Protein AF-0000000082885897 (afdb_homodimer)

Radius of gyration: 24.29 Å; Cα contacts (8 Å, |Δi|>4): 735; chains: 2; bounding box: 47×72×47 Å

Secondary structure (DSSP, 8-state):
-PPP-EEEEEE-TTSSHHHHHHHHHHHHHHTT--EEEEESS-TT-TTTHHHHHHHHHH-SSTTTTHHHHHHHHHHHHHHHHHHHHHHHHTT-EEEEES-HHHHHHHHHHTT--HHHHHGGGTTSBPPSEEEEEE--HHHHHHS--TTSSGGG-HHHHHHHHHHHGGGTTSTTEEEEETTS-HHHHHHHHHHHHHHHHHHHTTSPP-B--GGGGT-/-PPP-EEEEEE-TTSSHHHHHHHHHHHHHHTT--EEEEESS-TT-TTTHHHHHHHHHH-SSTTTTHHHHHHHHHHHHHHHHHHHHHHHHTT-EEEEES-HHHHHHHHHHTT--HHHHHGGGTTSBPPSEEEEEE--HHHHHHS--TTSSGGG-HHHHHHHHHHHGGGTTSTTEEEEETTS-HHHHHHHHHHHHHHHHHHHTTSPP-B--GGGGT-

Organism: Panagrellus redivivus (NCBI:txid6233)

Structure (mmCIF, N/CA/C/O backbone):
data_AF-0000000082885897-model_v1
#
loop_
_entity.id
_entity.type
_entity.pdbx_description
1 polymer 'dTMP kinase'
#
loop_
_atom_site.group_PDB
_atom_site.id
_atom_site.type_symbol
_atom_site.label_atom_id
_atom_site.label_alt_id
_atom_site.label_comp_id
_atom_site.label_asym_id
_atom_site.label_entity_id
_atom_site.label_seq_id
_atom_site.pdbx_PDB_ins_code
_atom_site.Cartn_x
_atom_site.Cartn_y
_atom_site.Cartn_z
_atom_site.occupancy
_atom_site.B_iso_or_equiv
_atom_site.auth_seq_id
_atom_site.auth_comp_id
_atom_site.auth_asym_id
_atom_site.auth_atom_id
_atom_site.pdbx_PDB_model_num
ATOM 1 N N . MET A 1 1 ? -21.375 -27.062 -4.496 1 78.75 1 MET A N 1
ATOM 2 C CA . MET A 1 1 ? -20.391 -27.359 -5.527 1 78.75 1 MET A CA 1
ATOM 3 C C . MET A 1 1 ? -18.984 -27 -5.059 1 78.75 1 MET A C 1
ATOM 5 O O . MET A 1 1 ? -18.812 -26.047 -4.305 1 78.75 1 MET A O 1
ATOM 9 N N . PRO A 1 2 ? -18.016 -27.922 -5.348 1 92.5 2 PRO A N 1
ATOM 10 C CA . PRO A 1 2 ? -16.656 -27.594 -4.914 1 92.5 2 PRO A CA 1
ATOM 11 C C . PRO A 1 2 ? -16.156 -26.266 -5.48 1 92.5 2 PRO A C 1
ATOM 13 O O . PRO A 1 2 ? -16.516 -25.891 -6.602 1 92.5 2 PRO A O 1
ATOM 16 N N . ARG A 1 3 ? -15.469 -25.547 -4.645 1 97.12 3 ARG A N 1
ATOM 17 C CA . ARG A 1 3 ? -14.914 -24.297 -5.137 1 97.12 3 ARG A CA 1
ATOM 18 C C . ARG A 1 3 ? -13.695 -24.547 -6.023 1 97.12 3 ARG A C 1
ATOM 20 O O . ARG A 1 3 ? -13.195 -25.672 -6.09 1 97.12 3 ARG A O 1
ATOM 27 N N . GLY A 1 4 ? -13.234 -23.516 -6.824 1 98.62 4 GLY A N 1
ATOM 28 C CA . GLY A 1 4 ? -11.984 -23.578 -7.57 1 98.62 4 GLY A CA 1
ATOM 29 C C . GLY A 1 4 ? -10.758 -23.531 -6.68 1 98.62 4 GLY A C 1
ATOM 30 O O . GLY A 1 4 ? -10.859 -23.25 -5.48 1 98.62 4 GLY A O 1
ATOM 31 N N . VAL A 1 5 ? -9.672 -23.906 -7.258 1 98.81 5 VAL A N 1
ATOM 32 C CA . VAL A 1 5 ? -8.406 -23.953 -6.531 1 98.81 5 VAL A CA 1
ATOM 33 C C . VAL A 1 5 ? -7.469 -22.859 -7.055 1 98.81 5 VAL A C 1
ATOM 35 O O . VAL A 1 5 ? -7.387 -22.625 -8.266 1 98.81 5 VAL A O 1
ATOM 38 N N . PHE A 1 6 ? -6.82 -22.109 -6.129 1 98.88 6 PHE A N 1
ATOM 39 C CA . PHE A 1 6 ? -5.906 -21.016 -6.43 1 98.88 6 PHE A CA 1
ATOM 40 C C . PHE A 1 6 ? -4.465 -21.516 -6.477 1 98.88 6 PHE A C 1
ATOM 42 O O . PHE A 1 6 ? -3.857 -21.766 -5.434 1 98.88 6 PHE A O 1
ATOM 49 N N . ILE A 1 7 ? -3.91 -21.641 -7.656 1 98.94 7 ILE A N 1
ATOM 50 C CA . ILE A 1 7 ? -2.568 -22.156 -7.895 1 98.94 7 ILE A CA 1
ATOM 51 C C . ILE A 1 7 ? -1.647 -21.031 -8.336 1 98.94 7 ILE A C 1
ATOM 53 O O . ILE A 1 7 ? -1.859 -20.422 -9.383 1 98.94 7 ILE A O 1
ATOM 57 N N . VAL A 1 8 ? -0.631 -20.781 -7.555 1 98.88 8 VAL A N 1
ATOM 58 C CA . VAL A 1 8 ? 0.265 -19.656 -7.844 1 98.88 8 VAL A CA 1
ATOM 59 C C . VAL A 1 8 ? 1.627 -20.188 -8.281 1 98.88 8 VAL A C 1
ATOM 61 O O . VAL A 1 8 ? 2.17 -21.109 -7.668 1 98.88 8 VAL A O 1
ATOM 64 N N . PHE A 1 9 ? 2.098 -19.641 -9.383 1 98.75 9 PHE A N 1
ATOM 65 C CA . PHE A 1 9 ? 3.451 -19.922 -9.844 1 98.75 9 PHE A CA 1
ATOM 66 C C . PHE A 1 9 ? 4.41 -18.812 -9.438 1 98.75 9 PHE A C 1
ATOM 68 O O . PHE A 1 9 ? 4.133 -17.625 -9.656 1 98.75 9 PHE A O 1
ATOM 75 N N . GLU A 1 10 ? 5.457 -19.203 -8.773 1 98.31 10 GLU A N 1
ATOM 76 C CA . GLU A 1 10 ? 6.52 -18.266 -8.391 1 98.31 10 GLU A CA 1
ATOM 77 C C . GLU A 1 10 ? 7.871 -18.719 -8.93 1 98.31 10 GLU A C 1
ATOM 79 O O . GLU A 1 10 ? 8.07 -19.906 -9.188 1 98.31 10 GLU A O 1
ATOM 84 N N . GLY A 1 11 ? 8.711 -17.828 -9.023 1 94.69 11 GLY A N 1
ATOM 85 C CA . GLY A 1 11 ? 10.031 -18.062 -9.586 1 94.69 11 GLY A CA 1
ATOM 86 C C . GLY A 1 11 ? 10.633 -16.828 -10.219 1 94.69 11 GLY A C 1
ATOM 87 O O . GLY A 1 11 ? 9.953 -15.797 -10.359 1 94.69 11 GLY A O 1
ATOM 88 N N . LEU A 1 12 ? 11.82 -16.922 -10.633 1 90.94 12 LEU A N 1
ATOM 89 C CA . LEU A 1 12 ? 12.516 -15.781 -11.219 1 90.94 12 LEU A CA 1
ATOM 90 C C . LEU A 1 12 ? 12.164 -15.633 -12.695 1 90.94 12 LEU A C 1
ATOM 92 O O . LEU A 1 12 ? 11.438 -16.453 -13.258 1 90.94 12 LEU A O 1
ATOM 96 N N . ASP A 1 13 ? 12.578 -14.5 -13.234 1 85.06 13 ASP A N 1
ATOM 97 C CA . ASP A 1 13 ? 12.383 -14.281 -14.664 1 85.06 13 ASP A CA 1
ATOM 98 C C . ASP A 1 13 ? 13.078 -15.359 -15.484 1 85.06 13 ASP A C 1
ATOM 100 O O . ASP A 1 13 ? 14.18 -15.789 -15.148 1 85.06 13 ASP A O 1
ATOM 104 N N . ARG A 1 14 ? 12.398 -15.891 -16.5 1 83.44 14 ARG A N 1
ATOM 105 C CA . ARG A 1 14 ? 12.914 -16.875 -17.453 1 83.44 14 ARG A CA 1
ATOM 106 C C . ARG A 1 14 ? 13 -18.25 -16.797 1 83.44 14 ARG A C 1
ATOM 108 O O . ARG A 1 14 ? 13.789 -19.094 -17.234 1 83.44 14 ARG A O 1
ATOM 115 N N . SER A 1 15 ? 12.25 -18.422 -15.773 1 88.25 15 SER A N 1
ATOM 116 C CA . SER A 1 15 ? 12.227 -19.719 -15.117 1 88.25 15 SER A CA 1
ATOM 117 C C . SER A 1 15 ? 11.234 -20.672 -15.805 1 88.25 15 SER A C 1
ATOM 119 O O . SER A 1 15 ? 11.164 -21.844 -15.461 1 88.25 15 SER A O 1
ATOM 121 N N . GLY A 1 16 ? 10.453 -20.141 -16.719 1 89.94 16 GLY A N 1
ATOM 122 C CA . GLY A 1 16 ? 9.516 -20.969 -17.453 1 89.94 16 GLY A CA 1
ATOM 123 C C . GLY A 1 16 ? 8.094 -20.875 -16.938 1 89.94 16 GLY A C 1
ATOM 124 O O . GLY A 1 16 ? 7.188 -21.547 -17.453 1 89.94 16 GLY A O 1
ATOM 125 N N . LYS A 1 17 ? 7.809 -20.047 -15.922 1 93 17 LYS A N 1
ATOM 126 C CA . LYS A 1 17 ? 6.504 -19.906 -15.281 1 93 17 LYS A CA 1
ATOM 127 C C . LYS A 1 17 ? 5.426 -19.562 -16.312 1 93 17 LYS A C 1
ATOM 129 O O . LYS A 1 17 ? 4.363 -20.188 -16.328 1 93 17 LYS A O 1
ATOM 134 N N . THR A 1 18 ? 5.754 -18.516 -17.141 1 93.56 18 THR A N 1
ATOM 135 C CA . THR A 1 18 ? 4.754 -18.031 -18.078 1 93.56 18 THR A CA 1
ATOM 136 C C . THR A 1 18 ? 4.301 -19.141 -19.031 1 93.56 18 THR A C 1
ATOM 138 O O . THR A 1 18 ? 3.102 -19.344 -19.219 1 93.56 18 THR A O 1
ATOM 141 N N . THR A 1 19 ? 5.234 -19.906 -19.547 1 95.94 19 THR A N 1
ATOM 142 C CA . THR A 1 19 ? 4.922 -21.047 -20.422 1 95.94 19 THR A CA 1
ATOM 143 C C . THR A 1 19 ? 4.109 -22.078 -19.656 1 95.94 19 THR A C 1
ATOM 145 O O . THR A 1 19 ? 3.098 -22.578 -20.172 1 95.94 19 THR A O 1
ATOM 148 N N . GLN A 1 20 ? 4.523 -22.391 -18.484 1 98.25 20 GLN A N 1
ATOM 149 C CA . GLN A 1 20 ? 3.906 -23.469 -17.734 1 98.25 20 GLN A CA 1
ATOM 150 C C . GLN A 1 20 ? 2.52 -23.078 -17.234 1 98.25 20 GLN A C 1
ATOM 152 O O . GLN A 1 20 ? 1.625 -23.922 -17.141 1 98.25 20 GLN A O 1
ATOM 157 N N . THR A 1 21 ? 2.318 -21.797 -16.875 1 98.62 21 THR A N 1
ATOM 158 C CA . THR A 1 21 ? 0.992 -21.344 -16.469 1 98.62 21 THR A CA 1
ATOM 159 C C . THR A 1 21 ? 0.006 -21.438 -17.625 1 98.62 21 THR A C 1
ATOM 161 O O . THR A 1 21 ? -1.136 -21.875 -17.438 1 98.62 21 THR A O 1
ATOM 164 N N . GLU A 1 22 ? 0.413 -21.047 -18.781 1 98.56 22 GLU A N 1
ATOM 165 C CA . GLU A 1 22 ? -0.434 -21.141 -19.969 1 98.56 22 GLU A CA 1
ATOM 166 C C . GLU A 1 22 ? -0.759 -22.594 -20.297 1 98.56 22 GLU A C 1
ATOM 168 O O . GLU A 1 22 ? -1.917 -22.938 -20.547 1 98.56 22 GLU A O 1
ATOM 173 N N . LYS A 1 23 ? 0.239 -23.484 -20.266 1 98.75 23 LYS A N 1
ATOM 174 C CA . LYS A 1 23 ? 0.059 -24.906 -20.562 1 98.75 23 LYS A CA 1
ATOM 175 C C . LYS A 1 23 ? -0.893 -25.547 -19.562 1 98.75 23 LYS A C 1
ATOM 177 O O . LYS A 1 23 ? -1.763 -26.344 -19.953 1 98.75 23 LYS A O 1
ATOM 182 N N . LEU A 1 24 ? -0.697 -25.25 -18.297 1 98.88 24 LEU A N 1
ATOM 183 C CA . LEU A 1 24 ? -1.564 -25.844 -17.281 1 98.88 24 LEU A CA 1
ATOM 184 C C . LEU A 1 24 ? -3.008 -25.391 -17.469 1 98.88 24 LEU A C 1
ATOM 186 O O . LEU A 1 24 ? -3.936 -26.188 -17.375 1 98.88 24 LEU A O 1
ATOM 190 N N . THR A 1 25 ? -3.16 -24.047 -17.672 1 98.88 25 THR A N 1
ATOM 191 C CA . THR A 1 25 ? -4.496 -23.5 -17.891 1 98.88 25 THR A CA 1
ATOM 192 C C . THR A 1 25 ? -5.191 -24.188 -19.062 1 98.88 25 THR A C 1
ATOM 194 O O . THR A 1 25 ? -6.336 -24.625 -18.938 1 98.88 25 THR A O 1
ATOM 197 N N . ASP A 1 26 ? -4.516 -24.328 -20.141 1 98.81 26 ASP A N 1
ATOM 198 C CA . ASP A 1 26 ? -5.055 -25 -21.328 1 98.81 26 ASP A CA 1
ATOM 199 C C . ASP A 1 26 ? -5.406 -26.453 -21.031 1 98.81 26 ASP A C 1
ATOM 201 O O . ASP A 1 26 ? -6.473 -26.922 -21.406 1 98.81 26 ASP A O 1
ATOM 205 N N . TYR A 1 27 ? -4.562 -27.141 -20.391 1 98.81 27 TYR A N 1
ATOM 206 C CA . TYR A 1 27 ? -4.762 -28.547 -20.062 1 98.81 27 TYR A CA 1
ATOM 207 C C . TYR A 1 27 ? -5.996 -28.734 -19.188 1 98.81 27 TYR A C 1
ATOM 209 O O . TYR A 1 27 ? -6.871 -29.547 -19.516 1 98.81 27 TYR A O 1
ATOM 217 N N . LEU A 1 28 ? -6.051 -28 -18.109 1 98.81 28 LEU A N 1
ATOM 218 C CA . LEU A 1 28 ? -7.168 -28.141 -17.188 1 98.81 28 LEU A CA 1
ATOM 219 C C . LEU A 1 28 ? -8.492 -27.875 -17.891 1 98.81 28 LEU A C 1
ATOM 221 O O . LEU A 1 28 ? -9.469 -28.594 -17.688 1 98.81 28 LEU A O 1
ATOM 225 N N . ASN A 1 29 ? -8.484 -26.828 -18.734 1 98.81 29 ASN A N 1
ATOM 226 C CA . ASN A 1 29 ? -9.695 -26.547 -19.5 1 98.81 29 ASN A CA 1
ATOM 227 C C . ASN A 1 29 ? -10.031 -27.688 -20.453 1 98.81 29 ASN A C 1
ATOM 229 O O . ASN A 1 29 ? -11.203 -28.016 -20.656 1 98.81 29 ASN A O 1
ATOM 233 N N . SER A 1 30 ? -9.055 -28.375 -21.016 1 98.62 30 SER A N 1
ATOM 234 C CA . SER A 1 30 ? -9.25 -29.438 -21.984 1 98.62 30 SER A CA 1
ATOM 235 C C . SER A 1 30 ? -9.883 -30.672 -21.328 1 98.62 30 SER A C 1
ATOM 237 O O . SER A 1 30 ? -10.547 -31.469 -22 1 98.62 30 SER A O 1
ATOM 239 N N . ILE A 1 31 ? -9.719 -30.812 -20.047 1 97.75 31 ILE A N 1
ATOM 240 C CA . ILE A 1 31 ? -10.258 -31.984 -19.375 1 97.75 31 ILE A CA 1
ATOM 241 C C . ILE A 1 31 ? -11.508 -31.594 -18.578 1 97.75 31 ILE A C 1
ATOM 243 O O . ILE A 1 31 ? -11.914 -32.312 -17.656 1 97.75 31 ILE A O 1
ATOM 247 N N . GLY A 1 32 ? -11.992 -30.328 -18.797 1 97.5 32 GLY A N 1
ATOM 248 C CA . GLY A 1 32 ? -13.289 -29.922 -18.281 1 97.5 32 GLY A CA 1
ATOM 249 C C . GLY A 1 32 ? -13.203 -29.25 -16.922 1 97.5 32 GLY A C 1
ATOM 250 O O . GLY A 1 32 ? -14.227 -29.062 -16.25 1 97.5 32 GLY A O 1
ATOM 251 N N . LYS A 1 33 ? -11.992 -28.922 -16.5 1 98 33 LYS A N 1
ATOM 252 C CA . LYS A 1 33 ? -11.812 -28.156 -15.266 1 98 33 LYS A CA 1
ATOM 253 C C . LYS A 1 33 ? -11.625 -26.672 -15.562 1 98 33 LYS A C 1
ATOM 255 O O . LYS A 1 33 ? -10.508 -26.219 -15.836 1 98 33 LYS A O 1
ATOM 260 N N . LYS A 1 34 ? -12.734 -25.953 -15.508 1 98.44 34 LYS A N 1
ATOM 261 C CA . LYS A 1 34 ? -12.711 -24.547 -15.875 1 98.44 34 LYS A CA 1
ATOM 262 C C . LYS A 1 34 ? -11.594 -23.812 -15.141 1 98.44 34 LYS A C 1
ATOM 264 O O . LYS A 1 34 ? -11.492 -23.891 -13.914 1 98.44 34 LYS A O 1
ATOM 269 N N . THR A 1 35 ? -10.734 -23.141 -15.906 1 98.88 35 THR A N 1
ATOM 270 C CA . THR A 1 35 ? -9.539 -22.516 -15.352 1 98.88 35 THR A CA 1
ATOM 271 C C . THR A 1 35 ? -9.25 -21.188 -16.062 1 98.88 35 THR A C 1
ATOM 273 O O . THR A 1 35 ? -9.359 -21.109 -17.297 1 98.88 35 THR A O 1
ATOM 276 N N . ILE A 1 36 ? -8.914 -20.141 -15.289 1 98.88 36 ILE A N 1
ATOM 277 C CA . ILE A 1 36 ? -8.469 -18.891 -15.875 1 98.88 36 ILE A CA 1
ATOM 278 C C . ILE A 1 36 ? -7.031 -18.594 -15.445 1 98.88 36 ILE A C 1
ATOM 280 O O . ILE A 1 36 ? -6.566 -19.109 -14.422 1 98.88 36 ILE A O 1
ATOM 284 N N . LEU A 1 37 ? -6.375 -17.797 -16.266 1 98.81 37 LEU A N 1
ATOM 285 C CA . LEU A 1 37 ? -5.012 -17.359 -16 1 98.81 37 LEU A CA 1
ATOM 286 C C . LEU A 1 37 ? -4.996 -15.914 -15.516 1 98.81 37 LEU A C 1
ATOM 288 O O . LEU A 1 37 ? -5.637 -15.047 -16.109 1 98.81 37 LEU A O 1
ATOM 292 N N . GLN A 1 38 ? -4.355 -15.672 -14.391 1 98.81 38 GLN A N 1
ATOM 293 C CA . GLN A 1 38 ? -4.145 -14.336 -13.852 1 98.81 38 GLN A CA 1
ATOM 294 C C . GLN A 1 38 ? -2.654 -14.023 -13.727 1 98.81 38 GLN A C 1
ATOM 296 O O . GLN A 1 38 ? -1.896 -14.812 -13.156 1 98.81 38 GLN A O 1
ATOM 301 N N . ARG A 1 39 ? -2.254 -12.906 -14.289 1 98 39 ARG A N 1
ATOM 302 C CA . ARG A 1 39 ? -0.867 -12.477 -14.164 1 98 39 ARG A CA 1
ATOM 303 C C . ARG A 1 39 ? -0.746 -11.305 -13.188 1 98 39 ARG A C 1
ATOM 305 O O . ARG A 1 39 ? -1.606 -10.422 -13.164 1 98 39 ARG A O 1
ATOM 312 N N . PHE A 1 40 ? 0.336 -11.352 -12.406 1 98.44 40 PHE A N 1
ATOM 313 C CA . PHE A 1 40 ? 0.654 -10.219 -11.547 1 98.44 40 PHE A CA 1
ATOM 314 C C . PHE A 1 40 ? 2.045 -9.68 -11.852 1 98.44 40 PHE A C 1
ATOM 316 O O . PHE A 1 40 ? 2.996 -10.445 -12.008 1 98.44 40 PHE A O 1
ATOM 323 N N . PRO A 1 41 ? 2.281 -8.422 -11.859 1 97.94 41 PRO A N 1
ATOM 324 C CA . PRO A 1 41 ? 1.173 -7.469 -11.883 1 97.94 41 PRO A CA 1
ATOM 325 C C . PRO A 1 41 ? 0.339 -7.562 -13.156 1 97.94 41 PRO A C 1
ATOM 327 O O . PRO A 1 41 ? 0.845 -7.984 -14.203 1 97.94 41 PRO A O 1
ATOM 330 N N . ASP A 1 42 ? -0.912 -7.336 -13.016 1 98.56 42 ASP A N 1
ATOM 331 C CA . ASP A 1 42 ? -1.755 -7.172 -14.195 1 98.56 42 ASP A CA 1
ATOM 332 C C . ASP A 1 42 ? -1.643 -5.754 -14.758 1 98.56 42 ASP A C 1
ATOM 334 O O . ASP A 1 42 ? -2.23 -4.816 -14.211 1 98.56 42 ASP A O 1
ATOM 338 N N . ARG A 1 43 ? -0.948 -5.594 -15.781 1 97.06 43 ARG A N 1
ATOM 339 C CA . ARG A 1 43 ? -0.645 -4.293 -16.375 1 97.06 43 ARG A CA 1
ATOM 340 C C . ARG A 1 43 ? -1.871 -3.703 -17.062 1 97.06 43 ARG A C 1
ATOM 342 O O . ARG A 1 43 ? -1.896 -2.514 -17.375 1 97.06 43 ARG A O 1
ATOM 349 N N . ALA A 1 44 ? -2.855 -4.52 -17.281 1 97.44 44 ALA A N 1
ATOM 350 C CA . ALA A 1 44 ? -4.082 -4.055 -17.906 1 97.44 44 ALA A CA 1
ATOM 351 C C . ALA A 1 44 ? -5.113 -3.625 -16.875 1 97.44 44 ALA A C 1
ATOM 353 O O . ALA A 1 44 ? -6.152 -3.055 -17.219 1 97.44 44 ALA A O 1
ATOM 354 N N . GLU A 1 45 ? -4.934 -3.998 -15.594 1 98 45 GLU A N 1
ATOM 355 C CA . GLU A 1 45 ? -5.805 -3.488 -14.539 1 98 45 GLU A CA 1
ATOM 356 C C . GLU A 1 45 ? -5.914 -1.967 -14.602 1 98 45 GLU A C 1
ATOM 358 O O . GLU A 1 45 ? -4.898 -1.27 -14.68 1 98 45 GLU A O 1
ATOM 363 N N . PRO A 1 46 ? -7.074 -1.412 -14.57 1 96.88 46 PRO A N 1
ATOM 364 C CA . PRO A 1 46 ? -7.27 -0.026 -15 1 96.88 46 PRO A CA 1
ATOM 365 C C . PRO A 1 46 ? -6.734 0.987 -13.992 1 96.88 46 PRO A C 1
ATOM 367 O O . PRO A 1 46 ? -6.391 2.113 -14.359 1 96.88 46 PRO A O 1
ATOM 370 N N . VAL A 1 47 ? -6.641 0.671 -12.805 1 97.62 47 VAL A N 1
ATOM 371 C CA . VAL A 1 47 ? -6.359 1.665 -11.781 1 97.62 47 VAL A CA 1
ATOM 372 C C . VAL A 1 47 ? -4.852 1.793 -11.586 1 97.62 47 VAL A C 1
ATOM 374 O O . VAL A 1 47 ? -4.309 2.9 -11.602 1 97.62 47 VAL A O 1
ATOM 377 N N . THR A 1 48 ? -4.16 0.667 -11.414 1 98.44 48 THR A N 1
ATOM 378 C CA . THR A 1 48 ? -2.734 0.676 -11.094 1 98.44 48 THR A CA 1
ATOM 379 C C . THR A 1 48 ? -1.909 0.225 -12.297 1 98.44 48 THR A C 1
ATOM 381 O O . THR A 1 48 ? -0.724 0.548 -12.398 1 98.44 48 THR A O 1
ATOM 384 N N . GLY A 1 49 ? -2.502 -0.543 -13.203 1 98.12 49 GLY A N 1
ATOM 385 C CA . GLY A 1 49 ? -1.821 -1.216 -14.297 1 98.12 49 GLY A CA 1
ATOM 386 C C . GLY A 1 49 ? -0.959 -0.283 -15.125 1 98.12 49 GLY A C 1
ATOM 387 O O . GLY A 1 49 ? 0.229 -0.542 -15.328 1 98.12 49 GLY A O 1
ATOM 388 N N . PRO A 1 50 ? -1.517 0.826 -15.562 1 96.88 50 PRO A N 1
ATOM 389 C CA . PRO A 1 50 ? -0.75 1.737 -16.406 1 96.88 50 PRO A CA 1
ATOM 390 C C . PRO A 1 50 ? 0.494 2.287 -15.719 1 96.88 50 PRO A C 1
ATOM 392 O O . PRO A 1 50 ? 1.57 2.336 -16.312 1 96.88 50 PRO A O 1
ATOM 395 N N . ALA A 1 51 ? 0.391 2.689 -14.484 1 96.75 51 ALA A N 1
ATOM 396 C CA . ALA A 1 51 ? 1.527 3.221 -13.734 1 96.75 51 ALA A CA 1
ATOM 397 C C . ALA A 1 51 ? 2.594 2.15 -13.523 1 96.75 51 ALA A C 1
ATOM 399 O O . ALA A 1 51 ? 3.789 2.422 -13.648 1 96.75 51 ALA A O 1
ATOM 400 N N . ILE A 1 52 ? 2.164 0.938 -13.188 1 97.38 52 ILE A N 1
ATOM 401 C CA . ILE A 1 52 ? 3.088 -0.173 -12.984 1 97.38 52 ILE A CA 1
ATOM 402 C C . ILE A 1 52 ? 3.811 -0.488 -14.289 1 97.38 52 ILE A C 1
ATOM 404 O O . ILE A 1 52 ? 5.031 -0.674 -14.305 1 97.38 52 ILE A O 1
ATOM 408 N N . ASN A 1 53 ? 3.021 -0.482 -15.359 1 96.75 53 ASN A N 1
ATOM 409 C CA . ASN A 1 53 ? 3.617 -0.735 -16.672 1 96.75 53 ASN A CA 1
ATOM 410 C C . ASN A 1 53 ? 4.676 0.307 -17.016 1 96.75 53 ASN A C 1
ATOM 412 O O . ASN A 1 53 ? 5.777 -0.039 -17.453 1 96.75 53 ASN A O 1
ATOM 416 N N . ASN A 1 54 ? 4.332 1.544 -16.844 1 95.88 54 ASN A N 1
ATOM 417 C CA . ASN A 1 54 ? 5.27 2.627 -17.109 1 95.88 54 ASN A CA 1
ATOM 418 C C . ASN A 1 54 ? 6.543 2.482 -16.266 1 95.88 54 ASN A C 1
ATOM 420 O O . ASN A 1 54 ? 7.648 2.656 -16.781 1 95.88 54 ASN A O 1
ATOM 424 N N . TYR A 1 55 ? 6.418 2.15 -15.023 1 95.19 55 TYR A N 1
ATOM 425 C CA . TYR A 1 55 ? 7.551 1.958 -14.133 1 95.19 55 TYR A CA 1
ATOM 426 C C . TYR A 1 55 ? 8.445 0.828 -14.625 1 95.19 55 TYR A C 1
ATOM 428 O O . TYR A 1 55 ? 9.664 0.992 -14.719 1 95.19 55 TYR A O 1
ATOM 436 N N . LEU A 1 56 ? 7.859 -0.288 -14.93 1 93.19 56 LEU A N 1
ATOM 437 C CA . LEU A 1 56 ? 8.617 -1.469 -15.328 1 93.19 56 LEU A CA 1
ATOM 438 C C . LEU A 1 56 ? 9.375 -1.216 -16.625 1 93.19 56 LEU A C 1
ATOM 440 O O . LEU A 1 56 ? 10.484 -1.729 -16.812 1 93.19 56 LEU A O 1
ATOM 444 N N . LEU A 1 57 ? 8.867 -0.341 -17.469 1 92.56 57 LEU A N 1
ATOM 445 C CA . LEU A 1 57 ? 9.469 -0.094 -18.766 1 92.56 57 LEU A CA 1
ATOM 446 C C . LEU A 1 57 ? 10.508 1.016 -18.688 1 92.56 57 LEU A C 1
ATOM 448 O O . LEU A 1 57 ? 11.484 1.015 -19.453 1 92.56 57 LEU A O 1
ATOM 452 N N . ASN A 1 58 ? 10.336 1.972 -17.625 1 91.94 58 ASN A N 1
ATOM 453 C CA . ASN A 1 58 ? 11.078 3.217 -17.781 1 91.94 58 ASN A CA 1
ATOM 454 C C . ASN A 1 58 ? 11.875 3.547 -16.516 1 91.94 58 ASN A C 1
ATOM 456 O O . ASN A 1 58 ? 12.664 4.5 -16.516 1 91.94 58 ASN A O 1
ATOM 460 N N . ALA A 1 59 ? 11.68 2.762 -15.484 1 91.25 59 ALA A N 1
ATOM 461 C CA . ALA A 1 59 ? 12.414 3.082 -14.266 1 91.25 59 ALA A CA 1
ATOM 462 C C . ALA A 1 59 ? 13.906 3.207 -14.531 1 91.25 59 ALA A C 1
ATOM 464 O O . ALA A 1 59 ? 14.469 2.438 -15.32 1 91.25 59 ALA A O 1
ATOM 465 N N . LYS A 1 60 ? 14.602 4.184 -13.781 1 90.44 60 LYS A N 1
ATOM 466 C CA . LYS A 1 60 ? 16.016 4.484 -14.023 1 90.44 60 LYS A CA 1
ATOM 467 C C . LYS A 1 60 ? 16.922 3.678 -13.094 1 90.44 60 LYS A C 1
ATOM 469 O O . LYS A 1 60 ? 18.109 3.504 -13.375 1 90.44 60 LYS A O 1
ATOM 474 N N . SER A 1 61 ? 16.344 3.273 -12.016 1 91.38 61 SER A N 1
ATOM 475 C CA . SER A 1 61 ? 17.094 2.486 -11.047 1 91.38 61 SER A CA 1
ATOM 476 C C . SER A 1 61 ? 16.203 1.476 -10.336 1 91.38 61 SER A C 1
ATOM 478 O O . SER A 1 61 ? 14.977 1.62 -10.328 1 91.38 61 SER A O 1
ATOM 480 N N . ILE A 1 62 ? 16.734 0.488 -9.68 1 88.38 62 ILE A N 1
ATOM 481 C CA . ILE A 1 62 ? 16.047 -0.595 -8.992 1 88.38 62 ILE A CA 1
ATOM 482 C C . ILE A 1 62 ? 15.289 -0.038 -7.789 1 88.38 62 ILE A C 1
ATOM 484 O O . ILE A 1 62 ? 14.203 -0.509 -7.461 1 88.38 62 ILE A O 1
ATOM 488 N N . GLY A 1 63 ? 15.852 0.972 -7.172 1 91.25 63 GLY A N 1
ATOM 489 C CA . GLY A 1 63 ? 15.281 1.488 -5.941 1 91.25 63 GLY A CA 1
ATOM 490 C C . GLY A 1 63 ? 14.422 2.725 -6.152 1 91.25 63 GLY A C 1
ATOM 491 O O . GLY A 1 63 ? 14.008 3.367 -5.188 1 91.25 63 GLY A O 1
ATOM 492 N N . GLU A 1 64 ? 14.117 3.053 -7.402 1 93.06 64 GLU A N 1
ATOM 493 C CA . GLU A 1 64 ? 13.336 4.25 -7.684 1 93.06 64 GLU A CA 1
ATOM 494 C C . GLU A 1 64 ? 11.938 4.148 -7.066 1 93.06 64 GLU A C 1
ATOM 496 O O . GLU A 1 64 ? 11.172 3.24 -7.395 1 93.06 64 GLU A O 1
ATOM 501 N N . GLN A 1 65 ? 11.625 5.047 -6.172 1 95.62 65 GLN A N 1
ATOM 502 C CA . GLN A 1 65 ? 10.305 5.152 -5.547 1 95.62 65 GLN A CA 1
ATOM 503 C C . GLN A 1 65 ? 9.852 3.803 -5 1 95.62 65 GLN A C 1
ATOM 505 O O . GLN A 1 65 ? 8.672 3.443 -5.125 1 95.62 65 GLN A O 1
ATOM 510 N N . LYS A 1 66 ? 10.758 3.078 -4.375 1 97.56 66 LYS A N 1
ATOM 511 C CA . LYS A 1 66 ? 10.562 1.666 -4.055 1 97.56 66 LYS A CA 1
ATOM 512 C C . LYS A 1 66 ? 9.375 1.473 -3.123 1 97.56 66 LYS A C 1
ATOM 514 O O . LYS A 1 66 ? 8.578 0.545 -3.303 1 97.56 66 LYS A O 1
ATOM 519 N N . GLU A 1 67 ? 9.172 2.387 -2.125 1 98.56 67 GLU A N 1
ATOM 520 C CA . GLU A 1 67 ? 8.047 2.191 -1.213 1 98.56 67 GLU A CA 1
ATOM 521 C C . GLU A 1 67 ? 6.719 2.438 -1.916 1 98.56 67 GLU A C 1
ATOM 523 O O . GLU A 1 67 ? 5.797 1.628 -1.812 1 98.56 67 GLU A O 1
ATOM 528 N N . GLY A 1 68 ? 6.621 3.586 -2.648 1 98.62 68 GLY A N 1
ATOM 529 C CA . GLY A 1 68 ? 5.406 3.891 -3.387 1 98.62 68 GLY A CA 1
ATOM 530 C C . GLY A 1 68 ? 5.047 2.83 -4.41 1 98.62 68 GLY A C 1
ATOM 531 O O . GLY A 1 68 ? 3.891 2.42 -4.508 1 98.62 68 GLY A O 1
ATOM 532 N N . MET A 1 69 ? 6.051 2.381 -5.145 1 98.25 69 MET A N 1
ATOM 533 C CA . MET A 1 69 ? 5.816 1.366 -6.168 1 98.25 69 MET A CA 1
ATOM 534 C C . MET A 1 69 ? 5.398 0.041 -5.535 1 98.25 69 MET A C 1
ATOM 536 O O . MET A 1 69 ? 4.531 -0.656 -6.059 1 98.25 69 MET A O 1
ATOM 540 N N . HIS A 1 70 ? 6.023 -0.339 -4.383 1 98.75 70 HIS A N 1
ATOM 541 C CA . HIS A 1 70 ? 5.594 -1.546 -3.686 1 98.75 70 HIS A CA 1
ATOM 542 C C . HIS A 1 70 ? 4.102 -1.5 -3.375 1 98.75 70 HIS A C 1
ATOM 544 O O . HIS A 1 70 ? 3.387 -2.48 -3.596 1 98.75 70 HIS A O 1
ATOM 550 N N . LEU A 1 71 ? 3.678 -0.367 -2.891 1 98.88 71 LEU A N 1
ATOM 551 C CA . LEU A 1 71 ? 2.275 -0.22 -2.514 1 98.88 71 LEU A CA 1
ATOM 552 C C . LEU A 1 71 ? 1.373 -0.288 -3.74 1 98.88 71 LEU A C 1
ATOM 554 O O . LEU A 1 71 ? 0.257 -0.806 -3.668 1 98.88 71 LEU A O 1
ATOM 558 N N . LEU A 1 72 ? 1.825 0.215 -4.891 1 98.69 72 LEU A N 1
ATOM 559 C CA . LEU A 1 72 ? 1.059 0.096 -6.129 1 98.69 72 LEU A CA 1
ATOM 560 C C . LEU A 1 72 ? 0.923 -1.365 -6.543 1 98.69 72 LEU A C 1
ATOM 562 O O . LEU A 1 72 ? -0.156 -1.801 -6.953 1 98.69 72 LEU A O 1
ATOM 566 N N . PHE A 1 73 ? 2.025 -2.123 -6.449 1 98.75 73 PHE A N 1
ATOM 567 C CA . PHE A 1 73 ? 1.98 -3.539 -6.793 1 98.75 73 PHE A CA 1
ATOM 568 C C . PHE A 1 73 ? 1.009 -4.289 -5.887 1 98.75 73 PHE A C 1
ATOM 570 O O . PHE A 1 73 ? 0.238 -5.129 -6.355 1 98.75 73 PHE A O 1
ATOM 577 N N . ALA A 1 74 ? 1.056 -3.992 -4.598 1 98.88 74 ALA A N 1
ATOM 578 C CA . ALA A 1 74 ? 0.129 -4.621 -3.66 1 98.88 74 ALA A CA 1
ATOM 579 C C . ALA A 1 74 ? -1.312 -4.227 -3.967 1 98.88 74 ALA A C 1
ATOM 581 O O . ALA A 1 74 ? -2.211 -5.074 -3.951 1 98.88 74 ALA A O 1
ATOM 582 N N . ALA A 1 75 ? -1.514 -2.926 -4.254 1 98.88 75 ALA A N 1
ATOM 583 C CA . ALA A 1 75 ? -2.854 -2.465 -4.613 1 98.88 75 ALA A CA 1
ATOM 584 C C . ALA A 1 75 ? -3.371 -3.199 -5.848 1 98.88 75 ALA A C 1
ATOM 586 O O . ALA A 1 75 ? -4.559 -3.521 -5.934 1 98.88 75 ALA A O 1
ATOM 587 N N . ASN A 1 76 ? -2.52 -3.424 -6.801 1 98.88 76 ASN A N 1
ATOM 588 C CA . ASN A 1 76 ? -2.871 -4.18 -8 1 98.88 76 ASN A CA 1
ATOM 589 C C . ASN A 1 76 ? -3.48 -5.535 -7.648 1 98.88 76 ASN A C 1
ATOM 591 O O . ASN A 1 76 ? -4.496 -5.934 -8.227 1 98.88 76 ASN A O 1
ATOM 595 N N . ARG A 1 77 ? -2.867 -6.207 -6.699 1 98.88 77 ARG A N 1
ATOM 596 C CA . ARG A 1 77 ? -3.379 -7.5 -6.262 1 98.88 77 ARG A CA 1
ATOM 597 C C . ARG A 1 77 ? -4.719 -7.348 -5.547 1 98.88 77 ARG A C 1
ATOM 599 O O . ARG A 1 77 ? -5.625 -8.156 -5.742 1 98.88 77 ARG A O 1
ATOM 606 N N . TRP A 1 78 ? -4.879 -6.301 -4.797 1 98.88 78 TRP A N 1
ATOM 607 C CA . TRP A 1 78 ? -6.129 -6.074 -4.078 1 98.88 78 TRP A CA 1
ATOM 608 C C . TRP A 1 78 ? -7.262 -5.758 -5.047 1 98.88 78 TRP A C 1
ATOM 610 O O . TRP A 1 78 ? -8.398 -6.188 -4.844 1 98.88 78 TRP A O 1
ATOM 620 N N . PHE A 1 79 ? -6.977 -4.98 -6.098 1 98.69 79 PHE A N 1
ATOM 621 C CA . PHE A 1 79 ? -8.008 -4.598 -7.051 1 98.69 79 PHE A CA 1
ATOM 622 C C . PHE A 1 79 ? -8.492 -5.809 -7.84 1 98.69 79 PHE A C 1
ATOM 624 O O . PHE A 1 79 ? -9.586 -5.789 -8.406 1 98.69 79 PHE A O 1
ATOM 631 N N . LEU A 1 80 ? -7.723 -6.867 -7.836 1 98.69 80 LEU A N 1
ATOM 632 C CA . LEU A 1 80 ? -8.078 -8.062 -8.594 1 98.69 80 LEU A CA 1
ATOM 633 C C . LEU A 1 80 ? -8.633 -9.148 -7.672 1 98.69 80 LEU A C 1
ATOM 635 O O . LEU A 1 80 ? -9.141 -10.164 -8.141 1 98.69 80 LEU A O 1
ATOM 639 N N . ALA A 1 81 ? -8.594 -8.945 -6.367 1 98.5 81 ALA A N 1
ATOM 640 C CA . ALA A 1 81 ? -8.867 -9.969 -5.359 1 98.5 81 ALA A CA 1
ATOM 641 C C . ALA A 1 81 ? -10.32 -10.438 -5.434 1 98.5 81 ALA A C 1
ATOM 643 O O . ALA A 1 81 ? -10.594 -11.633 -5.367 1 98.5 81 ALA A O 1
ATOM 644 N N . GLU A 1 82 ? -11.234 -9.516 -5.59 1 97.75 82 GLU A N 1
ATOM 645 C CA . GLU A 1 82 ? -12.648 -9.875 -5.613 1 97.75 82 GLU A CA 1
ATOM 646 C C . GLU A 1 82 ? -12.977 -10.742 -6.82 1 97.75 82 GLU A C 1
ATOM 648 O O . GLU A 1 82 ? -13.773 -11.68 -6.719 1 97.75 82 GLU A O 1
ATOM 653 N N . GLY A 1 83 ? -12.406 -10.367 -7.977 1 98.19 83 GLY A N 1
ATOM 654 C CA . GLY A 1 83 ? -12.617 -11.172 -9.164 1 98.19 83 GLY A CA 1
ATOM 655 C C . GLY A 1 83 ? -12.102 -12.594 -9.023 1 98.19 83 GLY A C 1
ATOM 656 O O . GLY A 1 83 ? -12.766 -13.547 -9.438 1 98.19 83 GLY A O 1
ATOM 657 N N . ILE A 1 84 ? -10.961 -12.742 -8.414 1 98.75 84 ILE A N 1
ATOM 658 C CA . ILE A 1 84 ? -10.367 -14.062 -8.203 1 98.75 84 ILE A CA 1
ATOM 659 C C . ILE A 1 84 ? -11.242 -14.867 -7.246 1 98.75 84 ILE A C 1
ATOM 661 O O . ILE A 1 84 ? -11.547 -16.031 -7.504 1 98.75 84 ILE A O 1
ATOM 665 N N . GLU A 1 85 ? -11.625 -14.25 -6.176 1 98.5 85 GLU A N 1
ATOM 666 C CA . GLU A 1 85 ? -12.469 -14.922 -5.191 1 98.5 85 GLU A CA 1
ATOM 667 C C . GLU A 1 85 ? -13.789 -15.375 -5.805 1 98.5 85 GLU A C 1
ATOM 669 O O . GLU A 1 85 ? -14.266 -16.469 -5.527 1 98.5 85 GLU A O 1
ATOM 674 N N . ALA A 1 86 ? -14.414 -14.508 -6.594 1 98.5 86 ALA A N 1
ATOM 675 C CA . ALA A 1 86 ? -15.672 -14.844 -7.258 1 98.5 86 ALA A CA 1
ATOM 676 C C . ALA A 1 86 ? -15.492 -16.031 -8.195 1 98.5 86 ALA A C 1
ATOM 678 O O . ALA A 1 86 ? -16.359 -16.906 -8.258 1 98.5 86 ALA A O 1
ATOM 679 N N . ALA A 1 87 ? -14.398 -16.047 -8.938 1 98.69 87 ALA A N 1
ATOM 680 C CA . ALA A 1 87 ? -14.117 -17.156 -9.836 1 98.69 87 ALA A CA 1
ATOM 681 C C . ALA A 1 87 ? -13.977 -18.469 -9.055 1 98.69 87 ALA A C 1
ATOM 683 O O . ALA A 1 87 ? -14.586 -19.469 -9.414 1 98.69 87 ALA A O 1
ATOM 684 N N . LEU A 1 88 ? -13.227 -18.453 -7.965 1 98.69 88 LEU A N 1
ATOM 685 C CA . LEU A 1 88 ? -13.016 -19.641 -7.148 1 98.69 88 LEU A CA 1
ATOM 686 C C . LEU A 1 88 ? -14.328 -20.141 -6.559 1 98.69 88 LEU A C 1
ATOM 688 O O . LEU A 1 88 ? -14.602 -21.344 -6.57 1 98.69 88 LEU A O 1
ATOM 692 N N . ALA A 1 89 ? -15.117 -19.188 -6.109 1 97.69 89 ALA A N 1
ATOM 693 C CA . ALA A 1 89 ? -16.406 -19.531 -5.523 1 97.69 89 ALA A CA 1
ATOM 694 C C . ALA A 1 89 ? -17.328 -20.172 -6.555 1 97.69 89 ALA A C 1
ATOM 696 O O . ALA A 1 89 ? -18.141 -21.031 -6.219 1 97.69 89 ALA A O 1
ATOM 697 N N . ALA A 1 90 ? -17.156 -19.844 -7.793 1 97.88 90 ALA A N 1
ATOM 698 C CA . ALA A 1 90 ? -17.984 -20.359 -8.883 1 97.88 90 ALA A CA 1
ATOM 699 C C . ALA A 1 90 ? -17.438 -21.688 -9.391 1 97.88 90 ALA A C 1
ATOM 701 O O . ALA A 1 90 ? -17.969 -22.25 -10.359 1 97.88 90 ALA A O 1
ATOM 702 N N . GLY A 1 91 ? -16.359 -22.156 -8.781 1 98.06 91 GLY A N 1
ATOM 703 C CA . GLY A 1 91 ? -15.812 -23.453 -9.141 1 98.06 91 GLY A CA 1
ATOM 704 C C . GLY A 1 91 ? -14.734 -23.359 -10.211 1 98.06 91 GLY A C 1
ATOM 705 O O . GLY A 1 91 ? -14.289 -24.391 -10.727 1 98.06 91 GLY A O 1
ATOM 706 N N . THR A 1 92 ? -14.359 -22.125 -10.609 1 98.75 92 THR A N 1
ATOM 707 C CA . THR A 1 92 ? -13.32 -21.906 -11.602 1 98.75 92 THR A CA 1
ATOM 708 C C . THR A 1 92 ? -11.945 -21.859 -10.945 1 98.75 92 THR A C 1
ATOM 710 O O . THR A 1 92 ? -11.727 -21.094 -10 1 98.75 92 THR A O 1
ATOM 713 N N . ASN A 1 93 ? -10.977 -22.734 -11.398 1 98.88 93 ASN A N 1
ATOM 714 C CA . ASN A 1 93 ? -9.602 -22.641 -10.914 1 98.88 93 ASN A CA 1
ATOM 715 C C . ASN A 1 93 ? -8.914 -21.375 -11.406 1 98.88 93 ASN A C 1
ATOM 717 O O . ASN A 1 93 ? -9.227 -20.875 -12.492 1 98.88 93 ASN A O 1
ATOM 721 N N . VAL A 1 94 ? -8.047 -20.844 -10.594 1 98.94 94 VAL A N 1
ATOM 722 C CA . VAL A 1 94 ? -7.23 -19.688 -10.984 1 98.94 94 VAL A CA 1
ATOM 723 C C . VAL A 1 94 ? -5.75 -20.062 -10.93 1 98.94 94 VAL A C 1
ATOM 725 O O . VAL A 1 94 ? -5.25 -20.5 -9.891 1 98.94 94 VAL A O 1
ATOM 728 N N . VAL A 1 95 ? -5.094 -19.984 -12.047 1 98.94 95 VAL A N 1
ATOM 729 C CA . VAL A 1 95 ? -3.643 -20.094 -12.148 1 98.94 95 VAL A CA 1
ATOM 730 C C . VAL A 1 95 ? -3.014 -18.719 -12.234 1 98.94 95 VAL A C 1
ATOM 732 O O . VAL A 1 95 ? -3.338 -17.938 -13.133 1 98.94 95 VAL A O 1
ATOM 735 N N . ALA A 1 96 ? -2.156 -18.422 -11.312 1 98.88 96 ALA A N 1
ATOM 736 C CA . ALA A 1 96 ? -1.575 -17.078 -11.281 1 98.88 96 ALA A CA 1
ATOM 737 C C . ALA A 1 96 ? -0.08 -17.125 -11.578 1 98.88 96 ALA A C 1
ATOM 739 O O . ALA A 1 96 ? 0.649 -17.938 -11.023 1 98.88 96 ALA A O 1
ATOM 740 N N . ASP A 1 97 ? 0.333 -16.266 -12.477 1 98.44 97 ASP A N 1
ATOM 741 C CA . ASP A 1 97 ? 1.75 -16.016 -12.719 1 98.44 97 ASP A CA 1
ATOM 742 C C . ASP A 1 97 ? 2.275 -14.914 -11.797 1 98.44 97 ASP A C 1
ATOM 744 O O . ASP A 1 97 ? 2.104 -13.727 -12.078 1 98.44 97 ASP A O 1
ATOM 748 N N . ARG A 1 98 ? 2.98 -15.266 -10.805 1 98.31 98 ARG A N 1
ATOM 749 C CA . ARG A 1 98 ? 3.457 -14.445 -9.703 1 98.31 98 ARG A CA 1
ATOM 750 C C . ARG A 1 98 ? 2.301 -14.008 -8.805 1 98.31 98 ARG A C 1
ATOM 752 O O . ARG A 1 98 ? 1.134 -14.211 -9.148 1 98.31 98 ARG A O 1
ATOM 759 N N . TYR A 1 99 ? 2.65 -13.617 -7.594 1 98.69 99 TYR A N 1
ATOM 760 C CA . TYR A 1 99 ? 1.71 -13.141 -6.582 1 98.69 99 TYR A CA 1
ATOM 761 C C . TYR A 1 99 ? 2.439 -12.422 -5.453 1 98.69 99 TYR A C 1
ATOM 763 O O . TYR A 1 99 ? 3.383 -11.664 -5.691 1 98.69 99 TYR A O 1
ATOM 771 N N . SER A 1 100 ? 1.972 -12.531 -4.242 1 98.75 100 SER A N 1
ATOM 772 C CA . SER A 1 100 ? 2.445 -11.758 -3.1 1 98.75 100 SER A CA 1
ATOM 773 C C . SER A 1 100 ? 3.906 -12.062 -2.789 1 98.75 100 SER A C 1
ATOM 775 O O . SER A 1 100 ? 4.645 -11.195 -2.328 1 98.75 100 SER A O 1
ATOM 777 N N . PHE A 1 101 ? 4.348 -13.266 -3.064 1 98.75 101 PHE A N 1
ATOM 778 C CA . PHE A 1 101 ? 5.684 -13.703 -2.678 1 98.75 101 PHE A CA 1
ATOM 779 C C . PHE A 1 101 ? 6.746 -13.008 -3.516 1 98.75 101 PHE A C 1
ATOM 781 O O . PHE A 1 101 ? 7.773 -12.57 -2.986 1 98.75 101 PHE A O 1
ATOM 788 N N . SER A 1 102 ? 6.441 -12.914 -4.793 1 97.88 102 SER A N 1
ATOM 789 C CA . SER A 1 102 ? 7.27 -12.062 -5.641 1 97.88 102 SER A CA 1
ATOM 790 C C . SER A 1 102 ? 7.254 -10.617 -5.152 1 97.88 102 SER A C 1
ATOM 792 O O . SER A 1 102 ? 8.305 -9.992 -5.031 1 97.88 102 SER A O 1
ATOM 794 N N . GLY A 1 103 ? 6.086 -10.086 -4.852 1 97.94 103 GLY A N 1
ATOM 795 C CA . GLY A 1 103 ? 5.984 -8.719 -4.375 1 97.94 103 GLY A CA 1
ATOM 796 C C . GLY A 1 103 ? 6.867 -8.438 -3.172 1 97.94 103 GLY A C 1
ATOM 797 O O . GLY A 1 103 ? 7.672 -7.508 -3.188 1 97.94 103 GLY A O 1
ATOM 798 N N . VAL A 1 104 ? 6.75 -9.281 -2.166 1 98.62 104 VAL A N 1
ATOM 799 C CA . VAL A 1 104 ? 7.504 -9.133 -0.926 1 98.62 104 VAL A CA 1
ATOM 800 C C . VAL A 1 104 ? 8.992 -9.297 -1.205 1 98.62 104 VAL A C 1
ATOM 802 O O . VAL A 1 104 ? 9.805 -8.453 -0.801 1 98.62 104 VAL A O 1
ATOM 805 N N . SER A 1 105 ? 9.391 -10.273 -1.98 1 98.25 105 SER A N 1
ATOM 806 C CA . SER A 1 105 ? 10.789 -10.617 -2.195 1 98.25 105 SER A CA 1
ATOM 807 C C . SER A 1 105 ? 11.508 -9.539 -3.006 1 98.25 105 SER A C 1
ATOM 809 O O . SER A 1 105 ? 12.656 -9.203 -2.727 1 98.25 105 SER A O 1
ATOM 811 N N . TYR A 1 106 ? 10.82 -9.031 -4.02 1 97 106 TYR A N 1
ATOM 812 C CA . TYR A 1 106 ? 11.422 -7.965 -4.816 1 97 106 TYR A CA 1
ATOM 813 C C . TYR A 1 106 ? 11.664 -6.719 -3.969 1 97 106 TYR A C 1
ATOM 815 O O . TYR A 1 106 ? 12.727 -6.102 -4.051 1 97 106 TYR A O 1
ATOM 823 N N . SER A 1 107 ? 10.695 -6.375 -3.172 1 98.12 107 SER A N 1
ATOM 824 C CA . SER A 1 107 ? 10.82 -5.172 -2.357 1 98.12 107 SER A CA 1
ATOM 825 C C . SER A 1 107 ? 11.898 -5.344 -1.287 1 98.12 107 SER A C 1
ATOM 827 O O . SER A 1 107 ? 12.688 -4.434 -1.044 1 98.12 107 SER A O 1
ATOM 829 N N . LEU A 1 108 ? 11.938 -6.52 -0.669 1 98.25 108 LEU A N 1
ATOM 830 C CA . LEU A 1 108 ? 13.023 -6.812 0.266 1 98.25 108 LEU A CA 1
ATOM 831 C C . LEU A 1 108 ? 14.383 -6.625 -0.401 1 98.25 108 LEU A C 1
ATOM 833 O O . LEU A 1 108 ? 15.305 -6.086 0.207 1 98.25 108 LEU A O 1
ATOM 837 N N . SER A 1 109 ? 14.453 -7.051 -1.601 1 97.38 109 SER A N 1
ATOM 838 C CA . SER A 1 109 ? 15.711 -7.012 -2.344 1 97.38 109 SER A CA 1
ATOM 839 C C . SER A 1 109 ? 16.109 -5.578 -2.68 1 97.38 109 SER A C 1
ATOM 841 O O . SER A 1 109 ? 17.266 -5.316 -3.035 1 97.38 109 SER A O 1
ATOM 843 N N . LYS A 1 110 ? 15.172 -4.66 -2.576 1 96.69 110 LYS A N 1
ATOM 844 C CA . LYS A 1 110 ? 15.445 -3.24 -2.791 1 96.69 110 LYS A CA 1
ATOM 845 C C . LYS A 1 110 ? 15.742 -2.533 -1.473 1 96.69 110 LYS A C 1
ATOM 847 O O . LYS A 1 110 ? 15.906 -1.312 -1.441 1 96.69 110 LYS A O 1
ATOM 852 N N . GLY A 1 111 ? 15.664 -3.295 -0.376 1 96.62 111 GLY A N 1
ATOM 853 C CA . GLY A 1 111 ? 15.977 -2.713 0.919 1 96.62 111 GLY A CA 1
ATOM 854 C C . GLY A 1 111 ? 14.75 -2.303 1.703 1 96.62 111 GLY A C 1
ATOM 855 O O . GLY A 1 111 ? 14.859 -1.66 2.75 1 96.62 111 GLY A O 1
ATOM 856 N N . VAL A 1 112 ? 13.594 -2.627 1.201 1 97.69 112 VAL A N 1
ATOM 857 C CA . VAL A 1 112 ? 12.352 -2.375 1.919 1 97.69 112 VAL A CA 1
ATOM 858 C C . VAL A 1 112 ? 12.234 -3.334 3.102 1 97.69 112 VAL A C 1
ATOM 860 O O . VAL A 1 112 ? 12.438 -4.539 2.953 1 97.69 112 VAL A O 1
ATOM 863 N N . PRO A 1 113 ? 11.898 -2.846 4.297 1 97.81 113 PRO A N 1
ATOM 864 C CA . PRO A 1 113 ? 11.812 -3.723 5.469 1 97.81 113 PRO A CA 1
ATOM 865 C C . PRO A 1 113 ? 10.711 -4.773 5.336 1 97.81 113 PRO A C 1
ATOM 867 O O . PRO A 1 113 ? 9.672 -4.512 4.734 1 97.81 113 PRO A O 1
ATOM 870 N N . GLN A 1 114 ? 10.914 -5.898 5.949 1 98.25 114 GLN A N 1
ATOM 871 C CA . GLN A 1 114 ? 10.016 -7.047 5.902 1 98.25 114 GLN A CA 1
ATOM 872 C C . GLN A 1 114 ? 8.594 -6.652 6.301 1 98.25 114 GLN A C 1
ATOM 874 O O . GLN A 1 114 ? 7.633 -7.004 5.613 1 98.25 114 GLN A O 1
ATOM 879 N N . ALA A 1 115 ? 8.469 -5.898 7.332 1 98.06 115 ALA A N 1
ATOM 880 C CA . ALA A 1 115 ? 7.145 -5.516 7.824 1 98.06 115 ALA A CA 1
ATOM 881 C C . ALA A 1 115 ? 6.406 -4.656 6.801 1 98.06 115 ALA A C 1
ATOM 883 O O . ALA A 1 115 ? 5.219 -4.863 6.547 1 98.06 115 ALA A O 1
ATOM 884 N N . PHE A 1 116 ? 7.137 -3.75 6.234 1 98.5 116 PHE A N 1
ATOM 885 C CA . PHE A 1 116 ? 6.547 -2.881 5.223 1 98.5 116 PHE A CA 1
ATOM 886 C C . PHE A 1 116 ? 6.133 -3.682 3.996 1 98.5 116 PHE A C 1
ATOM 888 O O . PHE A 1 116 ? 5.047 -3.477 3.451 1 98.5 116 PHE A O 1
ATOM 895 N N . ALA A 1 117 ? 6.949 -4.613 3.576 1 98.56 117 ALA A N 1
ATOM 896 C CA . ALA A 1 117 ? 6.734 -5.371 2.348 1 98.56 117 ALA A CA 1
ATOM 897 C C . ALA A 1 117 ? 5.586 -6.363 2.51 1 98.56 117 ALA A C 1
ATOM 899 O O . ALA A 1 117 ? 4.812 -6.586 1.575 1 98.56 117 ALA A O 1
ATOM 900 N N . ALA A 1 118 ? 5.395 -6.918 3.68 1 98.75 118 ALA A N 1
ATOM 901 C CA . ALA A 1 118 ? 4.473 -8.031 3.871 1 98.75 118 ALA A CA 1
ATOM 902 C C . ALA A 1 118 ? 3.1 -7.535 4.32 1 98.75 118 ALA A C 1
ATOM 904 O O . ALA A 1 118 ? 2.074 -8.133 3.98 1 98.75 118 ALA A O 1
ATOM 905 N N . SER A 1 119 ? 3.033 -6.449 5.039 1 98.62 119 SER A N 1
ATOM 906 C CA . SER A 1 119 ? 1.818 -6.02 5.727 1 98.62 119 SER A CA 1
ATOM 907 C C . SER A 1 119 ? 0.699 -5.727 4.73 1 98.62 119 SER A C 1
ATOM 909 O O . SER A 1 119 ? -0.46 -6.07 4.973 1 98.62 119 SER A O 1
ATOM 911 N N . PRO A 1 120 ? 1.021 -5.152 3.568 1 98.69 120 PRO A N 1
ATOM 912 C CA . PRO A 1 120 ? -0.071 -4.824 2.648 1 98.69 120 PRO A CA 1
ATOM 913 C C . PRO A 1 120 ? -0.704 -6.062 2.018 1 98.69 120 PRO A C 1
ATOM 915 O O . PRO A 1 120 ? -1.747 -5.961 1.366 1 98.69 120 PRO A O 1
ATOM 918 N N . GLU A 1 121 ? -0.063 -7.18 2.223 1 98.81 121 GLU A N 1
ATOM 919 C CA . GLU A 1 121 ? -0.539 -8.414 1.603 1 98.81 121 GLU A CA 1
ATOM 920 C C . GLU A 1 121 ? -1.512 -9.148 2.518 1 98.81 121 GLU A C 1
ATOM 922 O O . GLU A 1 121 ? -2.213 -10.062 2.078 1 98.81 121 GLU A O 1
ATOM 927 N N . ILE A 1 122 ? -1.498 -8.836 3.801 1 98.69 122 ILE A N 1
ATOM 928 C CA . ILE A 1 122 ? -2.268 -9.57 4.797 1 98.69 122 ILE A CA 1
ATOM 929 C C . ILE A 1 122 ? -3.76 -9.398 4.527 1 98.69 122 ILE A C 1
ATOM 931 O O . ILE A 1 122 ? -4.238 -8.273 4.344 1 98.69 122 ILE A O 1
ATOM 935 N N . GLY A 1 123 ? -4.465 -10.484 4.473 1 98.38 123 GLY A N 1
ATOM 936 C CA . GLY A 1 123 ? -5.891 -10.461 4.188 1 98.38 123 GLY A CA 1
ATOM 937 C C . GLY A 1 123 ? -6.223 -10.836 2.756 1 98.38 123 GLY A C 1
ATOM 938 O O . GLY A 1 123 ? -7.363 -11.18 2.447 1 98.38 123 GLY A O 1
ATOM 939 N N . LEU A 1 124 ? -5.281 -10.766 1.818 1 98.81 124 LEU A N 1
ATOM 940 C CA . LEU A 1 124 ? -5.477 -11.32 0.481 1 98.81 124 LEU A CA 1
ATOM 941 C C . LEU A 1 124 ? -5.684 -12.828 0.538 1 98.81 124 LEU A C 1
ATOM 943 O O . LEU A 1 124 ? -5.352 -13.469 1.537 1 98.81 124 LEU A O 1
ATOM 947 N N . LEU A 1 125 ? -6.18 -13.32 -0.536 1 98.69 125 LEU A N 1
ATOM 948 C CA . LEU A 1 125 ? -6.355 -14.766 -0.63 1 98.69 125 LEU A CA 1
ATOM 949 C C . LEU A 1 125 ? -5.012 -15.484 -0.55 1 98.69 125 LEU A C 1
ATOM 951 O O . LEU A 1 125 ? -4.059 -15.102 -1.237 1 98.69 125 LEU A O 1
ATOM 955 N N . ARG A 1 126 ? -4.938 -16.375 0.314 1 98.75 126 ARG A N 1
ATOM 956 C CA . ARG A 1 126 ? -3.787 -17.281 0.336 1 98.75 126 ARG A CA 1
ATOM 957 C C . ARG A 1 126 ? -3.922 -18.375 -0.723 1 98.75 126 ARG A C 1
ATOM 959 O O . ARG A 1 126 ? -4.98 -18.984 -0.858 1 98.75 126 ARG A O 1
ATOM 966 N N . PRO A 1 127 ? -2.918 -18.609 -1.495 1 98.75 127 PRO A N 1
ATOM 967 C CA . PRO A 1 127 ? -3.012 -19.703 -2.457 1 98.75 127 PRO A CA 1
ATOM 968 C C . PRO A 1 127 ? -3.199 -21.062 -1.784 1 98.75 127 PRO A C 1
ATOM 970 O O . PRO A 1 127 ? -2.775 -21.266 -0.642 1 98.75 127 PRO A O 1
ATOM 973 N N . ASP A 1 128 ? -3.877 -21.969 -2.492 1 98.75 128 ASP A N 1
ATOM 974 C CA . ASP A 1 128 ? -3.953 -23.344 -2.035 1 98.75 128 ASP A CA 1
ATOM 975 C C . ASP A 1 128 ? -2.605 -24.047 -2.188 1 98.75 128 ASP A C 1
ATOM 977 O O . ASP A 1 128 ? -2.262 -24.922 -1.389 1 98.75 128 ASP A O 1
ATOM 981 N N . ILE A 1 129 ? -1.91 -23.625 -3.227 1 98.75 129 ILE A N 1
ATOM 982 C CA . ILE A 1 129 ? -0.587 -24.188 -3.486 1 98.75 129 ILE A CA 1
ATOM 983 C C . ILE A 1 129 ? 0.252 -23.188 -4.273 1 98.75 129 ILE A C 1
ATOM 985 O O . ILE A 1 129 ? -0.272 -22.453 -5.113 1 98.75 129 ILE A O 1
ATOM 989 N N . VAL A 1 130 ? 1.498 -23.109 -3.941 1 98.88 130 VAL A N 1
ATOM 990 C CA . VAL A 1 130 ? 2.496 -22.359 -4.695 1 98.88 130 VAL A CA 1
ATOM 991 C C . VAL A 1 130 ? 3.486 -23.312 -5.348 1 98.88 130 VAL A C 1
ATOM 993 O O . VAL A 1 130 ? 4.062 -24.172 -4.676 1 98.88 130 VAL A O 1
ATOM 996 N N . LEU A 1 131 ? 3.578 -23.234 -6.617 1 98.75 131 LEU A N 1
ATOM 997 C CA . LEU A 1 131 ? 4.613 -23.953 -7.359 1 98.75 131 LEU A CA 1
ATOM 998 C C . LEU A 1 131 ? 5.809 -23.031 -7.633 1 98.75 131 LEU A C 1
ATOM 1000 O O . LEU A 1 131 ? 5.707 -22.094 -8.422 1 98.75 131 LEU A O 1
ATOM 1004 N N . PHE A 1 132 ? 6.91 -23.281 -6.945 1 98.31 132 PHE A N 1
ATOM 1005 C CA . PHE A 1 132 ? 8.102 -22.469 -7.102 1 98.31 132 PHE A CA 1
ATOM 1006 C C . PHE A 1 132 ? 9.047 -23.062 -8.133 1 98.31 132 PHE A C 1
ATOM 1008 O O . PHE A 1 132 ? 9.641 -24.125 -7.895 1 98.31 132 PHE A O 1
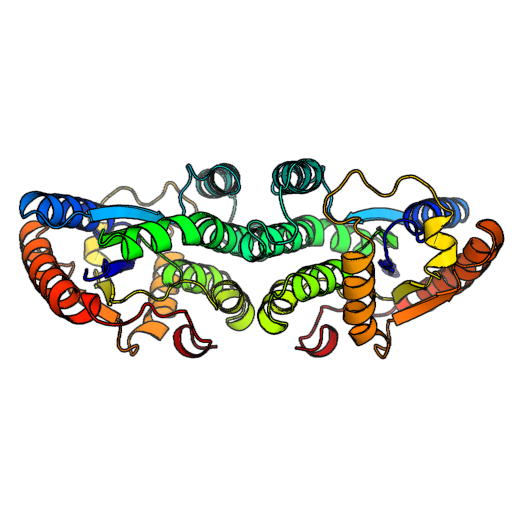ATOM 1015 N N . PHE A 1 133 ? 9.242 -22.375 -9.195 1 96.94 133 PHE A N 1
ATOM 1016 C CA . PHE A 1 133 ? 10.102 -22.828 -10.273 1 96.94 133 PHE A CA 1
ATOM 1017 C C . PHE A 1 133 ? 11.562 -22.5 -9.977 1 96.94 133 PHE A C 1
ATOM 1019 O O . PHE A 1 133 ? 11.992 -21.359 -10.117 1 96.94 133 PHE A O 1
ATOM 1026 N N . ASP A 1 134 ? 12.234 -23.562 -9.633 1 91.69 134 ASP A N 1
ATOM 1027 C CA . ASP A 1 134 ? 13.648 -23.453 -9.289 1 91.69 134 ASP A CA 1
ATOM 1028 C C . ASP A 1 134 ? 14.539 -23.781 -10.492 1 91.69 134 ASP A C 1
ATOM 1030 O O . ASP A 1 134 ? 14.5 -24.906 -10.992 1 91.69 134 ASP A O 1
ATOM 1034 N N . VAL A 1 135 ? 15.227 -22.766 -10.945 1 87.06 135 VAL A N 1
ATOM 1035 C CA . VAL A 1 135 ? 16.078 -22.953 -12.109 1 87.06 135 VAL A CA 1
ATOM 1036 C C . VAL A 1 135 ? 17.516 -22.5 -11.781 1 87.06 135 VAL A C 1
ATOM 1038 O O . VAL A 1 135 ? 17.719 -21.516 -11.078 1 87.06 135 VAL A O 1
ATOM 1041 N N . ASP A 1 136 ? 18.375 -23.156 -12.25 1 81.94 136 ASP A N 1
ATOM 1042 C CA . ASP A 1 136 ? 19.766 -22.812 -12.055 1 81.94 136 ASP A CA 1
ATOM 1043 C C . ASP A 1 136 ? 20.156 -21.609 -12.922 1 81.94 136 ASP A C 1
ATOM 1045 O O . ASP A 1 136 ? 19.594 -21.406 -14 1 81.94 136 ASP A O 1
ATOM 1049 N N . ALA A 1 137 ? 21.094 -20.781 -12.289 1 69.5 137 ALA A N 1
ATOM 1050 C CA . ALA A 1 137 ? 21.578 -19.578 -12.977 1 69.5 137 ALA A CA 1
ATOM 1051 C C . ALA A 1 137 ? 22.125 -19.922 -14.359 1 69.5 137 ALA A C 1
ATOM 1053 O O . ALA A 1 137 ? 21.938 -19.141 -15.305 1 69.5 137 ALA A O 1
ATOM 1054 N N . ALA A 1 138 ? 22.75 -21 -14.453 1 68.94 138 ALA A N 1
ATOM 1055 C CA . ALA A 1 138 ? 23.359 -21.422 -15.719 1 68.94 138 ALA A CA 1
ATOM 1056 C C . ALA A 1 138 ? 22.297 -21.656 -16.781 1 68.94 138 ALA A C 1
ATOM 1058 O O . ALA A 1 138 ? 22.484 -21.297 -17.953 1 68.94 138 ALA A O 1
ATOM 1059 N N . THR A 1 139 ? 21.281 -22.156 -16.422 1 68.69 139 THR A N 1
ATOM 1060 C CA . THR A 1 139 ? 20.172 -22.406 -17.328 1 68.69 139 THR A CA 1
ATOM 1061 C C . THR A 1 139 ? 19.516 -21.094 -17.766 1 68.69 139 THR A C 1
ATOM 1063 O O . THR A 1 139 ? 19.188 -20.922 -18.938 1 68.69 139 THR A O 1
ATOM 1066 N N . VAL A 1 140 ? 19.375 -20.109 -16.844 1 66.19 140 VAL A N 1
ATOM 1067 C CA . VAL A 1 140 ? 18.75 -18.828 -17.109 1 66.19 140 VAL A CA 1
ATOM 1068 C C . VAL A 1 140 ? 19.594 -18.047 -18.109 1 66.19 140 VAL A C 1
ATOM 1070 O O . VAL A 1 140 ? 19.062 -17.391 -19.016 1 66.19 140 VAL A O 1
ATOM 1073 N N . ALA A 1 141 ? 20.859 -18.172 -17.969 1 65.38 141 ALA A N 1
ATOM 1074 C CA . ALA A 1 141 ? 21.797 -17.469 -18.828 1 65.38 141 ALA A CA 1
ATOM 1075 C C . ALA A 1 141 ? 21.672 -17.922 -20.281 1 65.38 141 ALA A C 1
ATOM 1077 O O . ALA A 1 141 ? 21.922 -17.156 -21.203 1 65.38 141 ALA A O 1
ATOM 1078 N N . GLN A 1 142 ? 21.266 -19.156 -20.391 1 62.69 142 GLN A N 1
ATOM 1079 C CA . GLN A 1 142 ? 21.125 -19.719 -21.719 1 62.69 142 GLN A CA 1
ATOM 1080 C C . GLN A 1 142 ? 19.844 -19.234 -22.391 1 62.69 142 GLN A C 1
ATOM 1082 O O . GLN A 1 142 ? 19.719 -19.281 -23.625 1 62.69 142 GLN A O 1
ATOM 1087 N N . ARG A 1 143 ? 19.031 -18.828 -21.516 1 66 143 ARG A N 1
ATOM 1088 C CA . ARG A 1 143 ? 17.75 -18.375 -22.047 1 66 143 ARG A CA 1
ATOM 1089 C C . ARG A 1 143 ? 17.797 -16.891 -22.391 1 66 143 ARG A C 1
ATOM 1091 O O . ARG A 1 143 ? 18.422 -16.109 -21.688 1 66 143 ARG A O 1
ATOM 1098 N N . GLY A 1 144 ? 18.281 -16.391 -23.406 1 57.53 144 GLY A N 1
ATOM 1099 C CA . GLY A 1 144 ? 18.438 -15.047 -23.953 1 57.53 144 GLY A CA 1
ATOM 1100 C C . GLY A 1 144 ? 17.422 -14.062 -23.406 1 57.53 144 GLY A C 1
ATOM 1101 O O . GLY A 1 144 ? 16.578 -14.422 -22.578 1 57.53 144 GLY A O 1
ATOM 1102 N N . GLY A 1 145 ? 17.656 -12.734 -23.516 1 56.03 145 GLY A N 1
ATOM 1103 C CA . GLY A 1 145 ? 16.656 -11.688 -23.391 1 56.03 145 GLY A CA 1
ATOM 1104 C C . GLY A 1 145 ? 16.75 -10.938 -22.078 1 56.03 145 GLY A C 1
ATOM 1105 O O . GLY A 1 145 ? 15.758 -10.352 -21.641 1 56.03 145 GLY A O 1
ATOM 1106 N N . PHE A 1 146 ? 17.906 -11.281 -21.328 1 57.5 146 PHE A N 1
ATOM 1107 C CA . PHE A 1 146 ? 18.188 -10.438 -20.172 1 57.5 146 PHE A CA 1
ATOM 1108 C C . PHE A 1 146 ? 18.531 -9.016 -20.609 1 57.5 146 PHE A C 1
ATOM 1110 O O . PHE A 1 146 ? 19.078 -8.82 -21.703 1 57.5 146 PHE A O 1
ATOM 1117 N N . GLY A 1 147 ? 17.797 -8.039 -20.078 1 58.34 147 GLY A N 1
ATOM 1118 C CA . GLY A 1 147 ? 18.5 -6.773 -20.219 1 58.34 147 GLY A CA 1
ATOM 1119 C C . GLY A 1 147 ? 17.578 -5.598 -20.469 1 58.34 147 GLY A C 1
ATOM 1120 O O . GLY A 1 147 ? 18 -4.441 -20.406 1 58.34 147 GLY A O 1
ATOM 1121 N N . ASP A 1 148 ? 16.344 -5.941 -20.703 1 64.81 148 ASP A N 1
ATOM 1122 C CA . ASP A 1 148 ? 15.68 -4.711 -21.125 1 64.81 148 ASP A CA 1
ATOM 1123 C C . ASP A 1 148 ? 15.117 -3.947 -19.938 1 64.81 148 ASP A C 1
ATOM 1125 O O . ASP A 1 148 ? 15.125 -2.713 -19.922 1 64.81 148 ASP A O 1
ATOM 1129 N N . GLU A 1 149 ? 14.75 -4.738 -18.906 1 74.69 149 GLU A N 1
ATOM 1130 C CA . GLU A 1 149 ? 14.219 -4.055 -17.719 1 74.69 149 GLU A CA 1
ATOM 1131 C C . GLU A 1 149 ? 15.258 -3.99 -16.609 1 74.69 149 GLU A C 1
ATOM 1133 O O . GLU A 1 149 ? 16.062 -4.918 -16.438 1 74.69 149 GLU A O 1
ATOM 1138 N N . VAL A 1 150 ? 15.25 -2.881 -15.93 1 72.31 150 VAL A N 1
ATOM 1139 C CA . VAL A 1 150 ? 16.234 -2.604 -14.891 1 72.31 150 VAL A CA 1
ATOM 1140 C C . VAL A 1 150 ? 16.234 -3.729 -13.859 1 72.31 150 VAL A C 1
ATOM 1142 O O . VAL A 1 150 ? 17.266 -4.039 -13.266 1 72.31 150 VAL A O 1
ATOM 1145 N N . MET A 1 151 ? 15.195 -4.414 -13.711 1 74.62 151 MET A N 1
ATOM 1146 C CA . MET A 1 151 ? 15.031 -5.434 -12.68 1 74.62 151 MET A CA 1
ATOM 1147 C C . MET A 1 151 ? 15.625 -6.766 -13.133 1 74.62 151 MET A C 1
ATOM 1149 O O . MET A 1 151 ? 15.648 -7.727 -12.359 1 74.62 151 MET A O 1
ATOM 1153 N N . GLU A 1 152 ? 16.109 -6.875 -14.312 1 75.31 152 GLU A N 1
ATOM 1154 C CA . GLU A 1 152 ? 16.547 -8.148 -14.867 1 75.31 152 GLU A CA 1
ATOM 1155 C C . GLU A 1 152 ? 18.047 -8.352 -14.672 1 75.31 152 GLU A C 1
ATOM 1157 O O . GLU A 1 152 ? 18.609 -9.359 -15.125 1 75.31 152 GLU A O 1
ATOM 1162 N N . LYS A 1 153 ? 18.688 -7.527 -13.867 1 78.62 153 LYS A N 1
ATOM 1163 C CA . LYS A 1 153 ? 20.109 -7.656 -13.594 1 78.62 153 LYS A CA 1
ATOM 1164 C C . LYS A 1 153 ? 20.406 -8.898 -12.758 1 78.62 153 LYS A C 1
ATOM 1166 O O . LYS A 1 153 ? 19.703 -9.172 -11.781 1 78.62 153 LYS A O 1
ATOM 1171 N N . ALA A 1 154 ? 21.344 -9.633 -13.117 1 80.62 154 ALA A N 1
ATOM 1172 C CA . ALA A 1 154 ? 21.656 -10.93 -12.539 1 80.62 154 ALA A CA 1
ATOM 1173 C C . ALA A 1 154 ? 21.859 -10.82 -11.023 1 80.62 154 ALA A C 1
ATOM 1175 O O . ALA A 1 154 ? 21.344 -11.633 -10.258 1 80.62 154 ALA A O 1
ATOM 1176 N N . GLU A 1 155 ? 22.656 -9.844 -10.602 1 84.62 155 GLU A N 1
ATOM 1177 C CA . GLU A 1 155 ? 22.906 -9.664 -9.18 1 84.62 155 GLU A CA 1
ATOM 1178 C C . GLU A 1 155 ? 21.625 -9.406 -8.406 1 84.62 155 GLU A C 1
ATOM 1180 O O . GLU A 1 155 ? 21.422 -9.945 -7.316 1 84.62 155 GLU A O 1
ATOM 1185 N N . PHE A 1 156 ? 20.781 -8.648 -8.969 1 89.56 156 PHE A N 1
ATOM 1186 C CA . PHE A 1 156 ? 19.5 -8.344 -8.336 1 89.56 156 PHE A CA 1
ATOM 1187 C C . PHE A 1 156 ? 18.609 -9.586 -8.289 1 89.56 156 PHE A C 1
ATOM 1189 O O . PHE A 1 156 ? 18 -9.875 -7.262 1 89.56 156 PHE A O 1
ATOM 1196 N N . GLN A 1 157 ? 18.609 -10.352 -9.336 1 87.94 157 GLN A N 1
ATOM 1197 C CA . GLN A 1 157 ? 17.812 -11.57 -9.383 1 87.94 157 GLN A CA 1
ATOM 1198 C C . GLN A 1 157 ? 18.297 -12.586 -8.359 1 87.94 157 GLN A C 1
ATOM 1200 O O . GLN A 1 157 ? 17.484 -13.32 -7.773 1 87.94 157 GLN A O 1
ATOM 1205 N N . ALA A 1 158 ? 19.531 -12.656 -8.172 1 89.19 158 ALA A N 1
ATOM 1206 C CA . ALA A 1 158 ? 20.078 -13.539 -7.156 1 89.19 158 ALA A CA 1
ATOM 1207 C C . ALA A 1 158 ? 19.594 -13.148 -5.762 1 89.19 158 ALA A C 1
ATOM 1209 O O . ALA A 1 158 ? 19.297 -14.008 -4.934 1 89.19 158 ALA A O 1
ATOM 1210 N N . LEU A 1 159 ? 19.531 -11.852 -5.516 1 93.31 159 LEU A N 1
ATOM 1211 C CA . LEU A 1 159 ? 19.016 -11.359 -4.242 1 93.31 159 LEU A CA 1
ATOM 1212 C C . LEU A 1 159 ? 17.531 -11.703 -4.078 1 93.31 159 LEU A C 1
ATOM 1214 O O . LEU A 1 159 ? 17.109 -12.086 -2.992 1 93.31 159 LEU A O 1
ATOM 1218 N N . VAL A 1 160 ? 16.781 -11.523 -5.145 1 94.62 160 VAL A N 1
ATOM 1219 C CA . VAL A 1 160 ? 15.367 -11.859 -5.125 1 94.62 160 VAL A CA 1
ATOM 1220 C C . VAL A 1 160 ? 15.188 -13.344 -4.789 1 94.62 160 VAL A C 1
ATOM 1222 O O . VAL A 1 160 ? 14.359 -13.703 -3.949 1 94.62 160 VAL A O 1
ATOM 1225 N N . LYS A 1 161 ? 15.969 -14.156 -5.449 1 92.75 161 LYS A N 1
ATOM 1226 C CA . LYS A 1 161 ? 15.914 -15.594 -5.184 1 92.75 161 LYS A CA 1
ATOM 1227 C C . LYS A 1 161 ? 16.203 -15.891 -3.715 1 92.75 161 LYS A C 1
ATOM 1229 O O . LYS A 1 161 ? 15.523 -16.703 -3.094 1 92.75 161 LYS A O 1
ATOM 1234 N N . GLN A 1 162 ? 17.188 -15.312 -3.195 1 95.25 162 GLN A N 1
ATOM 1235 C CA . GLN A 1 162 ? 17.547 -15.484 -1.793 1 95.25 162 GLN A CA 1
ATOM 1236 C C . GLN A 1 162 ? 16.406 -15.086 -0.873 1 95.25 162 GLN A C 1
ATOM 1238 O O . GLN A 1 162 ? 16.078 -15.805 0.069 1 95.25 162 GLN A O 1
ATOM 1243 N N . ASN A 1 163 ? 15.766 -13.969 -1.118 1 97.12 163 ASN A N 1
ATOM 1244 C CA . ASN A 1 163 ? 14.656 -13.508 -0.294 1 97.12 163 ASN A CA 1
ATOM 1245 C C . ASN A 1 163 ? 13.43 -14.406 -0.451 1 97.12 163 ASN A C 1
ATOM 1247 O O . ASN A 1 163 ? 12.68 -14.617 0.507 1 97.12 163 ASN A O 1
ATOM 1251 N N . MET A 1 164 ? 13.258 -14.953 -1.629 1 96.5 164 MET A N 1
ATOM 1252 C CA . MET A 1 164 ? 12.133 -15.852 -1.866 1 96.5 164 MET A CA 1
ATOM 1253 C C . MET A 1 164 ? 12.281 -17.141 -1.062 1 96.5 164 MET A C 1
ATOM 1255 O O . MET A 1 164 ? 11.289 -17.766 -0.704 1 96.5 164 MET A O 1
ATOM 1259 N N . SER A 1 165 ? 13.469 -17.5 -0.742 1 96.69 165 SER A N 1
ATOM 1260 C CA . SER A 1 165 ? 13.742 -18.75 -0.034 1 96.69 165 SER A CA 1
ATOM 1261 C C . SER A 1 165 ? 13.109 -18.75 1.352 1 96.69 165 SER A C 1
ATOM 1263 O O . SER A 1 165 ? 12.938 -19.812 1.957 1 96.69 165 SER A O 1
ATOM 1265 N N . GLN A 1 166 ? 12.758 -17.609 1.87 1 97.88 166 GLN A N 1
ATOM 1266 C CA . GLN A 1 166 ? 12.148 -17.531 3.193 1 97.88 166 GLN A CA 1
ATOM 1267 C C . GLN A 1 166 ? 10.797 -18.25 3.225 1 97.88 166 GLN A C 1
ATOM 1269 O O . GLN A 1 166 ? 10.305 -18.594 4.297 1 97.88 166 GLN A O 1
ATOM 1274 N N . PHE A 1 167 ? 10.273 -18.484 2.049 1 98.12 167 PHE A N 1
ATOM 1275 C CA . PHE A 1 167 ? 8.945 -19.078 1.997 1 98.12 167 PHE A CA 1
ATOM 1276 C C . PHE A 1 167 ? 9.039 -20.594 1.778 1 98.12 167 PHE A C 1
ATOM 1278 O O . PHE A 1 167 ? 8.023 -21.281 1.747 1 98.12 167 PHE A O 1
ATOM 1285 N N . ALA A 1 168 ? 10.219 -21.156 1.723 1 97.38 168 ALA A N 1
ATOM 1286 C CA . ALA A 1 168 ? 10.461 -22.531 1.305 1 97.38 168 ALA A CA 1
ATOM 1287 C C . ALA A 1 168 ? 9.844 -23.531 2.293 1 97.38 168 ALA A C 1
ATOM 1289 O O . ALA A 1 168 ? 9.516 -24.656 1.925 1 97.38 168 ALA A O 1
ATOM 1290 N N . ASP A 1 169 ? 9.633 -23.094 3.49 1 97.19 169 ASP A N 1
ATOM 1291 C CA . ASP A 1 169 ? 9.18 -24.031 4.516 1 97.19 169 ASP A CA 1
ATOM 1292 C C . ASP A 1 169 ? 7.664 -23.938 4.711 1 97.19 169 ASP A C 1
ATOM 1294 O O . ASP A 1 169 ? 7.102 -24.641 5.562 1 97.19 169 ASP A O 1
ATOM 1298 N N . LYS A 1 170 ? 7.031 -23.078 3.963 1 98.19 170 LYS A N 1
ATOM 1299 C CA . LYS A 1 170 ? 5.582 -22.969 4.09 1 98.19 170 LYS A CA 1
ATOM 1300 C C . LYS A 1 170 ? 4.883 -24.219 3.564 1 98.19 170 LYS A C 1
ATOM 1302 O O . LYS A 1 170 ? 5.324 -24.812 2.578 1 98.19 170 LYS A O 1
ATOM 1307 N N . ASP A 1 171 ? 3.766 -24.578 4.141 1 96.81 171 ASP A N 1
ATOM 1308 C CA . ASP A 1 171 ? 3.07 -25.828 3.824 1 96.81 171 ASP A CA 1
ATOM 1309 C C . ASP A 1 171 ? 2.451 -25.766 2.43 1 96.81 171 ASP A C 1
ATOM 1311 O O . ASP A 1 171 ? 2.195 -26.812 1.815 1 96.81 171 ASP A O 1
ATOM 1315 N N . PHE A 1 172 ? 2.223 -24.578 1.923 1 97.75 172 PHE A N 1
ATOM 1316 C CA . PHE A 1 172 ? 1.613 -24.438 0.605 1 97.75 172 PHE A CA 1
ATOM 1317 C C . PHE A 1 172 ? 2.682 -24.297 -0.474 1 97.75 172 PHE A C 1
ATOM 1319 O O . PHE A 1 172 ? 2.363 -24.125 -1.652 1 97.75 172 PHE A O 1
ATOM 1326 N N . TRP A 1 173 ? 3.959 -24.359 -0.162 1 98.44 173 TRP A N 1
ATOM 1327 C CA . TRP A 1 173 ? 5.078 -24.109 -1.067 1 98.44 173 TRP A CA 1
ATOM 1328 C C . TRP A 1 173 ? 5.633 -25.422 -1.614 1 98.44 173 TRP A C 1
ATOM 1330 O O . TRP A 1 173 ? 6.074 -26.281 -0.851 1 98.44 173 TRP A O 1
ATOM 1340 N N . THR A 1 174 ? 5.621 -25.625 -2.953 1 98.25 174 THR A N 1
ATOM 1341 C CA . THR A 1 174 ? 6.129 -26.828 -3.598 1 98.25 174 THR A CA 1
ATOM 1342 C C . THR A 1 174 ? 7.18 -26.484 -4.645 1 98.25 174 THR A C 1
ATOM 1344 O O . THR A 1 174 ? 6.871 -25.859 -5.66 1 98.25 174 THR A O 1
ATOM 1347 N N . PRO A 1 175 ? 8.398 -26.922 -4.441 1 97.25 175 PRO A N 1
ATOM 1348 C CA . PRO A 1 175 ? 9.43 -26.672 -5.453 1 97.25 175 PRO A CA 1
ATOM 1349 C C . PRO A 1 175 ? 9.227 -27.5 -6.719 1 97.25 175 PRO A C 1
ATOM 1351 O O . PRO A 1 175 ? 8.82 -28.656 -6.637 1 97.25 175 PRO A O 1
ATOM 1354 N N . ILE A 1 176 ? 9.469 -26.922 -7.836 1 97.69 176 ILE A N 1
ATOM 1355 C CA . ILE A 1 176 ? 9.438 -27.578 -9.141 1 97.69 176 ILE A CA 1
ATOM 1356 C C . ILE A 1 176 ? 10.828 -27.516 -9.781 1 97.69 176 ILE A C 1
ATOM 1358 O O . ILE A 1 176 ? 11.406 -26.438 -9.922 1 97.69 176 ILE A O 1
ATOM 1362 N N . ASP A 1 177 ? 11.391 -28.641 -10.109 1 95.69 177 ASP A N 1
ATOM 1363 C CA . ASP A 1 177 ? 12.633 -28.672 -10.875 1 95.69 177 ASP A CA 1
ATOM 1364 C C . ASP A 1 177 ? 12.406 -28.188 -12.312 1 95.69 177 ASP A C 1
ATOM 1366 O O . ASP A 1 177 ? 12.047 -28.984 -13.18 1 95.69 177 ASP A O 1
ATOM 1370 N N . ALA A 1 178 ? 12.734 -26.969 -12.516 1 94.12 178 ALA A N 1
ATOM 1371 C CA . ALA A 1 178 ? 12.469 -26.375 -13.812 1 94.12 178 ALA A CA 1
ATOM 1372 C C . ALA A 1 178 ? 13.695 -26.453 -14.719 1 94.12 178 ALA A C 1
ATOM 1374 O O . ALA A 1 178 ? 13.82 -25.688 -15.68 1 94.12 178 ALA A O 1
ATOM 1375 N N . ASN A 1 179 ? 14.641 -27.312 -14.391 1 92.12 179 ASN A N 1
ATOM 1376 C CA . ASN A 1 179 ? 15.828 -27.484 -15.219 1 92.12 179 ASN A CA 1
ATOM 1377 C C . ASN A 1 179 ? 15.594 -28.516 -16.328 1 92.12 179 ASN A C 1
ATOM 1379 O O . ASN A 1 179 ? 16.438 -28.672 -17.203 1 92.12 179 ASN A O 1
ATOM 1383 N N . LYS A 1 180 ? 14.5 -29.203 -16.344 1 93.19 180 LYS A N 1
ATOM 1384 C CA . LYS A 1 180 ? 14.148 -30.219 -17.328 1 93.19 180 LYS A CA 1
ATOM 1385 C C . LYS A 1 180 ? 13.508 -29.594 -18.547 1 93.19 180 LYS A C 1
ATOM 1387 O O . LYS A 1 180 ? 13.453 -28.375 -18.688 1 93.19 180 LYS A O 1
ATOM 1392 N N . THR A 1 181 ? 13.117 -30.453 -19.516 1 94.31 181 THR A N 1
ATOM 1393 C CA . THR A 1 181 ? 12.453 -29.953 -20.703 1 94.31 181 THR A CA 1
ATOM 1394 C C . THR A 1 181 ? 11.078 -29.391 -20.359 1 94.31 181 THR A C 1
ATOM 1396 O O . THR A 1 181 ? 10.492 -29.75 -19.328 1 94.31 181 THR A O 1
ATOM 1399 N N . ILE A 1 182 ? 10.508 -28.562 -21.172 1 95.44 182 ILE A N 1
ATOM 1400 C CA . ILE A 1 182 ? 9.203 -27.953 -20.984 1 95.44 182 ILE A CA 1
ATOM 1401 C C . ILE A 1 182 ? 8.148 -29.031 -20.75 1 95.44 182 ILE A C 1
ATOM 1403 O O . ILE A 1 182 ? 7.324 -28.922 -19.844 1 95.44 182 ILE A O 1
ATOM 1407 N N . ASP A 1 183 ? 8.25 -30.141 -21.531 1 97.69 183 ASP A N 1
ATOM 1408 C CA . ASP A 1 183 ? 7.246 -31.188 -21.453 1 97.69 183 ASP A CA 1
ATOM 1409 C C . ASP A 1 183 ? 7.379 -31.984 -20.156 1 97.69 183 ASP A C 1
ATOM 1411 O O . ASP A 1 183 ? 6.375 -32.375 -19.547 1 97.69 183 ASP A O 1
ATOM 1415 N N . GLU A 1 184 ? 8.594 -32.219 -19.766 1 97.69 184 GLU A N 1
ATOM 1416 C CA . GLU A 1 184 ? 8.828 -32.938 -18.516 1 97.69 184 GLU A CA 1
ATOM 1417 C C . GLU A 1 184 ? 8.328 -32.156 -17.312 1 97.69 184 GLU A C 1
ATOM 1419 O O . GLU A 1 184 ? 7.707 -32.688 -16.406 1 97.69 184 GLU A O 1
ATOM 1424 N N . VAL A 1 185 ? 8.625 -30.875 -17.297 1 97.69 185 VAL A N 1
ATOM 1425 C CA . VAL A 1 185 ? 8.156 -29.984 -16.234 1 97.69 185 VAL A CA 1
ATOM 1426 C C . VAL A 1 185 ? 6.633 -29.938 -16.234 1 97.69 185 VAL A C 1
ATOM 1428 O O . VAL A 1 185 ? 6.008 -30.016 -15.172 1 97.69 185 VAL A O 1
ATOM 1431 N N . HIS A 1 186 ? 6.047 -29.891 -17.406 1 98.44 186 HIS A N 1
ATOM 1432 C CA . HIS A 1 186 ? 4.594 -29.797 -17.531 1 98.44 186 HIS A CA 1
ATOM 1433 C C . HIS A 1 186 ? 3.918 -31.031 -16.953 1 98.44 186 HIS A C 1
ATOM 1435 O O . HIS A 1 186 ? 2.885 -30.922 -16.281 1 98.44 186 HIS A O 1
ATOM 1441 N N . GLU A 1 187 ? 4.523 -32.188 -17.219 1 98.44 187 GLU A N 1
ATOM 1442 C CA . GLU A 1 187 ? 3.951 -33.406 -16.672 1 98.44 187 GLU A CA 1
ATOM 1443 C C . GLU A 1 187 ? 3.949 -33.406 -15.156 1 98.44 187 GLU A C 1
ATOM 1445 O O . GLU A 1 187 ? 2.973 -33.812 -14.523 1 98.44 187 GLU A O 1
ATOM 1450 N N . ASN A 1 188 ? 5.031 -32.969 -14.609 1 98.19 188 ASN A N 1
ATOM 1451 C CA . ASN A 1 188 ? 5.121 -32.844 -13.156 1 98.19 188 ASN A CA 1
ATOM 1452 C C . ASN A 1 188 ? 4.113 -31.828 -12.609 1 98.19 188 ASN A C 1
ATOM 1454 O O . ASN A 1 188 ? 3.428 -32.094 -11.625 1 98.19 188 ASN A O 1
ATOM 1458 N N . VAL A 1 189 ? 3.977 -30.688 -13.227 1 98.69 189 VAL A N 1
ATOM 1459 C CA . VAL A 1 189 ? 3.061 -29.625 -12.836 1 98.69 189 VAL A CA 1
ATOM 1460 C C . VAL A 1 189 ? 1.622 -30.125 -12.891 1 98.69 189 VAL A C 1
ATOM 1462 O O . VAL A 1 189 ? 0.832 -29.875 -11.977 1 98.69 189 VAL A O 1
ATOM 1465 N N . LYS A 1 190 ? 1.288 -30.875 -13.922 1 98.44 190 LYS A N 1
ATOM 1466 C CA . LYS A 1 190 ? -0.049 -31.438 -14.094 1 98.44 190 LYS A CA 1
ATOM 1467 C C . LYS A 1 190 ? -0.425 -32.312 -12.906 1 98.44 190 LYS A C 1
ATOM 1469 O O . LYS A 1 190 ? -1.511 -32.188 -12.336 1 98.44 190 LYS A O 1
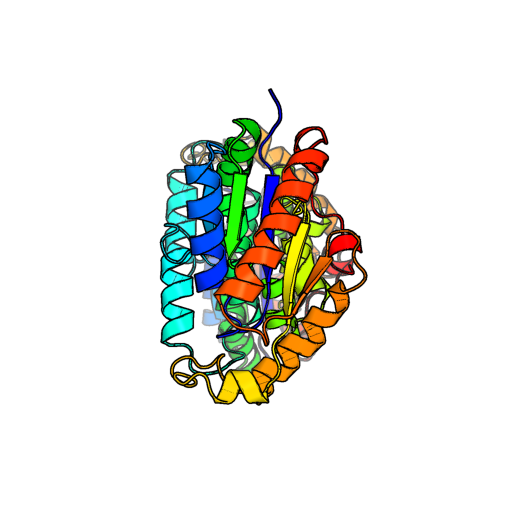ATOM 1474 N N . ILE A 1 191 ? 0.483 -33.156 -12.594 1 98.31 191 ILE A N 1
ATOM 1475 C CA . ILE A 1 191 ? 0.24 -34.125 -11.523 1 98.31 191 ILE A CA 1
ATOM 1476 C C . ILE A 1 191 ? -0.002 -33.375 -10.203 1 98.31 191 ILE A C 1
ATOM 1478 O O . ILE A 1 191 ? -0.971 -33.688 -9.5 1 98.31 191 ILE A O 1
ATOM 1482 N N . ILE A 1 192 ? 0.816 -32.438 -9.898 1 98.44 192 ILE A N 1
ATOM 1483 C CA . ILE A 1 192 ? 0.746 -31.703 -8.648 1 98.44 192 ILE A CA 1
ATOM 1484 C C . ILE A 1 192 ? -0.534 -30.859 -8.617 1 98.44 192 ILE A C 1
ATOM 1486 O O . ILE A 1 192 ? -1.236 -30.828 -7.602 1 98.44 192 ILE A O 1
ATOM 1490 N N . ALA A 1 193 ? -0.895 -30.203 -9.727 1 98.56 193 ALA A N 1
ATOM 1491 C CA . ALA A 1 193 ? -2.076 -29.359 -9.812 1 98.56 193 ALA A CA 1
ATOM 1492 C C . ALA A 1 193 ? -3.355 -30.172 -9.656 1 98.56 193 ALA A C 1
ATOM 1494 O O . ALA A 1 193 ? -4.281 -29.766 -8.945 1 98.56 193 ALA A O 1
ATOM 1495 N N . GLU A 1 194 ? -3.383 -31.312 -10.312 1 98.19 194 GLU A N 1
ATOM 1496 C CA . GLU A 1 194 ? -4.57 -32.156 -10.219 1 98.19 194 GLU A CA 1
ATOM 1497 C C . GLU A 1 194 ? -4.777 -32.656 -8.789 1 98.19 194 GLU A C 1
ATOM 1499 O O . GLU A 1 194 ? -5.91 -32.719 -8.305 1 98.19 194 GLU A O 1
ATOM 1504 N N . LYS A 1 195 ? -3.684 -33.031 -8.211 1 97.81 195 LYS A N 1
ATOM 1505 C CA . LYS A 1 195 ? -3.775 -33.438 -6.816 1 97.81 195 LYS A CA 1
ATOM 1506 C C . LYS A 1 195 ? -4.289 -32.312 -5.938 1 97.81 195 LYS A C 1
ATOM 1508 O O . LYS A 1 195 ? -5.129 -32.531 -5.059 1 97.81 195 LYS A O 1
ATOM 1513 N N . ALA A 1 196 ? -3.758 -31.109 -6.152 1 97.75 196 ALA A N 1
ATOM 1514 C CA . ALA A 1 196 ? -4.191 -29.953 -5.387 1 97.75 196 ALA A CA 1
ATOM 1515 C C . ALA A 1 196 ? -5.68 -29.672 -5.594 1 97.75 196 ALA A C 1
ATOM 1517 O O . ALA A 1 196 ? -6.402 -29.375 -4.641 1 97.75 196 ALA A O 1
ATOM 1518 N N . ILE A 1 197 ? -6.125 -29.781 -6.816 1 97.88 197 ILE A N 1
ATOM 1519 C CA . ILE A 1 197 ? -7.523 -29.516 -7.145 1 97.88 197 ILE A CA 1
ATOM 1520 C C . ILE A 1 197 ? -8.414 -30.547 -6.457 1 97.88 197 ILE A C 1
ATOM 1522 O O . ILE A 1 197 ? -9.461 -30.203 -5.902 1 97.88 197 ILE A O 1
ATOM 1526 N N . ALA A 1 198 ? -7.98 -31.75 -6.398 1 95.62 198 ALA A N 1
ATOM 1527 C CA . ALA A 1 198 ? -8.758 -32.812 -5.777 1 95.62 198 ALA A CA 1
ATOM 1528 C C . ALA A 1 198 ? -8.852 -32.625 -4.266 1 95.62 198 ALA A C 1
ATOM 1530 O O . ALA A 1 198 ? -9.867 -32.969 -3.656 1 95.62 198 ALA A O 1
ATOM 1531 N N . THR A 1 199 ? -7.895 -32 -3.703 1 95.31 199 THR A N 1
ATOM 1532 C CA . THR A 1 199 ? -7.812 -31.938 -2.248 1 95.31 199 THR A CA 1
ATOM 1533 C C . THR A 1 199 ? -8.352 -30.609 -1.733 1 95.31 199 THR A C 1
ATOM 1535 O O . THR A 1 199 ? -9.047 -30.562 -0.716 1 95.31 199 THR A O 1
ATOM 1538 N N . ALA A 1 200 ? -8.102 -29.516 -2.416 1 93.69 200 ALA A N 1
ATOM 1539 C CA . ALA A 1 200 ? -8.344 -28.188 -1.857 1 93.69 200 ALA A CA 1
ATOM 1540 C C . ALA A 1 200 ? -9.734 -27.688 -2.223 1 93.69 200 ALA A C 1
ATOM 1542 O O . ALA A 1 200 ? -10.25 -26.75 -1.604 1 93.69 200 ALA A O 1
ATOM 1543 N N . SER A 1 201 ? -10.359 -28.312 -3.158 1 93.31 201 SER A N 1
ATOM 1544 C CA . SER A 1 201 ? -11.633 -27.812 -3.662 1 93.31 201 SER A CA 1
ATOM 1545 C C . SER A 1 201 ? -12.734 -27.938 -2.611 1 93.31 201 SER A C 1
ATOM 1547 O O . SER A 1 201 ? -13.781 -27.312 -2.723 1 93.31 201 SER A O 1
ATOM 1549 N N . GLU A 1 202 ? -12.477 -28.766 -1.555 1 92.75 202 GLU A N 1
ATOM 1550 C CA . GLU A 1 202 ? -13.484 -28.984 -0.525 1 92.75 202 GLU A CA 1
ATOM 1551 C C . GLU A 1 202 ? -13.172 -28.188 0.738 1 92.75 202 GLU A C 1
ATOM 1553 O O . GLU A 1 202 ? -13.906 -28.266 1.726 1 92.75 202 GLU A O 1
ATOM 1558 N N . LEU A 1 203 ? -12.117 -27.5 0.748 1 94.94 203 LEU A N 1
ATOM 1559 C CA . LEU A 1 203 ? -11.672 -26.719 1.897 1 94.94 203 LEU A CA 1
ATOM 1560 C C . LEU A 1 203 ? -12.07 -25.266 1.742 1 94.94 203 LEU A C 1
ATOM 1562 O O . LEU A 1 203 ? -12.234 -24.766 0.623 1 94.94 203 LEU A O 1
ATOM 1566 N N . PRO A 1 204 ? -12.258 -24.625 2.783 1 96.12 204 PRO A N 1
ATOM 1567 C CA . PRO A 1 204 ? -12.57 -23.203 2.701 1 96.12 204 PRO A CA 1
ATOM 1568 C C . PRO A 1 204 ? -11.414 -22.375 2.152 1 96.12 204 PRO A C 1
ATOM 1570 O O . PRO A 1 204 ? -10.25 -22.766 2.287 1 96.12 204 PRO A O 1
ATOM 1573 N N . LEU A 1 205 ? -11.781 -21.25 1.529 1 97.31 205 LEU A N 1
ATOM 1574 C CA . LEU A 1 205 ? -10.75 -20.297 1.145 1 97.31 205 LEU A CA 1
ATOM 1575 C C . LEU A 1 205 ? -10.016 -19.766 2.373 1 97.31 205 LEU A C 1
ATOM 1577 O O . LEU A 1 205 ? -10.609 -19.641 3.447 1 97.31 205 LEU A O 1
ATOM 1581 N N . ARG A 1 206 ? -8.781 -19.562 2.158 1 97.38 206 ARG A N 1
ATOM 1582 C CA . ARG A 1 206 ? -7.969 -19 3.232 1 97.38 206 ARG A CA 1
ATOM 1583 C C . ARG A 1 206 ? -7.418 -17.625 2.838 1 97.38 206 ARG A C 1
ATOM 1585 O O . ARG A 1 206 ? -7.305 -17.328 1.649 1 97.38 206 ARG A O 1
ATOM 1592 N N . ARG A 1 207 ? -7.137 -16.844 3.885 1 98.56 207 ARG A N 1
ATOM 1593 C CA . ARG A 1 207 ? -6.492 -15.547 3.703 1 98.56 207 ARG A CA 1
ATOM 1594 C C . ARG A 1 207 ? -5.125 -15.516 4.371 1 98.56 207 ARG A C 1
ATOM 1596 O O . ARG A 1 207 ? -4.887 -16.234 5.348 1 98.56 207 ARG A O 1
ATOM 1603 N N . PHE A 1 208 ? -4.254 -14.648 3.795 1 98.69 208 PHE A N 1
ATOM 1604 C CA . PHE A 1 208 ? -2.926 -14.516 4.383 1 98.69 208 PHE A CA 1
ATOM 1605 C C . PHE A 1 208 ? -3.021 -14.062 5.836 1 98.69 208 PHE A C 1
ATOM 1607 O O . PHE A 1 208 ? -3.633 -13.039 6.133 1 98.69 208 PHE A O 1
ATOM 1614 N N . GLU A 1 209 ? -2.406 -14.797 6.703 1 98.06 209 GLU A N 1
ATOM 1615 C CA . GLU A 1 209 ? -2.066 -14.375 8.062 1 98.06 209 GLU A CA 1
ATOM 1616 C C . GLU A 1 209 ? -0.623 -13.891 8.141 1 98.06 209 GLU A C 1
ATOM 1618 O O . GLU A 1 209 ? 0.198 -14.211 7.281 1 98.06 209 GLU A O 1
ATOM 1623 N N . PRO A 1 210 ? -0.355 -13.117 9.133 1 97.56 210 PRO A N 1
ATOM 1624 C CA . PRO A 1 210 ? 0.986 -12.539 9.234 1 97.56 210 PRO A CA 1
ATOM 1625 C C . PRO A 1 210 ? 2.092 -13.586 9.102 1 97.56 210 PRO A C 1
ATOM 1627 O O . PRO A 1 210 ? 3.068 -13.367 8.383 1 97.56 210 PRO A O 1
ATOM 1630 N N . THR A 1 211 ? 1.966 -14.805 9.633 1 97.56 211 THR A N 1
ATOM 1631 C CA . THR A 1 211 ? 3.018 -15.812 9.641 1 97.56 211 THR A CA 1
ATOM 1632 C C . THR A 1 211 ? 3.219 -16.406 8.25 1 97.56 211 THR A C 1
ATOM 1634 O O . THR A 1 211 ? 4.289 -16.922 7.938 1 97.56 211 THR A O 1
ATOM 1637 N N . ASP A 1 212 ? 2.242 -16.297 7.406 1 98.25 212 ASP A N 1
ATOM 1638 C CA . ASP A 1 212 ? 2.357 -16.797 6.043 1 98.25 212 ASP A CA 1
ATOM 1639 C C . ASP A 1 212 ? 3.408 -16.016 5.258 1 98.25 212 ASP A C 1
ATOM 1641 O O . ASP A 1 212 ? 3.971 -16.531 4.285 1 98.25 212 ASP A O 1
ATOM 1645 N N . LEU A 1 213 ? 3.596 -14.75 5.695 1 98.12 213 LEU A N 1
ATOM 1646 C CA . LEU A 1 213 ? 4.535 -13.883 4.996 1 98.12 213 LEU A CA 1
ATOM 1647 C C . LEU A 1 213 ? 5.641 -13.406 5.934 1 98.12 213 LEU A C 1
ATOM 1649 O O . LEU A 1 213 ? 6.176 -12.305 5.766 1 98.12 213 LEU A O 1
ATOM 1653 N N . ASN A 1 214 ? 5.867 -14.203 6.953 1 96.81 214 ASN A N 1
ATOM 1654 C CA . ASN A 1 214 ? 6.977 -14.039 7.887 1 96.81 214 ASN A CA 1
ATOM 1655 C C . ASN A 1 214 ? 6.914 -12.695 8.602 1 96.81 214 ASN A C 1
ATOM 1657 O O . ASN A 1 214 ? 7.93 -12.008 8.719 1 96.81 214 ASN A O 1
ATOM 1661 N N . LEU A 1 215 ? 5.758 -12.352 8.836 1 94.06 215 LEU A N 1
ATOM 1662 C CA . LEU A 1 215 ? 5.508 -11.195 9.688 1 94.06 215 LEU A CA 1
ATOM 1663 C C . LEU A 1 215 ? 5.312 -11.617 11.141 1 94.06 215 LEU A C 1
ATOM 1665 O O . LEU A 1 215 ? 4.664 -12.633 11.414 1 94.06 215 LEU A O 1
ATOM 1669 N N . MET B 1 1 ? 22.578 25.5 8.062 1 78.31 1 MET B N 1
ATOM 1670 C CA . MET B 1 1 ? 21.344 26.266 8.078 1 78.31 1 MET B CA 1
ATOM 1671 C C . MET B 1 1 ? 20.203 25.438 8.648 1 78.31 1 MET B C 1
ATOM 1673 O O . MET B 1 1 ? 20.172 24.203 8.469 1 78.31 1 MET B O 1
ATOM 1677 N N . PRO B 1 2 ? 19.375 26.078 9.516 1 92.25 2 PRO B N 1
ATOM 1678 C CA . PRO B 1 2 ? 18.266 25.297 10.078 1 92.25 2 PRO B CA 1
ATOM 1679 C C . PRO B 1 2 ? 17.359 24.703 9.008 1 92.25 2 PRO B C 1
ATOM 1681 O O . PRO B 1 2 ? 17.172 25.312 7.953 1 92.25 2 PRO B O 1
ATOM 1684 N N . ARG B 1 3 ? 16.953 23.5 9.25 1 97.06 3 ARG B N 1
ATOM 1685 C CA . ARG B 1 3 ? 16.031 22.891 8.297 1 97.06 3 ARG B CA 1
ATOM 1686 C C . ARG B 1 3 ? 14.625 23.469 8.445 1 97.06 3 ARG B C 1
ATOM 1688 O O . ARG B 1 3 ? 14.344 24.188 9.406 1 97.06 3 ARG B O 1
ATOM 1695 N N . GLY B 1 4 ? 13.719 23.266 7.422 1 98.62 4 GLY B N 1
ATOM 1696 C CA . GLY B 1 4 ? 12.305 23.609 7.523 1 98.62 4 GLY B CA 1
ATOM 1697 C C . GLY B 1 4 ? 11.547 22.734 8.5 1 98.62 4 GLY B C 1
ATOM 1698 O O . GLY B 1 4 ? 12.062 21.719 8.961 1 98.62 4 GLY B O 1
ATOM 1699 N N . VAL B 1 5 ? 10.398 23.219 8.859 1 98.81 5 VAL B N 1
ATOM 1700 C CA . VAL B 1 5 ? 9.555 22.5 9.812 1 98.81 5 VAL B CA 1
ATOM 1701 C C . VAL B 1 5 ? 8.312 21.969 9.102 1 98.81 5 VAL B C 1
ATOM 1703 O O . VAL B 1 5 ? 7.723 22.641 8.266 1 98.81 5 VAL B O 1
ATOM 1706 N N . PHE B 1 6 ? 7.965 20.672 9.367 1 98.88 6 PHE B N 1
ATOM 1707 C CA . PHE B 1 6 ? 6.828 19.984 8.773 1 98.88 6 PHE B CA 1
ATOM 1708 C C . PHE B 1 6 ? 5.602 20.094 9.672 1 98.88 6 PHE B C 1
ATOM 1710 O O . PHE B 1 6 ? 5.508 19.422 10.695 1 98.88 6 PHE B O 1
ATOM 1717 N N . ILE B 1 7 ? 4.66 20.938 9.297 1 98.94 7 ILE B N 1
ATOM 1718 C CA . ILE B 1 7 ? 3.449 21.219 10.062 1 98.94 7 ILE B CA 1
ATOM 1719 C C . ILE B 1 7 ? 2.244 20.594 9.367 1 98.94 7 ILE B C 1
ATOM 1721 O O . ILE B 1 7 ? 1.909 20.969 8.234 1 98.94 7 ILE B O 1
ATOM 1725 N N . VAL B 1 8 ? 1.593 19.688 10.039 1 98.88 8 VAL B N 1
ATOM 1726 C CA . VAL B 1 8 ? 0.472 18.969 9.438 1 98.88 8 VAL B CA 1
ATOM 1727 C C . VAL B 1 8 ? -0.833 19.406 10.102 1 98.88 8 VAL B C 1
ATOM 1729 O O . VAL B 1 8 ? -0.912 19.5 11.328 1 98.88 8 VAL B O 1
ATOM 1732 N N . PHE B 1 9 ? -1.787 19.719 9.25 1 98.75 9 PHE B N 1
ATOM 1733 C CA . PHE B 1 9 ? -3.139 20 9.719 1 98.75 9 PHE B CA 1
ATOM 1734 C C . PHE B 1 9 ? -4.035 18.781 9.547 1 98.75 9 PHE B C 1
ATOM 1736 O O . PHE B 1 9 ? -4.086 18.188 8.469 1 98.75 9 PHE B O 1
ATOM 1743 N N . GLU B 1 10 ? -4.648 18.391 10.625 1 98.31 10 GLU B N 1
ATOM 1744 C CA . GLU B 1 10 ? -5.621 17.297 10.602 1 98.31 10 GLU B CA 1
ATOM 1745 C C . GLU B 1 10 ? -6.969 17.75 11.148 1 98.31 10 GLU B C 1
ATOM 1747 O O . GLU B 1 10 ? -7.043 18.719 11.914 1 98.31 10 GLU B O 1
ATOM 1752 N N . GLY B 1 11 ? -7.918 17.062 10.797 1 94.62 11 GLY B N 1
ATOM 1753 C CA . GLY B 1 11 ? -9.297 17.375 11.156 1 94.62 11 GLY B CA 1
ATOM 1754 C C . GLY B 1 11 ? -10.305 16.891 10.133 1 94.62 11 GLY B C 1
ATOM 1755 O O . GLY B 1 11 ? -9.93 16.438 9.047 1 94.62 11 GLY B O 1
ATOM 1756 N N . LEU B 1 12 ? -11.539 17.031 10.438 1 90.81 12 LEU B N 1
ATOM 1757 C CA . LEU B 1 12 ? -12.594 16.562 9.555 1 90.81 12 LEU B CA 1
ATOM 1758 C C . LEU B 1 12 ? -12.883 17.578 8.453 1 90.81 12 LEU B C 1
ATOM 1760 O O . LEU B 1 12 ? -12.32 18.672 8.453 1 90.81 12 LEU B O 1
ATOM 1764 N N . ASP B 1 13 ? -13.656 17.125 7.492 1 84.75 13 ASP B N 1
ATOM 1765 C CA . ASP B 1 13 ? -14.078 18.031 6.43 1 84.75 13 ASP B CA 1
ATOM 1766 C C . ASP B 1 13 ? -14.852 19.219 6.996 1 84.75 13 ASP B C 1
ATOM 1768 O O . ASP B 1 13 ? -15.641 19.062 7.93 1 84.75 13 ASP B O 1
ATOM 1772 N N . ARG B 1 14 ? -14.531 20.422 6.516 1 83.31 14 ARG B N 1
ATOM 1773 C CA . ARG B 1 14 ? -15.195 21.672 6.875 1 83.31 14 ARG B CA 1
ATOM 1774 C C . ARG B 1 14 ? -14.781 22.141 8.266 1 83.31 14 ARG B C 1
ATOM 1776 O O . ARG B 1 14 ? -15.516 22.875 8.922 1 83.31 14 ARG B O 1
ATOM 1783 N N . SER B 1 15 ? -13.68 21.641 8.695 1 88.19 15 SER B N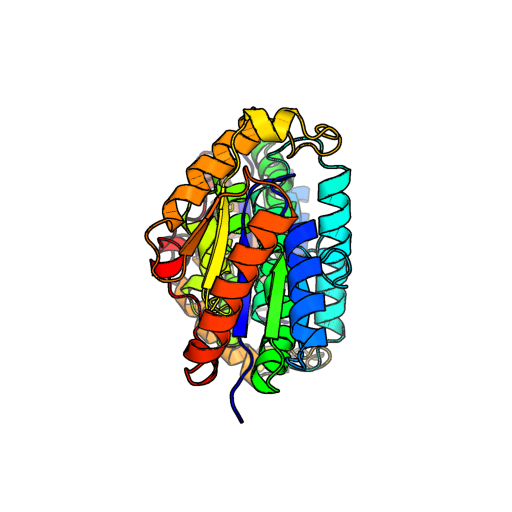 1
ATOM 1784 C CA . SER B 1 15 ? -13.164 22.062 9.992 1 88.19 15 SER B CA 1
ATOM 1785 C C . SER B 1 15 ? -12.375 23.359 9.875 1 88.19 15 SER B C 1
ATOM 1787 O O . SER B 1 15 ? -11.961 23.938 10.891 1 88.19 15 SER B O 1
ATOM 1789 N N . GLY B 1 16 ? -12.125 23.797 8.664 1 89.75 16 GLY B N 1
ATOM 1790 C CA . GLY B 1 16 ? -11.422 25.047 8.445 1 89.75 16 GLY B CA 1
ATOM 1791 C C . GLY B 1 16 ? -9.953 24.859 8.117 1 89.75 16 GLY B C 1
ATOM 1792 O O . GLY B 1 16 ? -9.227 25.844 7.93 1 89.75 16 GLY B O 1
ATOM 1793 N N . LYS B 1 17 ? -9.453 23.625 7.988 1 92.88 17 LYS B N 1
ATOM 1794 C CA . LYS B 1 17 ? -8.047 23.312 7.754 1 92.88 17 LYS B CA 1
ATOM 1795 C C . LYS B 1 17 ? -7.539 24 6.488 1 92.88 17 LYS B C 1
ATOM 1797 O O . LYS B 1 17 ? -6.484 24.641 6.5 1 92.88 17 LYS B O 1
ATOM 1802 N N . THR B 1 18 ? -8.352 23.828 5.395 1 93.31 18 THR B N 1
ATOM 1803 C CA . THR B 1 18 ? -7.91 24.328 4.102 1 93.31 18 THR B CA 1
ATOM 1804 C C . THR B 1 18 ? -7.68 25.844 4.164 1 93.31 18 THR B C 1
ATOM 1806 O O . THR B 1 18 ? -6.645 26.344 3.721 1 93.31 18 THR B O 1
ATOM 1809 N N . THR B 1 19 ? -8.602 26.562 4.766 1 95.81 19 THR B N 1
ATOM 1810 C CA . THR B 1 19 ? -8.461 28.016 4.949 1 95.81 19 THR B CA 1
ATOM 1811 C C . THR B 1 19 ? -7.242 28.328 5.809 1 95.81 19 THR B C 1
ATOM 1813 O O . THR B 1 19 ? -6.445 29.203 5.465 1 95.81 19 THR B O 1
ATOM 1816 N N . GLN B 1 20 ? -7.086 27.641 6.867 1 98.25 20 GLN B N 1
ATOM 1817 C CA . GLN B 1 20 ? -6.039 27.938 7.836 1 98.25 20 GLN B CA 1
ATOM 1818 C C . GLN B 1 20 ? -4.664 27.562 7.293 1 98.25 20 GLN B C 1
ATOM 1820 O O . GLN B 1 20 ? -3.668 28.234 7.594 1 98.25 20 GLN B O 1
ATOM 1825 N N . THR B 1 21 ? -4.57 26.469 6.508 1 98.62 21 THR B N 1
ATOM 1826 C CA . THR B 1 21 ? -3.293 26.109 5.902 1 98.62 21 THR B CA 1
ATOM 1827 C C . THR B 1 21 ? -2.848 27.172 4.91 1 98.62 21 THR B C 1
ATOM 1829 O O . THR B 1 21 ? -1.671 27.531 4.863 1 98.62 21 THR B O 1
ATOM 1832 N N . GLU B 1 22 ? -3.736 27.656 4.113 1 98.56 22 GLU B N 1
ATOM 1833 C CA . GLU B 1 22 ? -3.428 28.703 3.158 1 98.56 22 GLU B CA 1
ATOM 1834 C C . GLU B 1 22 ? -3.008 29.984 3.869 1 98.56 22 GLU B C 1
ATOM 1836 O O . GLU B 1 22 ? -2.004 30.609 3.508 1 98.56 22 GLU B O 1
ATOM 1841 N N . LYS B 1 23 ? -3.746 30.406 4.902 1 98.75 23 LYS B N 1
ATOM 1842 C CA . LYS B 1 23 ? -3.449 31.609 5.664 1 98.75 23 LYS B CA 1
ATOM 1843 C C . LYS B 1 23 ? -2.08 31.516 6.336 1 98.75 23 LYS B C 1
ATOM 1845 O O . LYS B 1 23 ? -1.31 32.469 6.324 1 98.75 23 LYS B O 1
ATOM 1850 N N . LEU B 1 24 ? -1.804 30.359 6.941 1 98.88 24 LEU B N 1
ATOM 1851 C CA . LEU B 1 24 ? -0.517 30.203 7.609 1 98.88 24 LEU B CA 1
ATOM 1852 C C . LEU B 1 24 ? 0.629 30.281 6.605 1 98.88 24 LEU B C 1
ATOM 1854 O O . LEU B 1 24 ? 1.647 30.922 6.867 1 98.88 24 LEU B O 1
ATOM 1858 N N . THR B 1 25 ? 0.446 29.547 5.473 1 98.88 25 THR B N 1
ATOM 1859 C CA . THR B 1 25 ? 1.472 29.562 4.438 1 98.88 25 THR B CA 1
ATOM 1860 C C . THR B 1 25 ? 1.756 30.984 3.969 1 98.88 25 THR B C 1
ATOM 1862 O O . THR B 1 25 ? 2.914 31.391 3.895 1 98.88 25 THR B O 1
ATOM 1865 N N . ASP B 1 26 ? 0.748 31.734 3.703 1 98.81 26 ASP B N 1
ATOM 1866 C CA . ASP B 1 26 ? 0.884 33.125 3.273 1 98.81 26 ASP B CA 1
ATOM 1867 C C . ASP B 1 26 ? 1.576 33.969 4.344 1 98.81 26 ASP B C 1
ATOM 1869 O O . ASP B 1 26 ? 2.473 34.75 4.035 1 98.81 26 ASP B O 1
ATOM 1873 N N . TYR B 1 27 ? 1.189 33.844 5.539 1 98.81 27 TYR B N 1
ATOM 1874 C CA . TYR B 1 27 ? 1.746 34.594 6.652 1 98.81 27 TYR B CA 1
ATOM 1875 C C . TYR B 1 27 ? 3.238 34.312 6.805 1 98.81 27 TYR B C 1
ATOM 1877 O O . TYR B 1 27 ? 4.043 35.25 6.848 1 98.81 27 TYR B O 1
ATOM 1885 N N . LEU B 1 28 ? 3.58 33.062 6.887 1 98.81 28 LEU B N 1
ATOM 1886 C CA . LEU B 1 28 ? 4.98 32.688 7.086 1 98.81 28 LEU B CA 1
ATOM 1887 C C . LEU B 1 28 ? 5.848 33.25 5.957 1 98.81 28 LEU B C 1
ATOM 1889 O O . LEU B 1 28 ? 6.938 33.781 6.207 1 98.81 28 LEU B O 1
ATOM 1893 N N . ASN B 1 29 ? 5.32 33.125 4.727 1 98.81 29 ASN B N 1
ATOM 1894 C CA . ASN B 1 29 ? 6.055 33.688 3.6 1 98.81 29 ASN B CA 1
ATOM 1895 C C . ASN B 1 29 ? 6.184 35.219 3.719 1 98.81 29 ASN B C 1
ATOM 1897 O O . ASN B 1 29 ? 7.219 35.781 3.367 1 98.81 29 ASN B O 1
ATOM 1901 N N . SER B 1 30 ? 5.207 35.906 4.262 1 98.62 30 SER B N 1
ATOM 1902 C CA . SER B 1 30 ? 5.191 37.375 4.387 1 98.62 30 SER B CA 1
ATOM 1903 C C . SER B 1 30 ? 6.238 37.844 5.387 1 98.62 30 SER B C 1
ATOM 1905 O O . SER B 1 30 ? 6.715 38.969 5.301 1 98.62 30 SER B O 1
ATOM 1907 N N . ILE B 1 31 ? 6.617 37 6.309 1 97.75 31 ILE B N 1
ATOM 1908 C CA . ILE B 1 31 ? 7.582 37.406 7.316 1 97.75 31 ILE B CA 1
ATOM 1909 C C . ILE B 1 31 ? 8.945 36.812 7.012 1 97.75 31 ILE B C 1
ATOM 1911 O O . ILE B 1 31 ? 9.805 36.719 7.895 1 97.75 31 ILE B O 1
ATOM 1915 N N . GLY B 1 32 ? 9.078 36.188 5.793 1 97.44 32 GLY B N 1
ATOM 1916 C CA . GLY B 1 32 ? 10.383 35.781 5.297 1 97.44 32 GLY B CA 1
ATOM 1917 C C . GLY B 1 32 ? 10.711 34.344 5.637 1 97.44 32 GLY B C 1
ATOM 1918 O O . GLY B 1 32 ? 11.859 33.906 5.492 1 97.44 32 GLY B O 1
ATOM 1919 N N . LYS B 1 33 ? 9.734 33.594 6.137 1 98 33 LYS B N 1
ATOM 1920 C CA . LYS B 1 33 ? 9.922 32.156 6.387 1 98 33 LYS B CA 1
ATOM 1921 C C . LYS B 1 33 ? 9.367 31.328 5.23 1 98 33 LYS B C 1
ATOM 1923 O O . LYS B 1 33 ? 8.18 31.016 5.195 1 98 33 LYS B O 1
ATOM 1928 N N . LYS B 1 34 ? 10.273 31.016 4.316 1 98.44 34 LYS B N 1
ATOM 1929 C CA . LYS B 1 34 ? 9.859 30.312 3.109 1 98.44 34 LYS B CA 1
ATOM 1930 C C . LYS B 1 34 ? 9.008 29.094 3.457 1 98.44 34 LYS B C 1
ATOM 1932 O O . LYS B 1 34 ? 9.414 28.25 4.27 1 98.44 34 LYS B O 1
ATOM 1937 N N . THR B 1 35 ? 7.812 29.016 2.871 1 98.88 35 THR B N 1
ATOM 1938 C CA . THR B 1 35 ? 6.844 27.984 3.217 1 98.88 35 THR B CA 1
ATOM 1939 C C . THR B 1 35 ? 6.062 27.547 1.983 1 98.88 35 THR B C 1
ATOM 1941 O O . THR B 1 35 ? 5.66 28.375 1.165 1 98.88 35 THR B O 1
ATOM 1944 N N . ILE B 1 36 ? 5.891 26.219 1.818 1 98.88 36 ILE B N 1
ATOM 1945 C CA . ILE B 1 36 ? 5.035 25.688 0.757 1 98.88 36 ILE B CA 1
ATOM 1946 C C . ILE B 1 36 ? 3.861 24.938 1.366 1 98.88 36 ILE B C 1
ATOM 1948 O O . ILE B 1 36 ? 3.934 24.484 2.512 1 98.88 36 ILE B O 1
ATOM 1952 N N . LEU B 1 37 ? 2.799 24.875 0.576 1 98.81 37 LEU B N 1
ATOM 1953 C CA . LEU B 1 37 ? 1.597 24.141 0.957 1 98.81 37 LEU B CA 1
ATOM 1954 C C . LEU B 1 37 ? 1.516 22.812 0.223 1 98.81 37 LEU B C 1
ATOM 1956 O O . LEU B 1 37 ? 1.702 22.75 -0.995 1 98.81 37 LEU B O 1
ATOM 1960 N N . GLN B 1 38 ? 1.345 21.719 0.954 1 98.81 38 GLN B N 1
ATOM 1961 C CA . GLN B 1 38 ? 1.127 20.391 0.406 1 98.81 38 GLN B CA 1
ATOM 1962 C C . GLN B 1 38 ? -0.219 19.828 0.849 1 98.81 38 GLN B C 1
ATOM 1964 O O . GLN B 1 38 ? -0.538 19.828 2.041 1 98.81 38 GLN B O 1
ATOM 1969 N N . ARG B 1 39 ? -1.003 19.406 -0.107 1 98 39 ARG B N 1
ATOM 1970 C CA . ARG B 1 39 ? -2.281 18.766 0.208 1 98 39 ARG B CA 1
ATOM 1971 C C . ARG B 1 39 ? -2.215 17.266 -0.006 1 98 39 ARG B C 1
ATOM 1973 O O . ARG B 1 39 ? -1.588 16.797 -0.957 1 98 39 ARG B O 1
ATOM 1980 N N . PHE B 1 40 ? -2.869 16.547 0.911 1 98.44 40 PHE B N 1
ATOM 1981 C CA . PHE B 1 40 ? -3.018 15.102 0.734 1 98.44 40 PHE B CA 1
ATOM 1982 C C . PHE B 1 40 ? -4.488 14.711 0.727 1 98.44 40 PHE B C 1
ATOM 1984 O O . PHE B 1 40 ? -5.266 15.172 1.568 1 98.44 40 PHE B O 1
ATOM 1991 N N . PRO B 1 41 ? -4.93 13.812 -0.081 1 97.94 41 PRO B N 1
ATOM 1992 C CA . PRO B 1 41 ? -4.113 13.375 -1.217 1 97.94 41 PRO B CA 1
ATOM 1993 C C . PRO B 1 41 ? -3.85 14.5 -2.221 1 97.94 41 PRO B C 1
ATOM 1995 O O . PRO B 1 41 ? -4.641 15.438 -2.32 1 97.94 41 PRO B O 1
ATOM 1998 N N . ASP B 1 42 ? -2.711 14.461 -2.787 1 98.56 42 ASP B N 1
ATOM 1999 C CA . ASP B 1 42 ? -2.447 15.336 -3.926 1 98.56 42 ASP B CA 1
ATOM 2000 C C . ASP B 1 42 ? -3.018 14.742 -5.215 1 98.56 42 ASP B C 1
ATOM 2002 O O . ASP B 1 42 ? -2.436 13.82 -5.793 1 98.56 42 ASP B O 1
ATOM 2006 N N . ARG B 1 43 ? -4.082 15.234 -5.652 1 97.19 43 ARG B N 1
ATOM 2007 C CA . ARG B 1 43 ? -4.816 14.711 -6.801 1 97.19 43 ARG B CA 1
ATOM 2008 C C . ARG B 1 43 ? -4.09 15.023 -8.109 1 97.19 43 ARG B C 1
ATOM 2010 O O . ARG B 1 43 ? -4.406 14.453 -9.148 1 97.19 43 ARG B O 1
ATOM 2017 N N . ALA B 1 44 ? -3.141 15.914 -8.039 1 97.5 44 ALA B N 1
ATOM 2018 C CA . ALA B 1 44 ? -2.367 16.266 -9.227 1 97.5 44 ALA B CA 1
ATOM 2019 C C . ALA B 1 44 ? -1.101 15.43 -9.328 1 97.5 44 ALA B C 1
ATOM 2021 O O . ALA B 1 44 ? -0.398 15.469 -10.344 1 97.5 44 ALA B O 1
ATOM 2022 N N . GLU B 1 45 ? -0.696 14.734 -8.242 1 98 45 GLU B N 1
ATOM 2023 C CA . GLU B 1 45 ? 0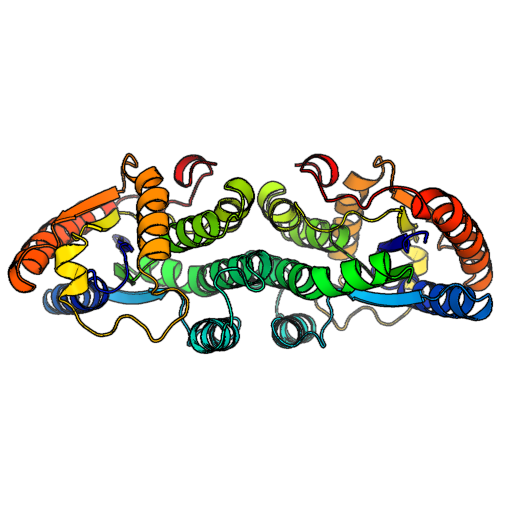.418 13.797 -8.336 1 98 45 GLU B CA 1
ATOM 2024 C C . GLU B 1 45 ? 0.224 12.82 -9.5 1 98 45 GLU B C 1
ATOM 2026 O O . GLU B 1 45 ? -0.842 12.219 -9.633 1 98 45 GLU B O 1
ATOM 2031 N N . PRO B 1 46 ? 1.19 12.641 -10.328 1 96.88 46 PRO B N 1
ATOM 2032 C CA . PRO B 1 46 ? 0.953 12.039 -11.641 1 96.88 46 PRO B CA 1
ATOM 2033 C C . PRO B 1 46 ? 0.689 10.539 -11.562 1 96.88 46 PRO B C 1
ATOM 2035 O O . PRO B 1 46 ? 0.031 9.977 -12.445 1 96.88 46 PRO B O 1
ATOM 2038 N N . VAL B 1 47 ? 1.138 9.883 -10.617 1 97.62 47 VAL B N 1
ATOM 2039 C CA . VAL B 1 47 ? 1.116 8.43 -10.617 1 97.62 47 VAL B CA 1
ATOM 2040 C C . VAL B 1 47 ? -0.19 7.93 -10 1 97.62 47 VAL B C 1
ATOM 2042 O O . VAL B 1 47 ? -0.878 7.09 -10.586 1 97.62 47 VAL B O 1
ATOM 2045 N N . THR B 1 48 ? -0.555 8.453 -8.836 1 98.44 48 THR B N 1
ATOM 2046 C CA . THR B 1 48 ? -1.715 7.969 -8.094 1 98.44 48 THR B CA 1
ATOM 2047 C C . THR B 1 48 ? -2.855 8.977 -8.148 1 98.44 48 THR B C 1
ATOM 2049 O O . THR B 1 48 ? -4.02 8.617 -7.965 1 98.44 48 THR B O 1
ATOM 2052 N N . GLY B 1 49 ? -2.543 10.25 -8.352 1 98.12 49 GLY B N 1
ATOM 2053 C CA . GLY B 1 49 ? -3.471 11.367 -8.242 1 98.12 49 GLY B CA 1
ATOM 2054 C C . GLY B 1 49 ? -4.738 11.164 -9.047 1 98.12 49 GLY B C 1
ATOM 2055 O O . GLY B 1 49 ? -5.844 11.273 -8.516 1 98.12 49 GLY B O 1
ATOM 2056 N N . PRO B 1 50 ? -4.605 10.82 -10.312 1 96.94 50 PRO B N 1
ATOM 2057 C CA . PRO B 1 50 ? -5.793 10.672 -11.156 1 96.94 50 PRO B CA 1
ATOM 2058 C C . PRO B 1 50 ? -6.738 9.578 -10.656 1 96.94 50 PRO B C 1
ATOM 2060 O O . PRO B 1 50 ? -7.957 9.781 -10.617 1 96.94 50 PRO B O 1
ATOM 2063 N N . ALA B 1 51 ? -6.23 8.453 -10.258 1 96.75 51 ALA B N 1
ATOM 2064 C CA . ALA B 1 51 ? -7.051 7.355 -9.75 1 96.75 51 ALA B CA 1
ATOM 2065 C C . ALA B 1 51 ? -7.742 7.746 -8.445 1 96.75 51 ALA B C 1
ATOM 2067 O O . ALA B 1 51 ? -8.922 7.438 -8.242 1 96.75 51 ALA B O 1
ATOM 2068 N N . ILE B 1 52 ? -7.008 8.406 -7.559 1 97.38 52 ILE B N 1
ATOM 2069 C CA . ILE B 1 52 ? -7.562 8.852 -6.285 1 97.38 52 ILE B CA 1
ATOM 2070 C C . ILE B 1 52 ? -8.68 9.859 -6.539 1 97.38 52 ILE B C 1
ATOM 2072 O O . ILE B 1 52 ? -9.75 9.781 -5.93 1 97.38 52 ILE B O 1
ATOM 2076 N N . ASN B 1 53 ? -8.391 10.758 -7.473 1 96.81 53 ASN B N 1
ATOM 2077 C CA . ASN B 1 53 ? -9.406 11.758 -7.82 1 96.81 53 ASN B CA 1
ATOM 2078 C C . ASN B 1 53 ? -10.68 11.102 -8.344 1 96.81 53 ASN B C 1
ATOM 2080 O O . ASN B 1 53 ? -11.781 11.445 -7.914 1 96.81 53 ASN B O 1
ATOM 2084 N N . ASN B 1 54 ? -10.516 10.195 -9.258 1 95.94 54 ASN B N 1
ATOM 2085 C CA . ASN B 1 54 ? -11.656 9.477 -9.812 1 95.94 54 ASN B CA 1
ATOM 2086 C C . ASN B 1 54 ? -12.445 8.758 -8.719 1 95.94 54 ASN B C 1
ATOM 2088 O O . ASN B 1 54 ? -13.68 8.812 -8.703 1 95.94 54 ASN B O 1
ATOM 2092 N N . TYR B 1 55 ? -11.789 8.117 -7.812 1 95.25 55 TYR B N 1
ATOM 2093 C CA . TYR B 1 55 ? -12.422 7.414 -6.703 1 95.25 55 TYR B CA 1
ATOM 2094 C C . TYR B 1 55 ? -13.227 8.375 -5.832 1 95.25 55 TYR B C 1
ATOM 2096 O O . TYR B 1 55 ? -14.391 8.117 -5.527 1 95.25 55 TYR B O 1
ATOM 2104 N N . LEU B 1 56 ? -12.609 9.461 -5.445 1 93.19 56 LEU B N 1
ATOM 2105 C CA . LEU B 1 56 ? -13.242 10.406 -4.535 1 93.19 56 LEU B CA 1
ATOM 2106 C C . LEU B 1 56 ? -14.492 11.023 -5.164 1 93.19 56 LEU B C 1
ATOM 2108 O O . LEU B 1 56 ? -15.461 11.312 -4.469 1 93.19 56 LEU B O 1
ATOM 2112 N N . LEU B 1 57 ? -14.531 11.109 -6.477 1 92.62 57 LEU B N 1
ATOM 2113 C CA . LEU B 1 57 ? -15.633 11.766 -7.172 1 92.62 57 LEU B CA 1
ATOM 2114 C C . LEU B 1 57 ? -16.734 10.766 -7.5 1 92.62 57 LEU B C 1
ATOM 2116 O O . LEU B 1 57 ? -17.922 11.133 -7.551 1 92.62 57 LEU B O 1
ATOM 2120 N N . ASN B 1 58 ? -16.328 9.391 -7.641 1 92 58 ASN B N 1
ATOM 2121 C CA . ASN B 1 58 ? -17.281 8.516 -8.32 1 92 58 ASN B CA 1
ATOM 2122 C C . ASN B 1 58 ? -17.562 7.254 -7.504 1 92 58 ASN B C 1
ATOM 2124 O O . ASN B 1 58 ? -18.422 6.457 -7.863 1 92 58 ASN B O 1
ATOM 2128 N N . ALA B 1 59 ? -16.828 7.094 -6.426 1 91.31 59 ALA B N 1
ATOM 2129 C CA . ALA B 1 59 ? -17.062 5.875 -5.648 1 91.31 59 ALA B CA 1
ATOM 2130 C C . ALA B 1 59 ? -18.531 5.715 -5.305 1 91.31 59 ALA B C 1
ATOM 2132 O O . ALA B 1 59 ? -19.219 6.695 -4.996 1 91.31 59 ALA B O 1
ATOM 2133 N N . LYS B 1 60 ? -19.047 4.402 -5.266 1 90.44 60 LYS B N 1
ATOM 2134 C CA . LYS B 1 60 ? -20.453 4.117 -5.062 1 90.44 60 LYS B CA 1
ATOM 2135 C C . LYS B 1 60 ? -20.766 3.855 -3.59 1 90.44 60 LYS B C 1
ATOM 2137 O O . LYS B 1 60 ? -21.906 3.961 -3.16 1 90.44 60 LYS B O 1
ATOM 2142 N N . SER B 1 61 ? -19.734 3.455 -2.902 1 91.56 61 SER B N 1
ATOM 2143 C CA . SER B 1 61 ? -19.891 3.176 -1.48 1 91.56 61 SER B CA 1
ATOM 2144 C C . SER B 1 61 ? -18.625 3.518 -0.703 1 91.56 61 SER B C 1
ATOM 2146 O O . SER B 1 61 ? -17.547 3.627 -1.284 1 91.56 61 SER B O 1
ATOM 2148 N N . ILE B 1 62 ? -18.688 3.635 0.6 1 88.5 62 ILE B N 1
ATOM 2149 C CA . ILE B 1 62 ? -17.594 4.004 1.497 1 88.5 62 ILE B CA 1
ATOM 2150 C C . ILE B 1 62 ? -16.531 2.898 1.507 1 88.5 62 ILE B C 1
ATOM 2152 O O . ILE B 1 62 ? -15.344 3.176 1.604 1 88.5 62 ILE B O 1
ATOM 2156 N N . GLY B 1 63 ? -16.984 1.679 1.36 1 91.5 63 GLY B N 1
ATOM 2157 C CA . GLY B 1 63 ? -16.078 0.55 1.484 1 91.5 63 GLY B CA 1
ATOM 2158 C C . GLY B 1 63 ? -15.609 0.007 0.146 1 91.5 63 GLY B C 1
ATOM 2159 O O . GLY B 1 63 ? -14.969 -1.045 0.084 1 91.5 63 GLY B O 1
ATOM 2160 N N . GLU B 1 64 ? -15.883 0.721 -0.931 1 93.12 64 GLU B N 1
ATOM 2161 C CA . GLU B 1 64 ? -15.5 0.243 -2.256 1 93.12 64 GLU B CA 1
ATOM 2162 C C . GLU B 1 64 ? -13.984 0.115 -2.377 1 93.12 64 GLU B C 1
ATOM 2164 O O . GLU B 1 64 ? -13.258 1.099 -2.219 1 93.12 64 GLU B O 1
ATOM 2169 N N . GLN B 1 65 ? -13.5 -1.081 -2.621 1 95.69 65 GLN B N 1
ATOM 2170 C CA . GLN B 1 65 ? -12.086 -1.363 -2.854 1 95.69 65 GLN B CA 1
ATOM 2171 C C . GLN B 1 65 ? -11.211 -0.75 -1.762 1 95.69 65 GLN B C 1
ATOM 2173 O O . GLN B 1 65 ? -10.141 -0.208 -2.045 1 95.69 65 GLN B O 1
ATOM 2178 N N . LYS B 1 66 ? -11.648 -0.859 -0.521 1 97.56 66 LYS B N 1
ATOM 2179 C CA . LYS B 1 66 ? -11.094 -0.089 0.589 1 97.56 66 LYS B CA 1
ATOM 2180 C C . LYS B 1 66 ? -9.617 -0.407 0.796 1 97.56 66 LYS B C 1
ATOM 2182 O O . LYS B 1 66 ? -8.812 0.494 1.034 1 97.56 66 LYS B O 1
ATOM 2187 N N . GLU B 1 67 ? -9.203 -1.701 0.65 1 98.56 67 GLU B N 1
ATOM 2188 C CA . GLU B 1 67 ? -7.801 -2.018 0.871 1 98.56 67 GLU B CA 1
ATOM 2189 C C . GLU B 1 67 ? -6.926 -1.447 -0.242 1 98.56 67 GLU B C 1
ATOM 2191 O O . GLU B 1 67 ? -5.91 -0.803 0.028 1 98.56 67 GLU B O 1
ATOM 2196 N N . GLY B 1 68 ? -7.336 -1.684 -1.511 1 98.62 68 GLY B N 1
ATOM 2197 C CA . GLY B 1 68 ? -6.59 -1.152 -2.641 1 98.62 68 GLY B CA 1
ATOM 2198 C C . GLY B 1 68 ? -6.48 0.361 -2.625 1 98.62 68 GLY B C 1
ATOM 2199 O O . GLY B 1 68 ? -5.402 0.914 -2.85 1 98.62 68 GLY B O 1
ATOM 2200 N N . MET B 1 69 ? -7.586 1.012 -2.338 1 98.25 69 MET B N 1
ATOM 2201 C CA . MET B 1 69 ? -7.598 2.471 -2.309 1 98.25 69 MET B CA 1
ATOM 2202 C C . MET B 1 69 ? -6.742 3 -1.164 1 98.25 69 MET B C 1
ATOM 2204 O O . MET B 1 69 ? -6.043 4.004 -1.316 1 98.25 69 MET B O 1
ATOM 2208 N N . HIS B 1 70 ? -6.777 2.324 0.018 1 98.75 70 HIS B N 1
ATOM 2209 C CA . HIS B 1 70 ? -5.898 2.725 1.111 1 98.75 70 HIS B CA 1
ATOM 2210 C C . HIS B 1 70 ? -4.441 2.736 0.668 1 98.75 70 HIS B C 1
ATOM 2212 O O . HIS B 1 70 ? -3.707 3.686 0.958 1 98.75 70 HIS B O 1
ATOM 2218 N N . LEU B 1 71 ? -4.07 1.7 -0.021 1 98.88 71 LEU B N 1
ATOM 2219 C CA . LEU B 1 71 ? -2.686 1.579 -0.464 1 98.88 71 LEU B CA 1
ATOM 2220 C C . LEU B 1 71 ? -2.346 2.658 -1.487 1 98.88 71 LEU B C 1
ATOM 2222 O O . LEU B 1 71 ? -1.219 3.156 -1.52 1 98.88 71 LEU B O 1
ATOM 2226 N N . LEU B 1 72 ? -3.299 3.057 -2.328 1 98.69 72 LEU B N 1
ATOM 2227 C CA . LEU B 1 72 ? -3.082 4.148 -3.268 1 98.69 72 LEU B CA 1
ATOM 2228 C C . LEU B 1 72 ? -2.865 5.465 -2.529 1 98.69 72 LEU B C 1
ATOM 2230 O O . LEU B 1 72 ? -1.979 6.246 -2.887 1 98.69 72 LEU B O 1
ATOM 2234 N N . PHE B 1 73 ? -3.68 5.715 -1.503 1 98.75 73 PHE B N 1
ATOM 2235 C CA . PHE B 1 73 ? -3.525 6.934 -0.714 1 98.75 73 PHE B CA 1
ATOM 2236 C C . PHE B 1 73 ? -2.158 6.973 -0.044 1 98.75 73 PHE B C 1
ATOM 2238 O O . PHE B 1 73 ? -1.5 8.016 -0.028 1 98.75 73 PHE B O 1
ATOM 2245 N N . ALA B 1 74 ? -1.741 5.844 0.509 1 98.88 74 ALA B N 1
ATOM 2246 C CA . ALA B 1 74 ? -0.423 5.773 1.134 1 98.88 74 ALA B CA 1
ATOM 2247 C C . ALA B 1 74 ? 0.685 5.977 0.104 1 98.88 74 ALA B C 1
ATOM 2249 O O . ALA B 1 74 ? 1.649 6.703 0.354 1 98.88 74 ALA B O 1
ATOM 2250 N N . ALA B 1 75 ? 0.516 5.332 -1.066 1 98.88 75 ALA B N 1
ATOM 2251 C CA . ALA B 1 75 ? 1.496 5.512 -2.135 1 98.88 75 ALA B CA 1
ATOM 2252 C C . ALA B 1 75 ? 1.608 6.977 -2.539 1 98.88 75 ALA B C 1
ATOM 2254 O O . ALA B 1 75 ? 2.703 7.465 -2.826 1 98.88 75 ALA B O 1
ATOM 2255 N N . ASN B 1 76 ? 0.506 7.664 -2.596 1 98.88 76 ASN B N 1
ATOM 2256 C CA . ASN B 1 76 ? 0.485 9.094 -2.895 1 98.88 76 ASN B CA 1
ATOM 2257 C C . ASN B 1 76 ? 1.415 9.867 -1.97 1 98.88 76 ASN B C 1
ATOM 2259 O O . ASN B 1 76 ? 2.174 10.727 -2.426 1 98.88 76 ASN B O 1
ATOM 2263 N N . ARG B 1 77 ? 1.354 9.547 -0.692 1 98.88 77 ARG B N 1
ATOM 2264 C CA . ARG B 1 77 ? 2.219 10.203 0.281 1 98.88 77 ARG B CA 1
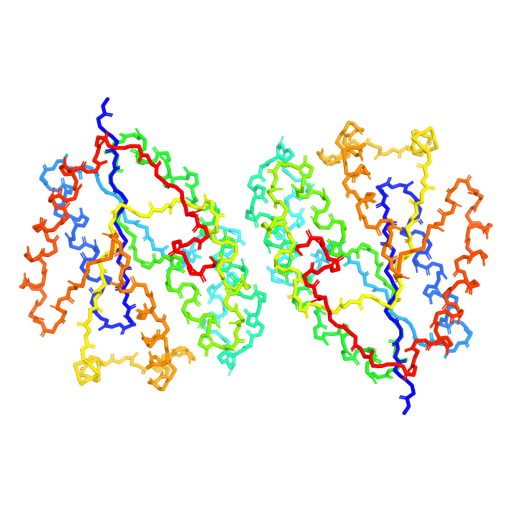ATOM 2265 C C . ARG B 1 77 ? 3.68 9.836 0.057 1 98.88 77 ARG B C 1
ATOM 2267 O O . ARG B 1 77 ? 4.566 10.68 0.165 1 98.88 77 ARG B O 1
ATOM 2274 N N . TRP B 1 78 ? 3.934 8.617 -0.319 1 98.88 78 TRP B N 1
ATOM 2275 C CA . TRP B 1 78 ? 5.305 8.172 -0.558 1 98.88 78 TRP B CA 1
ATOM 2276 C C . TRP B 1 78 ? 5.883 8.844 -1.797 1 98.88 78 TRP B C 1
ATOM 2278 O O . TRP B 1 78 ? 7.066 9.195 -1.824 1 98.88 78 TRP B O 1
ATOM 2288 N N . PHE B 1 79 ? 5.066 9.016 -2.844 1 98.69 79 PHE B N 1
ATOM 2289 C CA . PHE B 1 79 ? 5.555 9.609 -4.078 1 98.69 79 PHE B CA 1
ATOM 2290 C C . PHE B 1 79 ? 5.891 11.086 -3.869 1 98.69 79 PHE B C 1
ATOM 2292 O O . PHE B 1 79 ? 6.648 11.672 -4.648 1 98.69 79 PHE B O 1
ATOM 2299 N N . LEU B 1 80 ? 5.395 11.664 -2.805 1 98.69 80 LEU B N 1
ATOM 2300 C CA . LEU B 1 80 ? 5.625 13.078 -2.531 1 98.69 80 LEU B CA 1
ATOM 2301 C C . LEU B 1 80 ? 6.688 13.258 -1.451 1 98.69 80 LEU B C 1
ATOM 2303 O O . LEU B 1 80 ? 7.141 14.375 -1.198 1 98.69 80 LEU B O 1
ATOM 2307 N N . ALA B 1 81 ? 7.129 12.18 -0.82 1 98.56 81 ALA B N 1
ATOM 2308 C CA . ALA B 1 81 ? 7.961 12.203 0.382 1 98.56 81 ALA B CA 1
ATOM 2309 C C . ALA B 1 81 ? 9.32 12.836 0.097 1 98.56 81 ALA B C 1
ATOM 2311 O O . ALA B 1 81 ? 9.805 13.656 0.88 1 98.56 81 ALA B O 1
ATOM 2312 N N . GLU B 1 82 ? 9.914 12.492 -1.002 1 97.75 82 GLU B N 1
ATOM 2313 C CA . GLU B 1 82 ? 11.242 13 -1.326 1 97.75 82 GLU B CA 1
ATOM 2314 C C . GLU B 1 82 ? 11.227 14.508 -1.54 1 97.75 82 GLU B C 1
ATOM 2316 O O . GLU B 1 82 ? 12.148 15.211 -1.132 1 97.75 82 GLU B O 1
ATOM 2321 N N . GLY B 1 83 ? 10.18 14.977 -2.248 1 98.19 83 GLY B N 1
ATOM 2322 C CA . GLY B 1 83 ? 10.055 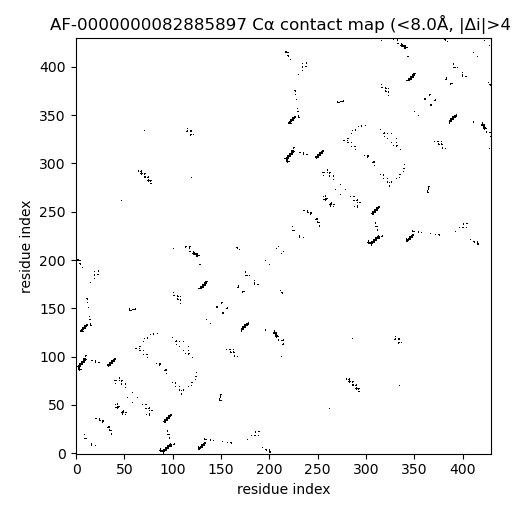16.406 -2.451 1 98.19 83 GLY B CA 1
ATOM 2323 C C . GLY B 1 83 ? 9.891 17.188 -1.157 1 98.19 83 GLY B C 1
ATOM 2324 O O . GLY B 1 83 ? 10.5 18.234 -0.983 1 98.19 83 GLY B O 1
ATOM 2325 N N . ILE B 1 84 ? 9.133 16.641 -0.25 1 98.75 84 ILE B N 1
ATOM 2326 C CA . ILE B 1 84 ? 8.922 17.281 1.045 1 98.75 84 ILE B CA 1
ATOM 2327 C C . ILE B 1 84 ? 10.227 17.312 1.829 1 98.75 84 ILE B C 1
ATOM 2329 O O . ILE B 1 84 ? 10.602 18.344 2.389 1 98.75 84 ILE B O 1
ATOM 2333 N N . GLU B 1 85 ? 10.883 16.188 1.855 1 98.5 85 GLU B N 1
ATOM 2334 C CA . GLU B 1 85 ? 12.148 16.094 2.574 1 98.5 85 GLU B CA 1
ATOM 2335 C C . GLU B 1 85 ? 13.18 17.078 2.014 1 98.5 85 GLU B C 1
ATOM 2337 O O . GLU B 1 85 ? 13.914 17.719 2.771 1 98.5 85 GLU B O 1
ATOM 2342 N N . ALA B 1 86 ? 13.273 17.156 0.702 1 98.5 86 ALA B N 1
ATOM 2343 C CA . ALA B 1 86 ? 14.203 18.078 0.054 1 98.5 86 ALA B CA 1
ATOM 2344 C C . ALA B 1 86 ? 13.883 19.531 0.424 1 98.5 86 ALA B C 1
ATOM 2346 O O . ALA B 1 86 ? 14.797 20.328 0.673 1 98.5 86 ALA B O 1
ATOM 2347 N N . ALA B 1 87 ? 12.617 19.875 0.427 1 98.69 87 ALA B N 1
ATOM 2348 C CA . ALA B 1 87 ? 12.203 21.219 0.811 1 98.69 87 ALA B CA 1
ATOM 2349 C C . ALA B 1 87 ? 12.617 21.531 2.246 1 98.69 87 ALA B C 1
ATOM 2351 O O . ALA B 1 87 ? 13.203 22.578 2.516 1 98.69 87 ALA B O 1
ATOM 2352 N N . LEU B 1 88 ? 12.367 20.625 3.162 1 98.69 88 LEU B N 1
ATOM 2353 C CA . LEU B 1 88 ? 12.703 20.812 4.566 1 98.69 88 LEU B CA 1
ATOM 2354 C C . LEU B 1 88 ? 14.211 20.969 4.746 1 98.69 88 LEU B C 1
ATOM 2356 O O . LEU B 1 88 ? 14.672 21.828 5.488 1 98.69 88 LEU B O 1
ATOM 2360 N N . ALA B 1 89 ? 14.93 20.141 4.02 1 97.69 89 ALA B N 1
ATOM 2361 C CA . ALA B 1 89 ? 16.391 20.172 4.098 1 97.69 89 ALA B CA 1
ATOM 2362 C C . ALA B 1 89 ? 16.922 21.516 3.594 1 97.69 89 ALA B C 1
ATOM 2364 O O . ALA B 1 89 ? 17.953 22 4.078 1 97.69 89 ALA B O 1
ATOM 2365 N N . ALA B 1 90 ? 16.219 22.141 2.697 1 97.81 90 ALA B N 1
ATOM 2366 C CA . ALA B 1 90 ? 16.625 23.406 2.105 1 97.81 90 ALA B CA 1
ATOM 2367 C C . ALA B 1 90 ? 16.188 24.578 2.963 1 97.81 90 ALA B C 1
ATOM 2369 O O . ALA B 1 90 ? 16.375 25.734 2.59 1 97.81 90 ALA B O 1
ATOM 2370 N N . GLY B 1 91 ? 15.523 24.266 4.082 1 98 91 GLY B N 1
ATOM 2371 C CA . GLY B 1 91 ? 15.125 25.312 5.008 1 98 91 GLY B CA 1
ATOM 2372 C C . GLY B 1 91 ? 13.719 25.828 4.758 1 98 91 GLY B C 1
ATOM 2373 O O . GLY B 1 91 ? 13.297 26.812 5.359 1 98 91 GLY B O 1
ATOM 2374 N N . THR B 1 92 ? 12.992 25.203 3.793 1 98.75 92 THR B N 1
ATOM 2375 C CA . THR B 1 92 ? 11.625 25.578 3.473 1 98.75 92 THR B CA 1
ATOM 2376 C C . THR B 1 92 ? 10.633 24.828 4.367 1 98.75 92 THR B C 1
ATOM 2378 O O . THR B 1 92 ? 10.68 23.609 4.457 1 98.75 92 THR B O 1
ATOM 2381 N N . ASN B 1 93 ? 9.75 25.578 5.102 1 98.88 93 ASN B N 1
ATOM 2382 C CA . ASN B 1 93 ? 8.688 24.938 5.867 1 98.88 93 ASN B CA 1
ATOM 2383 C C . ASN B 1 93 ? 7.641 24.297 4.949 1 98.88 93 ASN B C 1
ATOM 2385 O O . ASN B 1 93 ? 7.41 24.781 3.842 1 98.88 93 ASN B O 1
ATOM 2389 N N . VAL B 1 94 ? 7.082 23.203 5.387 1 98.94 94 VAL B N 1
ATOM 2390 C CA . VAL B 1 94 ? 5.988 22.562 4.672 1 98.94 94 VAL B CA 1
ATOM 2391 C C . VAL B 1 94 ? 4.742 22.516 5.559 1 98.94 94 VAL B C 1
ATOM 2393 O O . VAL B 1 94 ? 4.785 21.984 6.668 1 98.94 94 VAL B O 1
ATOM 2396 N N . VAL B 1 95 ? 3.695 23.125 5.098 1 98.94 95 VAL B N 1
ATOM 2397 C CA . VAL B 1 95 ? 2.371 23.031 5.703 1 98.94 95 VAL B CA 1
ATOM 2398 C C . VAL B 1 95 ? 1.521 22.031 4.914 1 98.94 95 VAL B C 1
ATOM 2400 O O . VAL B 1 95 ? 1.321 22.203 3.707 1 98.94 95 VAL B O 1
ATOM 2403 N N . ALA B 1 96 ? 1.066 21.016 5.578 1 98.88 96 ALA B N 1
ATOM 2404 C CA . ALA B 1 96 ? 0.318 19.984 4.875 1 98.88 96 ALA B CA 1
ATOM 2405 C C . ALA B 1 96 ? -1.141 19.953 5.324 1 98.88 96 ALA B C 1
ATOM 2407 O O . ALA B 1 96 ? -1.429 19.984 6.52 1 98.88 96 ALA B O 1
ATOM 2408 N N . ASP B 1 97 ? -2.016 19.953 4.359 1 98.44 97 ASP B N 1
ATOM 2409 C CA . ASP B 1 97 ? -3.432 19.688 4.598 1 98.44 97 ASP B CA 1
ATOM 2410 C C . ASP B 1 97 ? -3.738 18.203 4.562 1 98.44 97 ASP B C 1
ATOM 2412 O O . ASP B 1 97 ? -3.904 17.625 3.49 1 98.44 97 ASP B O 1
ATOM 2416 N N . ARG B 1 98 ? -3.926 17.609 5.672 1 98.31 98 ARG B N 1
ATOM 2417 C CA . ARG B 1 98 ? -4.066 16.188 5.918 1 98.31 98 ARG B CA 1
ATOM 2418 C C . ARG B 1 98 ? -2.748 15.453 5.672 1 98.31 98 ARG B C 1
ATOM 2420 O O . ARG B 1 98 ? -1.797 16.031 5.152 1 98.31 98 ARG B O 1
ATOM 2427 N N . TYR B 1 99 ? -2.654 14.258 6.246 1 98.69 99 TYR B N 1
ATOM 2428 C CA . TYR B 1 99 ? -1.494 13.383 6.125 1 98.69 99 TYR B CA 1
ATOM 2429 C C . TYR B 1 99 ? -1.832 11.969 6.562 1 98.69 99 TYR B C 1
ATOM 2431 O O . TYR B 1 99 ? -2.918 11.461 6.27 1 98.69 99 TYR B O 1
ATOM 2439 N N . SER B 1 100 ? -0.912 11.266 7.141 1 98.75 100 SER B N 1
ATOM 2440 C CA . SER B 1 100 ? -1.023 9.836 7.441 1 98.75 100 SER B CA 1
ATOM 2441 C C . SER B 1 100 ? -2.16 9.57 8.422 1 98.75 100 SER B C 1
ATOM 2443 O O . SER B 1 100 ? -2.799 8.516 8.367 1 98.75 100 SER B O 1
ATOM 2445 N N . PHE B 1 101 ? -2.449 10.508 9.297 1 98.75 101 PHE B N 1
ATOM 2446 C CA . PHE B 1 101 ? -3.418 10.289 10.367 1 98.75 101 PHE B CA 1
ATOM 2447 C C . PHE B 1 101 ? -4.836 10.219 9.812 1 98.75 101 PHE B C 1
ATOM 2449 O O . PHE B 1 101 ? -5.625 9.367 10.211 1 98.75 101 PHE B O 1
ATOM 2456 N N . SER B 1 102 ? -5.074 11.117 8.875 1 97.88 102 SER B N 1
ATOM 2457 C CA . SER B 1 102 ? -6.309 10.992 8.109 1 97.88 102 SER B CA 1
ATOM 2458 C C . SER B 1 102 ? -6.359 9.664 7.359 1 97.88 102 SER B C 1
ATOM 2460 O O . SER B 1 102 ? -7.367 8.953 7.414 1 97.88 102 SER B O 1
ATOM 2462 N N . GLY B 1 103 ? -5.293 9.297 6.688 1 97.94 103 GLY B N 1
ATOM 2463 C CA . GLY B 1 103 ? -5.254 8.039 5.953 1 97.94 103 GLY B CA 1
ATOM 2464 C C . GLY B 1 103 ? -5.617 6.84 6.809 1 97.94 103 GLY B C 1
ATOM 2465 O O . GLY B 1 103 ? -6.508 6.066 6.453 1 97.94 103 GLY B O 1
ATOM 2466 N N . VAL B 1 104 ? -4.961 6.719 7.938 1 98.62 104 VAL B N 1
ATOM 2467 C CA . VAL B 1 104 ? -5.172 5.602 8.852 1 98.62 104 VAL B CA 1
ATOM 2468 C C . VAL B 1 104 ? -6.594 5.645 9.398 1 98.62 104 VAL B C 1
ATOM 2470 O O . VAL B 1 104 ? -7.309 4.641 9.367 1 98.62 104 VAL B O 1
ATOM 2473 N N . SER B 1 105 ? -7.086 6.797 9.805 1 98.25 105 SER B N 1
ATOM 2474 C CA . SER B 1 105 ? -8.375 6.93 10.477 1 98.25 105 SER B CA 1
ATOM 2475 C C . SER B 1 105 ? -9.531 6.645 9.523 1 98.25 105 SER B C 1
ATOM 2477 O O . SER B 1 105 ? -10.516 6.012 9.906 1 98.25 105 SER B O 1
ATOM 2479 N N . TYR B 1 106 ? -9.414 7.141 8.305 1 96.94 106 TYR B N 1
ATOM 2480 C CA . TYR B 1 106 ? -10.453 6.871 7.32 1 96.94 106 TYR B CA 1
ATOM 2481 C C . TYR B 1 106 ? -10.555 5.379 7.023 1 96.94 106 TYR B C 1
ATOM 2483 O O . TYR B 1 106 ? -11.656 4.824 6.957 1 96.94 106 TYR B O 1
ATOM 2491 N N . SER B 1 107 ? -9.422 4.75 6.867 1 98.12 107 SER B N 1
ATOM 2492 C CA . SER B 1 107 ? -9.43 3.328 6.539 1 98.12 107 SER B CA 1
ATOM 2493 C C . SER B 1 107 ? -9.945 2.494 7.711 1 98.12 107 SER B C 1
ATOM 2495 O O . SER B 1 107 ? -10.719 1.559 7.52 1 98.12 107 SER B O 1
ATOM 2497 N N . LEU B 1 108 ? -9.523 2.854 8.922 1 98.25 108 LEU B N 1
ATOM 2498 C CA . LEU B 1 108 ? -10.078 2.197 10.102 1 98.25 108 LEU B CA 1
ATOM 2499 C C . LEU B 1 108 ? -11.602 2.301 10.117 1 98.25 108 LEU B C 1
ATOM 2501 O O . LEU B 1 108 ? -12.289 1.337 10.453 1 98.25 108 LEU B O 1
ATOM 2505 N N . SER B 1 109 ? -12.07 3.432 9.758 1 97.44 109 SER B N 1
ATOM 2506 C CA . SER B 1 109 ? -13.508 3.707 9.789 1 97.44 109 SER B CA 1
ATOM 2507 C C . SER B 1 109 ? -14.25 2.898 8.734 1 97.44 109 SER B C 1
ATOM 2509 O O . SER B 1 109 ? -15.477 2.766 8.797 1 97.44 109 SER B O 1
ATOM 2511 N N . LYS B 1 110 ? -13.531 2.365 7.77 1 96.69 110 LYS B N 1
ATOM 2512 C CA . LYS B 1 110 ? -14.109 1.504 6.742 1 96.69 110 LYS B CA 1
ATOM 2513 C C . LYS B 1 110 ? -13.984 0.032 7.129 1 96.69 110 LYS B C 1
ATOM 2515 O O . LYS B 1 110 ? -14.336 -0.851 6.34 1 96.69 110 LYS B O 1
ATOM 2520 N N . GLY B 1 111 ? -13.352 -0.211 8.273 1 96.62 111 GLY B N 1
ATOM 2521 C CA . GLY B 1 111 ? -13.227 -1.584 8.734 1 96.62 111 GLY B CA 1
ATOM 2522 C C . GLY B 1 111 ? -11.883 -2.205 8.414 1 96.62 111 GLY B C 1
ATOM 2523 O O . GLY B 1 111 ? -11.68 -3.406 8.602 1 96.62 111 GLY B O 1
ATOM 2524 N N . VAL B 1 112 ? -10.977 -1.434 7.898 1 97.69 112 VAL B N 1
ATOM 2525 C CA . VAL B 1 112 ? -9.617 -1.896 7.645 1 97.69 112 VAL B CA 1
ATOM 2526 C C . VAL B 1 112 ? -8.867 -2.061 8.961 1 97.69 112 VAL B C 1
ATOM 2528 O O . VAL B 1 112 ? -8.898 -1.167 9.812 1 97.69 112 VAL B O 1
ATOM 2531 N N . PRO B 1 113 ? -8.188 -3.166 9.188 1 97.75 113 PRO B N 1
ATOM 2532 C CA . PRO B 1 113 ? -7.484 -3.385 10.453 1 97.75 113 PRO B CA 1
ATOM 2533 C C . PRO B 1 113 ? -6.359 -2.377 10.688 1 97.75 113 PRO B C 1
ATOM 2535 O O . PRO B 1 113 ? -5.707 -1.943 9.734 1 97.75 113 PRO B O 1
ATOM 2538 N N . GLN B 1 114 ? -6.098 -2.096 11.914 1 98.25 114 GLN B N 1
ATOM 2539 C CA . GLN B 1 114 ? -5.105 -1.117 12.344 1 98.25 114 GLN B CA 1
ATOM 2540 C C . GLN B 1 114 ? -3.738 -1.414 11.734 1 98.25 114 GLN B C 1
ATOM 2542 O O . GLN B 1 114 ? -3.082 -0.516 11.203 1 98.25 114 GLN B O 1
ATOM 2547 N N . ALA B 1 115 ? -3.342 -2.641 11.758 1 98.06 115 ALA B N 1
ATOM 2548 C CA . ALA B 1 115 ? -2.025 -3.014 11.25 1 98.06 115 ALA B CA 1
ATOM 2549 C C . ALA B 1 115 ? -1.922 -2.74 9.75 1 98.06 115 ALA B C 1
ATOM 2551 O O . ALA B 1 115 ? -0.914 -2.209 9.281 1 98.06 115 ALA B O 1
ATOM 2552 N N . PHE B 1 116 ? -2.957 -3.092 9.07 1 98.5 116 PHE B N 1
ATOM 2553 C CA . PHE B 1 116 ? -2.986 -2.861 7.629 1 98.5 116 PHE B CA 1
ATOM 2554 C C . PHE B 1 116 ? -2.959 -1.371 7.316 1 98.5 116 PHE B C 1
ATOM 2556 O O . PHE B 1 116 ? -2.234 -0.931 6.426 1 98.5 116 PHE B O 1
ATOM 2563 N N . ALA B 1 117 ? -3.701 -0.575 8.055 1 98.56 117 ALA B N 1
ATOM 2564 C CA . ALA B 1 117 ? -3.859 0.853 7.793 1 98.56 117 ALA B CA 1
ATOM 2565 C C . ALA B 1 117 ? -2.582 1.617 8.133 1 98.56 117 ALA B C 1
ATOM 2567 O O . ALA B 1 117 ? -2.217 2.568 7.438 1 98.56 117 ALA B O 1
ATOM 2568 N N . ALA B 1 118 ? -1.847 1.196 9.133 1 98.75 118 ALA B N 1
ATOM 2569 C CA . ALA B 1 118 ? -0.739 1.984 9.664 1 98.75 118 ALA B CA 1
ATOM 2570 C C . ALA B 1 118 ? 0.585 1.571 9.023 1 98.75 118 ALA B C 1
ATOM 2572 O O . ALA B 1 118 ? 1.479 2.4 8.844 1 98.75 118 ALA B O 1
ATOM 2573 N N . SER B 1 119 ? 0.732 0.336 8.641 1 98.62 119 SER B N 1
ATOM 2574 C CA . SER B 1 119 ? 2.021 -0.227 8.25 1 98.62 119 SER B CA 1
ATOM 2575 C C . SER B 1 119 ? 2.584 0.477 7.02 1 98.62 119 SER B C 1
ATOM 2577 O O . SER B 1 119 ? 3.783 0.745 6.949 1 98.62 119 SER B O 1
ATOM 2579 N N . PRO B 1 120 ? 1.73 0.855 6.07 1 98.69 120 PRO B N 1
ATOM 2580 C CA . PRO B 1 120 ? 2.289 1.479 4.867 1 98.69 120 PRO B CA 1
ATOM 2581 C C . PRO B 1 120 ? 2.83 2.883 5.129 1 98.69 120 PRO B C 1
ATOM 2583 O O . PRO B 1 120 ? 3.494 3.463 4.266 1 98.69 120 PRO B O 1
ATOM 2586 N N . GLU B 1 121 ? 2.531 3.391 6.297 1 98.81 121 GLU B N 1
ATOM 2587 C CA . GLU B 1 121 ? 2.934 4.754 6.625 1 98.81 121 GLU B CA 1
ATOM 2588 C C . GLU B 1 121 ? 4.305 4.781 7.297 1 98.81 121 GLU B C 1
ATOM 2590 O O . GLU B 1 121 ? 4.926 5.84 7.41 1 98.81 121 GLU B O 1
ATOM 2595 N N . ILE B 1 122 ? 4.742 3.643 7.82 1 98.69 122 ILE B N 1
ATOM 2596 C CA . ILE B 1 122 ? 5.961 3.568 8.617 1 98.69 122 ILE B CA 1
ATOM 2597 C C . ILE B 1 122 ? 7.168 3.904 7.742 1 98.69 122 ILE B C 1
ATOM 2599 O O . ILE B 1 122 ? 7.324 3.354 6.648 1 98.69 122 ILE B O 1
ATOM 2603 N N . GLY B 1 123 ? 7.969 4.812 8.219 1 98.31 123 GLY B N 1
ATOM 2604 C CA . GLY B 1 123 ? 9.141 5.25 7.469 1 98.31 123 GLY B CA 1
ATOM 2605 C C . GLY B 1 123 ? 8.938 6.582 6.77 1 98.31 123 GLY B C 1
ATOM 2606 O O . GLY B 1 123 ? 9.906 7.238 6.379 1 98.31 123 GLY B O 1
ATOM 2607 N N . LEU B 1 124 ? 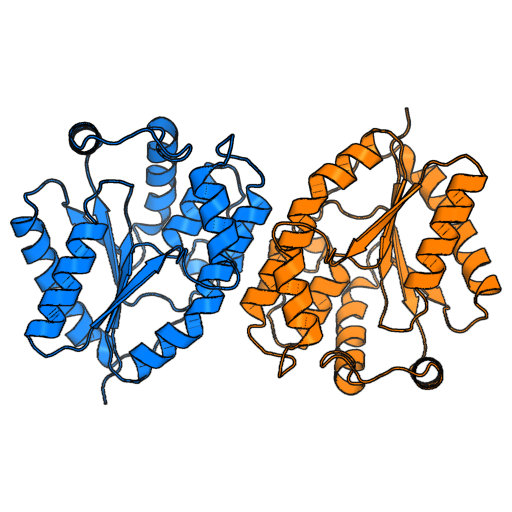7.703 7.035 6.547 1 98.81 124 LEU B N 1
ATOM 2608 C CA . LEU B 1 124 ? 7.449 8.391 6.082 1 98.81 124 LEU B CA 1
ATOM 2609 C C . LEU B 1 124 ? 7.926 9.414 7.105 1 98.81 124 LEU B C 1
ATOM 2611 O O . LEU B 1 124 ? 8.133 9.078 8.273 1 98.81 124 LEU B O 1
ATOM 2615 N N . LEU B 1 125 ? 8.055 10.602 6.641 1 98.69 125 LEU B N 1
ATOM 2616 C CA . LEU B 1 125 ? 8.43 11.68 7.543 1 98.69 125 LEU B CA 1
ATOM 2617 C C . LEU B 1 125 ? 7.375 11.875 8.625 1 98.69 125 LEU B C 1
ATOM 2619 O O . LEU B 1 125 ? 6.18 11.938 8.336 1 98.69 125 LEU B O 1
ATOM 2623 N N . ARG B 1 126 ? 7.797 11.859 9.797 1 98.75 126 ARG B N 1
ATOM 2624 C CA . ARG B 1 126 ? 6.926 12.258 10.891 1 98.75 126 ARG B CA 1
ATOM 2625 C C . ARG B 1 126 ? 6.828 13.773 10.992 1 98.75 126 ARG B C 1
ATOM 2627 O O . ARG B 1 126 ? 7.84 14.469 10.93 1 98.75 126 ARG B O 1
ATOM 2634 N N . PRO B 1 127 ? 5.66 14.312 11.117 1 98.75 127 PRO B N 1
ATOM 2635 C CA . PRO B 1 127 ? 5.566 15.766 11.305 1 98.75 127 PRO B CA 1
ATOM 2636 C C . PRO B 1 127 ? 6.246 16.234 12.586 1 98.75 127 PRO B C 1
ATOM 2638 O O . PRO B 1 127 ? 6.348 15.484 13.555 1 98.75 127 PRO B O 1
ATOM 2641 N N . ASP B 1 128 ? 6.734 17.469 12.539 1 98.75 128 ASP B N 1
ATOM 2642 C CA . ASP B 1 128 ? 7.23 18.094 13.758 1 98.75 128 ASP B CA 1
ATOM 2643 C C . ASP B 1 128 ? 6.082 18.438 14.703 1 98.75 128 ASP B C 1
ATOM 2645 O O . ASP B 1 128 ? 6.242 18.406 15.93 1 98.75 128 ASP B O 1
ATOM 2649 N N . ILE B 1 129 ? 4.973 18.766 14.078 1 98.75 129 ILE B N 1
ATOM 2650 C CA . ILE B 1 129 ? 3.777 19.094 14.844 1 98.75 129 ILE B CA 1
ATOM 2651 C C . ILE B 1 129 ? 2.531 18.828 14.008 1 98.75 129 ILE B C 1
ATOM 2653 O O . ILE B 1 129 ? 2.539 19.016 12.789 1 98.75 129 ILE B O 1
ATOM 2657 N N . VAL B 1 130 ? 1.522 18.312 14.641 1 98.88 130 VAL B N 1
ATOM 2658 C CA . VAL B 1 130 ? 0.191 18.156 14.062 1 98.88 130 VAL B CA 1
ATOM 2659 C C . VAL B 1 130 ? -0.786 19.109 14.758 1 98.88 130 VAL B C 1
ATOM 2661 O O . VAL B 1 130 ? -0.888 19.109 15.992 1 98.88 130 VAL B O 1
ATOM 2664 N N . LEU B 1 131 ? -1.378 19.938 14 1 98.75 131 LEU B N 1
ATOM 2665 C CA . LEU B 1 131 ? -2.48 20.766 14.484 1 98.75 131 LEU B CA 1
ATOM 2666 C C . LEU B 1 131 ? -3.824 20.125 14.148 1 98.75 131 LEU B C 1
ATOM 2668 O O . LEU B 1 131 ? -4.215 20.062 12.984 1 98.75 131 LEU B O 1
ATOM 2672 N N . PHE B 1 132 ? -4.508 19.609 15.172 1 98.25 132 PHE B N 1
ATOM 2673 C CA . PHE B 1 132 ? -5.789 18.953 14.961 1 98.25 132 PHE B CA 1
ATOM 2674 C C . PHE B 1 132 ? -6.941 19.922 15.172 1 98.25 132 PHE B C 1
ATOM 2676 O O . PHE B 1 132 ? -7.191 20.375 16.297 1 98.25 132 PHE B O 1
ATOM 2683 N N . PHE B 1 133 ? -7.652 20.172 14.133 1 96.88 133 PHE B N 1
ATOM 2684 C CA . PHE B 1 133 ? -8.781 21.109 14.172 1 96.88 133 PHE B CA 1
ATOM 2685 C C . PHE B 1 133 ? -10.031 20.422 14.695 1 96.88 133 PHE B C 1
ATOM 2687 O O . PHE B 1 133 ? -10.68 19.656 13.961 1 96.88 133 PHE B O 1
ATOM 2694 N N . ASP B 1 134 ? -10.312 20.766 15.914 1 91.62 134 ASP B N 1
ATOM 2695 C CA . ASP B 1 134 ? -11.469 20.188 16.594 1 91.62 134 ASP B CA 1
ATOM 2696 C C . ASP B 1 134 ? -12.68 21.109 16.484 1 91.62 134 ASP B C 1
ATOM 2698 O O . ASP B 1 134 ? -12.656 22.234 16.984 1 91.62 134 ASP B O 1
ATOM 2702 N N . VAL B 1 135 ? -13.656 20.625 15.766 1 86.94 135 VAL B N 1
ATOM 2703 C CA . VAL B 1 135 ? -14.859 21.422 15.555 1 86.94 135 VAL B CA 1
ATOM 2704 C C . VAL B 1 135 ? -16.094 20.641 16 1 86.94 135 VAL B C 1
ATOM 2706 O O . VAL B 1 135 ? -16.172 19.422 15.773 1 86.94 135 VAL B O 1
ATOM 2709 N N . ASP B 1 136 ? -16.938 21.25 16.531 1 81.44 136 ASP B N 1
ATOM 2710 C CA . ASP B 1 136 ? -18.188 20.625 16.953 1 81.44 136 ASP B CA 1
ATOM 2711 C C . ASP B 1 136 ? -19.094 20.359 15.758 1 81.44 136 ASP B C 1
ATOM 2713 O O . ASP B 1 136 ? -19.047 21.094 14.758 1 81.44 136 ASP B O 1
ATOM 2717 N N . ALA B 1 137 ? -19.859 19.188 15.891 1 68.56 137 ALA B N 1
ATOM 2718 C CA . ALA B 1 137 ? -20.781 18.75 14.836 1 68.56 137 ALA B CA 1
ATOM 2719 C C . ALA B 1 137 ? -21.75 19.875 14.484 1 68.56 137 ALA B C 1
ATOM 2721 O O . ALA B 1 137 ? -22.109 20.047 13.312 1 68.56 137 ALA B O 1
ATOM 2722 N N . ALA B 1 138 ? -22.156 20.547 15.461 1 68.12 138 ALA B N 1
ATOM 2723 C CA . ALA B 1 138 ? -23.125 21.625 15.273 1 68.12 138 ALA B CA 1
ATOM 2724 C C . ALA B 1 138 ? -22.547 22.734 14.398 1 68.12 138 ALA B C 1
ATOM 2726 O O . ALA B 1 138 ? -23.25 23.281 13.539 1 68.12 138 ALA B O 1
ATOM 2727 N N . THR B 1 139 ? -21.406 23.016 14.562 1 67.75 139 THR B N 1
ATOM 2728 C CA . THR B 1 139 ? -20.719 24.031 13.766 1 67.75 139 THR B CA 1
ATOM 2729 C C . THR B 1 139 ? -20.547 23.562 12.328 1 67.75 139 THR B C 1
ATOM 2731 O O . THR B 1 139 ? -20.734 24.328 11.391 1 67.75 139 THR B O 1
ATOM 2734 N N . VAL B 1 140 ? -20.219 22.25 12.109 1 65.56 140 VAL B N 1
ATOM 2735 C CA . VAL B 1 140 ? -20 21.656 10.797 1 65.56 140 VAL B CA 1
ATOM 2736 C C . VAL B 1 140 ? -21.297 21.688 9.984 1 65.56 140 VAL B C 1
ATOM 2738 O O . VAL B 1 140 ? -21.281 21.984 8.789 1 65.56 140 VAL B O 1
ATOM 2741 N N . ALA B 1 141 ? -22.328 21.453 10.672 1 65.19 141 ALA B N 1
ATOM 2742 C CA . ALA B 1 141 ? -23.641 21.422 10.031 1 65.19 141 ALA B CA 1
ATOM 2743 C C . ALA B 1 141 ? -24.016 22.781 9.469 1 65.19 141 ALA B C 1
ATOM 2745 O O . ALA B 1 141 ? -24.75 22.875 8.477 1 65.19 141 ALA B O 1
ATOM 2746 N N . GLN B 1 142 ? -23.5 23.781 10.117 1 62.31 142 GLN B N 1
ATOM 2747 C CA . GLN B 1 142 ? -23.797 25.141 9.688 1 62.31 142 GLN B CA 1
ATOM 2748 C C . GLN B 1 142 ? -23 25.5 8.438 1 62.31 142 GLN B C 1
ATOM 2750 O O . GLN B 1 142 ? -23.359 26.438 7.715 1 62.31 142 GLN B O 1
ATOM 2755 N N . ARG B 1 143 ? -21.984 24.75 8.352 1 65.56 143 ARG B N 1
ATOM 2756 C CA . ARG B 1 143 ? -21.125 25.047 7.215 1 65.56 143 ARG B CA 1
ATOM 2757 C C . ARG B 1 143 ? -21.562 24.266 5.977 1 65.56 143 ARG B C 1
ATOM 2759 O O . ARG B 1 143 ? -21.969 23.109 6.078 1 65.56 143 ARG B O 1
ATOM 2766 N N . GLY B 1 144 ? -22.5 24.562 5.223 1 57.38 144 GLY B N 1
ATOM 2767 C CA . GLY B 1 144 ? -23.094 24 4.008 1 57.38 144 GLY B CA 1
ATOM 2768 C C . GLY B 1 144 ? -22.125 23.125 3.232 1 57.38 144 GLY B C 1
ATOM 2769 O O . GLY B 1 144 ? -20.984 22.938 3.646 1 57.38 144 GLY B O 1
ATOM 2770 N N . GLY B 1 145 ? -22.609 22.25 2.328 1 56 145 GLY B N 1
ATOM 2771 C CA . GLY B 1 145 ? -21.844 21.625 1.266 1 56 145 GLY B CA 1
ATOM 2772 C C . GLY B 1 145 ? -21.531 20.172 1.528 1 56 145 GLY B C 1
ATOM 2773 O O . GLY B 1 145 ? -20.578 19.625 0.972 1 56 145 GLY B O 1
ATOM 2774 N N . PHE B 1 146 ? -22.188 19.656 2.686 1 57.34 146 PHE B N 1
ATOM 2775 C CA . PHE B 1 146 ? -22.125 18.219 2.855 1 57.34 146 PHE B CA 1
ATOM 2776 C C . PHE B 1 146 ? -22.906 17.5 1.748 1 57.34 146 PHE B C 1
ATOM 2778 O O . PHE B 1 146 ? -23.875 18.047 1.222 1 57.34 146 PHE B O 1
ATOM 2785 N N . GLY B 1 147 ? -22.203 16.594 1.055 1 58.22 147 GLY B N 1
ATOM 2786 C CA . GLY B 1 147 ? -23.109 15.711 0.344 1 58.22 147 GLY B CA 1
ATOM 2787 C C . GLY B 1 147 ? -22.594 15.273 -1.008 1 58.22 147 GLY B C 1
ATOM 2788 O O . GLY B 1 147 ? -23.156 14.375 -1.638 1 58.22 147 GLY B O 1
ATOM 2789 N N . ASP B 1 148 ? -21.516 15.906 -1.387 1 64.88 148 ASP B N 1
ATOM 2790 C CA . ASP B 1 148 ? -21.297 15.523 -2.777 1 64.88 148 ASP B CA 1
ATOM 2791 C C . ASP B 1 148 ? -20.453 14.258 -2.867 1 64.88 148 ASP B C 1
ATOM 2793 O O . ASP B 1 148 ? -20.656 13.43 -3.758 1 64.88 148 ASP B O 1
ATOM 2797 N N . GLU B 1 149 ? -19.594 14.102 -1.848 1 74.69 149 GLU B N 1
ATOM 2798 C CA . GLU B 1 149 ? -18.766 12.891 -1.879 1 74.69 149 GLU B CA 1
ATOM 2799 C C . GLU B 1 149 ? -19.266 11.859 -0.879 1 74.69 149 GLU B C 1
ATOM 2801 O O . GLU B 1 149 ? -19.766 12.211 0.191 1 74.69 149 GLU B O 1
ATOM 2806 N N . VAL B 1 150 ? -19.172 10.625 -1.276 1 72.31 150 VAL B N 1
ATOM 2807 C CA . VAL B 1 150 ? -19.703 9.508 -0.507 1 72.31 150 VAL B CA 1
ATOM 2808 C C . VAL B 1 150 ? -19.125 9.531 0.906 1 72.31 150 VAL B C 1
ATOM 2810 O O . VAL B 1 150 ? -19.781 9.117 1.861 1 72.31 150 VAL B O 1
ATOM 2813 N N . MET B 1 151 ? -18 10.094 1.096 1 74.19 151 MET B N 1
ATOM 2814 C CA . MET B 1 151 ? -17.297 10.07 2.371 1 74.19 151 MET B CA 1
ATOM 2815 C C . MET B 1 151 ? -17.781 11.188 3.289 1 74.19 151 MET B C 1
ATOM 2817 O O . MET B 1 151 ? -17.359 11.281 4.441 1 74.19 151 MET B O 1
ATOM 2821 N N . GLU B 1 152 ? -18.672 12.023 2.867 1 74.81 152 GLU B N 1
ATOM 2822 C CA . GLU B 1 152 ? -19.062 13.203 3.625 1 74.81 152 GLU B CA 1
ATOM 2823 C C . GLU B 1 152 ? -20.312 12.938 4.461 1 74.81 152 GLU B C 1
ATOM 2825 O O . GLU B 1 152 ? -20.844 13.844 5.094 1 74.81 152 GLU B O 1
ATOM 2830 N N . LYS B 1 153 ? -20.656 11.695 4.648 1 78.62 153 LYS B N 1
ATOM 2831 C CA . LYS B 1 153 ? -21.812 11.328 5.461 1 78.62 153 LYS B CA 1
ATOM 2832 C C . LYS B 1 153 ? -21.531 11.531 6.945 1 78.62 153 LYS B C 1
ATOM 2834 O O . LYS B 1 153 ? -20.469 11.148 7.438 1 78.62 153 LYS B O 1
ATOM 2839 N N . ALA B 1 154 ? -22.391 12.109 7.621 1 80.5 154 ALA B N 1
ATOM 2840 C CA . ALA B 1 154 ? -22.219 12.523 9.008 1 80.5 154 ALA B CA 1
ATOM 2841 C C . ALA B 1 154 ? -21.812 11.344 9.891 1 80.5 154 ALA B C 1
ATOM 2843 O O . ALA B 1 154 ? -20.906 11.445 10.711 1 80.5 154 ALA B O 1
ATOM 2844 N N . GLU B 1 155 ? -22.531 10.242 9.758 1 84.56 155 GLU B N 1
ATOM 2845 C CA . GLU B 1 155 ? -22.234 9.062 10.562 1 84.56 155 GLU B CA 1
ATOM 2846 C C . GLU B 1 155 ? -20.812 8.578 10.305 1 84.56 155 GLU B C 1
ATOM 2848 O O . GLU B 1 155 ? -20.094 8.203 11.242 1 84.56 155 GLU B O 1
ATOM 2853 N N . PHE B 1 156 ? -20.406 8.594 9.109 1 89.75 156 PHE B N 1
ATOM 2854 C CA . PHE B 1 156 ? -19.062 8.18 8.75 1 89.75 156 PHE B CA 1
ATOM 2855 C C . PHE B 1 156 ? -18.016 9.148 9.312 1 89.75 156 PHE B C 1
ATOM 2857 O O . PHE B 1 156 ? -17 8.727 9.867 1 89.75 156 PHE B O 1
ATOM 2864 N N . GLN B 1 157 ? -18.312 10.414 9.242 1 87.94 157 GLN B N 1
ATOM 2865 C CA . GLN B 1 157 ? -17.391 11.422 9.758 1 87.94 157 GLN B CA 1
ATOM 2866 C C . GLN B 1 157 ? -17.234 11.305 11.273 1 87.94 157 GLN B C 1
ATOM 2868 O O . GLN B 1 157 ? -16.156 11.531 11.805 1 87.94 157 GLN B O 1
ATOM 2873 N N . ALA B 1 158 ? -18.266 10.992 11.922 1 89.25 158 ALA B N 1
ATOM 2874 C CA . ALA B 1 158 ? -18.188 10.773 13.359 1 89.25 158 ALA B CA 1
ATOM 2875 C C . ALA B 1 158 ? -17.266 9.609 13.703 1 89.25 158 ALA B C 1
ATOM 2877 O O . ALA B 1 158 ? -16.516 9.664 14.68 1 89.25 158 ALA B O 1
ATOM 2878 N N . LEU B 1 159 ? -17.344 8.57 12.898 1 93.38 159 LEU B N 1
ATOM 2879 C CA . LEU B 1 159 ? -16.469 7.422 13.086 1 93.38 159 LEU B CA 1
ATOM 2880 C C . LEU B 1 159 ? -15.008 7.801 12.844 1 93.38 159 LEU B C 1
ATOM 2882 O O . LEU B 1 159 ? -14.117 7.371 13.578 1 93.38 159 LEU B O 1
ATOM 2886 N N . VAL B 1 160 ? -14.781 8.57 11.789 1 94.62 160 VAL B N 1
ATOM 2887 C CA . VAL B 1 160 ? -13.438 9.031 11.477 1 94.62 160 VAL B CA 1
ATOM 2888 C C . VAL B 1 160 ? -12.883 9.836 12.648 1 94.62 160 VAL B C 1
ATOM 2890 O O . VAL B 1 160 ? -11.734 9.633 13.062 1 94.62 160 VAL B O 1
ATOM 2893 N N . LYS B 1 161 ? -13.695 10.727 13.156 1 92.75 161 LYS B N 1
ATOM 2894 C CA . LYS B 1 161 ? -13.281 11.531 14.305 1 92.75 161 LYS B CA 1
ATOM 2895 C C . LYS B 1 161 ? -12.914 10.641 15.484 1 92.75 161 LYS B C 1
ATOM 2897 O O . LYS B 1 161 ? -11.898 10.875 16.156 1 92.75 161 LYS B O 1
ATOM 2902 N N . GLN B 1 162 ? -13.688 9.703 15.766 1 95.31 162 GLN B N 1
ATOM 2903 C CA . GLN B 1 162 ? -13.43 8.766 16.859 1 95.31 162 GLN B CA 1
ATOM 2904 C C . GLN B 1 162 ? -12.102 8.039 16.641 1 95.31 162 GLN B C 1
ATOM 2906 O O . GLN B 1 162 ? -11.297 7.926 17.578 1 95.31 162 GLN B O 1
ATOM 2911 N N . ASN B 1 163 ? -11.828 7.562 15.461 1 97.19 163 ASN B N 1
ATOM 2912 C CA . ASN B 1 163 ? -10.586 6.855 15.172 1 97.19 163 ASN B CA 1
ATOM 2913 C C . ASN B 1 163 ? -9.383 7.793 15.227 1 97.19 163 ASN B C 1
ATOM 2915 O O . ASN B 1 163 ? -8.297 7.387 15.641 1 97.19 163 ASN B O 1
ATOM 2919 N N . MET B 1 164 ? -9.594 9.031 14.867 1 96.5 164 MET B N 1
ATOM 2920 C CA . MET B 1 164 ? -8.516 10.008 14.914 1 96.5 164 MET B CA 1
ATOM 2921 C C . MET B 1 164 ? -8.102 10.297 16.359 1 96.5 164 MET B C 1
ATOM 2923 O O . MET B 1 164 ? -6.949 10.648 16.609 1 96.5 164 MET B O 1
ATOM 2927 N N . SER B 1 165 ? -8.977 10.109 17.266 1 96.69 165 SER B N 1
ATOM 2928 C CA . SER B 1 165 ? -8.727 10.414 18.672 1 96.69 165 SER B CA 1
ATOM 2929 C C . SER B 1 165 ? -7.605 9.539 19.234 1 96.69 165 SER B C 1
ATOM 2931 O O . SER B 1 165 ? -7.02 9.867 20.266 1 96.69 165 SER B O 1
ATOM 2933 N N . GLN B 1 166 ? -7.297 8.461 18.578 1 97.81 166 GLN B N 1
ATOM 2934 C CA . GLN B 1 166 ? -6.238 7.574 19.047 1 97.81 166 GLN B CA 1
ATOM 2935 C C . GLN B 1 166 ? -4.883 8.273 19.047 1 97.81 166 GLN B C 1
ATOM 2937 O O . GLN B 1 166 ? -3.949 7.84 19.719 1 97.81 166 GLN B O 1
ATOM 2942 N N . PHE B 1 167 ? -4.832 9.359 18.312 1 98.12 167 PHE B N 1
ATOM 2943 C CA . PHE B 1 167 ? -3.551 10.039 18.188 1 98.12 167 PHE B CA 1
ATOM 2944 C C . PHE B 1 167 ? -3.453 11.203 19.156 1 98.12 167 PHE B C 1
ATOM 2946 O O . PHE B 1 167 ? -2.422 11.883 19.234 1 98.12 167 PHE B O 1
ATOM 2953 N N . ALA B 1 168 ? -4.426 11.43 20 1 97.31 168 ALA B N 1
ATOM 2954 C CA . ALA B 1 168 ? -4.566 12.617 20.844 1 97.31 168 ALA B CA 1
ATOM 2955 C C . ALA B 1 168 ? -3.447 12.703 21.875 1 97.31 168 ALA B C 1
ATOM 2957 O O . ALA B 1 168 ? -3.094 13.789 22.328 1 97.31 168 ALA B O 1
ATOM 2958 N N . ASP B 1 169 ? -2.859 11.602 22.172 1 97.12 169 ASP B N 1
ATOM 2959 C CA . ASP B 1 169 ? -1.878 11.594 23.25 1 97.12 169 ASP B CA 1
ATOM 2960 C C . ASP B 1 169 ? -0.455 11.656 22.703 1 97.12 169 ASP B C 1
ATOM 2962 O O . ASP B 1 169 ? 0.513 11.617 23.469 1 97.12 169 ASP B O 1
ATOM 2966 N N . LYS B 1 170 ? -0.33 11.711 21.406 1 98.19 170 LYS B N 1
ATOM 2967 C CA . LYS B 1 170 ? 1.006 11.797 20.828 1 98.19 170 LYS B CA 1
ATOM 2968 C C . LYS B 1 170 ? 1.651 13.148 21.125 1 98.19 170 LYS B C 1
ATOM 2970 O O . LYS B 1 170 ? 0.971 14.172 21.172 1 98.19 170 LYS B O 1
ATOM 2975 N N . ASP B 1 171 ? 2.951 13.188 21.297 1 96.75 171 ASP B N 1
ATOM 2976 C CA . ASP B 1 171 ? 3.676 14.383 21.719 1 96.75 171 ASP B CA 1
ATOM 2977 C C . ASP B 1 171 ? 3.67 15.445 20.625 1 96.75 171 ASP B C 1
ATOM 2979 O O . ASP B 1 171 ? 3.844 16.641 20.906 1 96.75 171 ASP B O 1
ATOM 2983 N N . PHE B 1 172 ? 3.457 15.031 19.375 1 97.75 172 PHE B N 1
ATOM 2984 C CA . PHE B 1 172 ? 3.459 15.977 18.281 1 97.75 172 PHE B CA 1
ATOM 2985 C C . PHE B 1 172 ? 2.047 16.469 17.969 1 97.75 172 PHE B C 1
ATOM 2987 O O . PHE B 1 172 ? 1.835 17.234 17.031 1 97.75 172 PHE B O 1
ATOM 2994 N N . TRP B 1 173 ? 1.033 16.062 18.703 1 98.44 173 TRP B N 1
ATOM 2995 C CA . TRP B 1 173 ? -0.377 16.344 18.453 1 98.44 173 TRP B CA 1
ATOM 2996 C C . TRP B 1 173 ? -0.86 17.531 19.281 1 98.44 173 TRP B C 1
ATOM 2998 O O . TRP B 1 173 ? -0.806 17.484 20.516 1 98.44 173 TRP B O 1
ATOM 3008 N N . THR B 1 174 ? -1.34 18.609 18.641 1 98.25 174 THR B N 1
ATOM 3009 C CA . THR B 1 174 ? -1.837 19.797 19.328 1 98.25 174 THR B CA 1
ATOM 3010 C C . THR B 1 174 ? -3.264 20.125 18.891 1 98.25 174 THR B C 1
ATOM 3012 O O . THR B 1 174 ? -3.498 20.469 17.734 1 98.25 174 THR B O 1
ATOM 3015 N N . PRO B 1 175 ? -4.207 20.047 19.797 1 97.25 175 PRO B N 1
ATOM 3016 C CA . PRO B 1 175 ? -5.578 20.422 19.438 1 97.25 175 PRO B CA 1
ATOM 3017 C C . PRO B 1 175 ? -5.754 21.922 19.219 1 97.25 175 PRO B C 1
ATOM 3019 O O . PRO B 1 175 ? -5.148 22.719 19.922 1 97.25 175 PRO B O 1
ATOM 3022 N N . ILE B 1 176 ? -6.508 22.281 18.25 1 97.69 176 ILE B N 1
ATOM 3023 C CA . ILE B 1 176 ? -6.883 23.656 17.938 1 97.69 176 ILE B CA 1
ATOM 3024 C C . ILE B 1 176 ? -8.398 23.812 18.078 1 97.69 176 ILE B C 1
ATOM 3026 O O . ILE B 1 176 ? -9.164 23.078 17.469 1 97.69 176 ILE B O 1
ATOM 3030 N N . ASP B 1 177 ? -8.836 24.719 18.906 1 95.69 177 ASP B N 1
ATOM 3031 C CA . ASP B 1 177 ? -10.25 25.047 18.969 1 95.69 177 ASP B CA 1
ATOM 3032 C C . ASP B 1 177 ? -10.703 25.797 17.719 1 95.69 177 ASP B C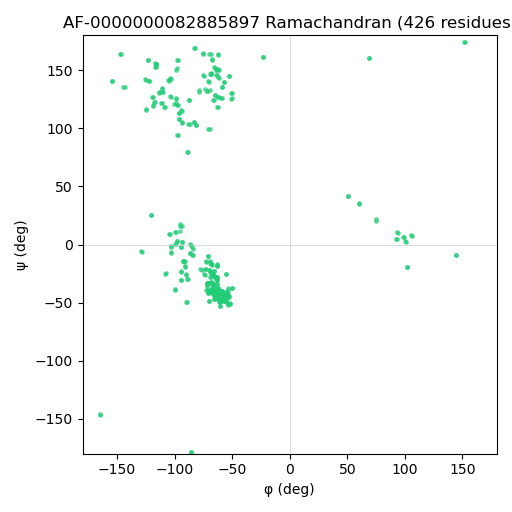 1
ATOM 3034 O O . ASP B 1 177 ? -10.594 27.016 17.625 1 95.69 177 ASP B O 1
ATOM 3038 N N . ALA B 1 178 ? -11.297 25.047 16.859 1 94.06 178 ALA B N 1
ATOM 3039 C CA . ALA B 1 178 ? -11.688 25.594 15.57 1 94.06 178 ALA B CA 1
ATOM 3040 C C . ALA B 1 178 ? -13.133 26.094 15.594 1 94.06 178 ALA B C 1
ATOM 3042 O O . ALA B 1 178 ? -13.766 26.219 14.547 1 94.06 178 ALA B O 1
ATOM 3043 N N . ASN B 1 179 ? -13.695 26.266 16.766 1 92.12 179 ASN B N 1
ATOM 3044 C CA . ASN B 1 179 ? -15.062 26.766 16.891 1 92.12 179 ASN B CA 1
ATOM 3045 C C . ASN B 1 179 ? -15.109 28.297 16.891 1 92.12 179 ASN B C 1
ATOM 3047 O O . ASN B 1 179 ? -16.188 28.875 16.812 1 92.12 179 ASN B O 1
ATOM 3051 N N . LYS B 1 180 ? -14.008 28.953 16.922 1 93.12 180 LYS B N 1
ATOM 3052 C CA . LYS B 1 180 ? -13.898 30.406 16.938 1 93.12 180 LYS B CA 1
ATOM 3053 C C . LYS B 1 180 ? -13.922 30.984 15.516 1 93.12 180 LYS B C 1
ATOM 3055 O O . LYS B 1 180 ? -14.141 30.25 14.555 1 93.12 180 LYS B O 1
ATOM 3060 N N . THR B 1 181 ? -13.797 32.312 15.422 1 94.31 181 THR B N 1
ATOM 3061 C CA . THR B 1 181 ? -13.766 32.938 14.102 1 94.31 181 THR B CA 1
ATOM 3062 C C . THR B 1 181 ? -12.492 32.562 13.359 1 94.31 181 THR B C 1
ATOM 3064 O O . THR B 1 181 ? -11.492 32.188 13.977 1 94.31 181 THR B O 1
ATOM 3067 N N . ILE B 1 182 ? -12.453 32.656 12.07 1 95.44 182 ILE B N 1
ATOM 3068 C CA . ILE B 1 182 ? -11.305 32.344 11.219 1 95.44 182 ILE B CA 1
ATOM 3069 C C . ILE B 1 182 ? -10.078 33.125 11.711 1 95.44 182 ILE B C 1
ATOM 3071 O O . ILE B 1 182 ? -8.992 32.562 11.828 1 95.44 182 ILE B O 1
ATOM 3075 N N . ASP B 1 183 ? -10.273 34.406 12.078 1 97.62 183 ASP B N 1
ATOM 3076 C CA . ASP B 1 183 ? -9.156 35.25 12.484 1 97.62 183 ASP B CA 1
ATOM 3077 C C . ASP B 1 183 ? -8.617 34.844 13.852 1 97.62 183 ASP B C 1
ATOM 3079 O O . ASP B 1 183 ? -7.402 34.844 14.078 1 97.62 183 ASP B O 1
ATOM 3083 N N . GLU B 1 184 ? -9.508 34.5 14.742 1 97.69 184 GLU B N 1
ATOM 3084 C CA . GLU B 1 184 ? -9.094 34.062 16.062 1 97.69 184 GLU B CA 1
ATOM 3085 C C . GLU B 1 184 ? -8.32 32.75 16 1 97.69 184 GLU B C 1
ATOM 3087 O O . GLU B 1 184 ? -7.301 32.594 16.672 1 97.69 184 GLU B O 1
ATOM 3092 N N . VAL B 1 185 ? -8.797 31.828 15.219 1 97.62 185 VAL B N 1
ATOM 3093 C CA . VAL B 1 185 ? -8.117 30.562 15.023 1 97.62 185 VAL B CA 1
ATOM 3094 C C . VAL B 1 185 ? -6.75 30.797 14.391 1 97.62 185 VAL B C 1
ATOM 3096 O O . VAL B 1 185 ? -5.758 30.188 14.805 1 97.62 185 VAL B O 1
ATOM 3099 N N . HIS B 1 186 ? -6.703 31.703 13.43 1 98.44 186 HIS B N 1
ATOM 3100 C CA . HIS B 1 186 ? -5.461 31.984 12.719 1 98.44 186 HIS B CA 1
ATOM 3101 C C . HIS B 1 186 ? -4.398 32.531 13.672 1 98.44 186 HIS B C 1
ATOM 3103 O O . HIS B 1 186 ? -3.225 32.156 13.57 1 98.44 186 HIS B O 1
ATOM 3109 N N . GLU B 1 187 ? -4.844 33.406 14.57 1 98.44 187 GLU B N 1
ATOM 3110 C CA . GLU B 1 187 ? -3.895 33.969 15.531 1 98.44 187 GLU B CA 1
ATOM 3111 C C . GLU B 1 187 ? -3.289 32.875 16.406 1 98.44 187 GLU B C 1
ATOM 3113 O O . GLU B 1 187 ? -2.088 32.875 16.688 1 98.44 187 GLU B O 1
ATOM 3118 N N . ASN B 1 188 ? -4.129 31.984 16.828 1 98.19 188 ASN B N 1
ATOM 3119 C CA . ASN B 1 188 ? -3.654 30.859 17.625 1 98.19 188 ASN B CA 1
ATOM 3120 C C . ASN B 1 188 ? -2.711 29.953 16.828 1 98.19 188 ASN B C 1
ATOM 3122 O O . ASN B 1 188 ? -1.657 29.562 17.328 1 98.19 188 ASN B O 1
ATOM 3126 N N . VAL B 1 189 ? -3.035 29.641 15.609 1 98.69 189 VAL B N 1
ATOM 3127 C CA . VAL B 1 189 ? -2.246 28.797 14.711 1 98.69 189 VAL B CA 1
ATOM 3128 C C . VAL B 1 189 ? -0.878 29.438 14.477 1 98.69 189 VAL B C 1
ATOM 3130 O O . VAL B 1 189 ? 0.146 28.75 14.5 1 98.69 189 VAL B O 1
ATOM 3133 N N . LYS B 1 190 ? -0.859 30.75 14.266 1 98.44 190 LYS B N 1
ATOM 3134 C CA . LYS B 1 190 ? 0.38 31.484 14.039 1 98.44 190 LYS B CA 1
ATOM 3135 C C . LYS B 1 190 ? 1.348 31.312 15.203 1 98.44 190 LYS B C 1
ATOM 3137 O O . LYS B 1 190 ? 2.525 31 15.008 1 98.44 190 LYS B O 1
ATOM 3142 N N . ILE B 1 191 ? 0.806 31.484 16.359 1 98.31 191 ILE B N 1
ATOM 3143 C CA . ILE B 1 191 ? 1.62 31.422 17.562 1 98.31 191 ILE B CA 1
ATOM 3144 C C . ILE B 1 191 ? 2.229 30.031 17.703 1 98.31 191 ILE B C 1
ATOM 3146 O O . ILE B 1 191 ? 3.432 29.891 17.938 1 98.31 191 ILE B O 1
ATOM 3150 N N . ILE B 1 192 ? 1.443 29.031 17.531 1 98.38 192 ILE B N 1
ATOM 3151 C CA . ILE B 1 192 ? 1.872 27.641 17.703 1 98.38 192 ILE B CA 1
ATOM 3152 C C . ILE B 1 192 ? 2.889 27.281 16.625 1 98.38 192 ILE B C 1
ATOM 3154 O O . ILE B 1 192 ? 3.918 26.672 16.906 1 98.38 192 ILE B O 1
ATOM 3158 N N . ALA B 1 193 ? 2.656 27.688 15.383 1 98.56 193 ALA B N 1
ATOM 3159 C CA . ALA B 1 193 ? 3.533 27.391 14.258 1 98.56 193 ALA B CA 1
ATOM 3160 C C . ALA B 1 193 ? 4.895 28.062 14.422 1 98.56 193 ALA B C 1
ATOM 3162 O O . ALA B 1 193 ? 5.93 27.438 14.172 1 98.56 193 ALA B O 1
ATOM 3163 N N . GLU B 1 194 ? 4.855 29.312 14.828 1 98.19 194 GLU B N 1
ATOM 3164 C CA . GLU B 1 194 ? 6.113 30.031 15.016 1 98.19 194 GLU B CA 1
ATOM 3165 C C . GLU B 1 194 ? 6.957 29.391 16.109 1 98.19 194 GLU B C 1
ATOM 3167 O O . GLU B 1 194 ? 8.18 29.297 15.984 1 98.19 194 GLU B O 1
ATOM 3172 N N . LYS B 1 195 ? 6.27 29.047 17.156 1 97.81 195 LYS B N 1
ATOM 3173 C CA . LYS B 1 195 ? 6.98 28.344 18.234 1 97.81 195 LYS B CA 1
ATOM 3174 C C . LYS B 1 195 ? 7.59 27.047 17.734 1 97.81 195 LYS B C 1
ATOM 3176 O O . LYS B 1 195 ? 8.727 26.719 18.062 1 97.81 195 LYS B O 1
ATOM 3181 N N . ALA B 1 196 ? 6.809 26.281 16.953 1 97.75 196 ALA B N 1
ATOM 3182 C CA . ALA B 1 196 ? 7.293 25.031 16.391 1 97.75 196 ALA B CA 1
ATOM 3183 C C . ALA B 1 196 ? 8.5 25.25 15.492 1 97.75 196 ALA B C 1
ATOM 3185 O O . ALA B 1 196 ? 9.477 24.5 15.547 1 97.75 196 ALA B O 1
ATOM 3186 N N . ILE B 1 197 ? 8.438 26.266 14.68 1 97.75 197 ILE B N 1
ATOM 3187 C CA . ILE B 1 197 ? 9.516 26.562 13.75 1 97.75 197 ILE B CA 1
ATOM 3188 C C . ILE B 1 197 ? 10.773 26.938 14.531 1 97.75 197 ILE B C 1
ATOM 3190 O O . ILE B 1 197 ? 11.875 26.5 14.188 1 97.75 197 ILE B O 1
ATOM 3194 N N . ALA B 1 198 ? 10.633 27.641 15.594 1 95.5 198 ALA B N 1
ATOM 3195 C CA . ALA B 1 198 ? 11.766 28.062 16.406 1 95.5 198 ALA B CA 1
ATOM 3196 C C . ALA B 1 198 ? 12.422 26.875 17.109 1 95.5 198 ALA B C 1
ATOM 3198 O O . ALA B 1 198 ? 13.633 26.859 17.312 1 95.5 198 ALA B O 1
ATOM 3199 N N . THR B 1 199 ? 11.664 25.875 17.375 1 95.12 199 THR B N 1
ATOM 3200 C CA . THR B 1 199 ? 12.164 24.781 18.203 1 95.12 199 THR B CA 1
ATOM 3201 C C . THR B 1 199 ? 12.609 23.609 17.344 1 95.12 199 THR B C 1
ATOM 3203 O O . THR B 1 199 ? 13.641 23 17.609 1 95.12 199 THR B O 1
ATOM 3206 N N . ALA B 1 200 ? 11.891 23.297 16.281 1 93.62 200 ALA B N 1
ATOM 3207 C CA . ALA B 1 200 ? 12.094 22.047 15.57 1 93.62 200 ALA B CA 1
ATOM 3208 C C . ALA B 1 200 ? 13.117 22.203 14.453 1 93.62 200 ALA B C 1
ATOM 3210 O O . ALA B 1 200 ? 13.656 21.219 13.945 1 93.62 200 ALA B O 1
ATOM 3211 N N . SER B 1 201 ? 13.43 23.422 14.109 1 93.12 201 SER B N 1
ATOM 3212 C CA . SER B 1 201 ? 14.297 23.656 12.969 1 93.12 201 SER B CA 1
ATOM 3213 C C . SER B 1 201 ? 15.727 23.203 13.25 1 93.12 201 SER B C 1
ATOM 3215 O O . SER B 1 201 ? 16.531 23.031 12.328 1 93.12 201 SER B O 1
ATOM 3217 N N . GLU B 1 202 ? 16.031 22.953 14.547 1 92.5 202 GLU B N 1
ATOM 3218 C CA . GLU B 1 202 ? 17.391 22.547 14.93 1 92.5 202 GLU B CA 1
ATOM 3219 C C . GLU B 1 202 ? 17.469 21.062 15.211 1 92.5 202 GLU B C 1
ATOM 3221 O O . GLU B 1 202 ? 18.531 20.531 15.555 1 92.5 202 GLU B O 1
ATOM 3226 N N . LEU B 1 203 ? 16.406 20.391 15.133 1 94.75 203 LEU B N 1
ATOM 3227 C CA . LEU B 1 203 ? 16.312 18.969 15.422 1 94.75 203 LEU B CA 1
ATOM 3228 C C . LEU B 1 203 ? 16.344 18.156 14.133 1 94.75 203 LEU B C 1
ATOM 3230 O O . LEU B 1 203 ? 15.969 18.641 13.07 1 94.75 203 LEU B O 1
ATOM 3234 N N . PRO B 1 204 ? 16.828 17.031 14.219 1 96.06 204 PRO B N 1
ATOM 3235 C CA . PRO B 1 204 ? 16.828 16.172 13.031 1 96.06 204 PRO B CA 1
ATOM 3236 C C . PRO B 1 204 ? 15.422 15.789 12.578 1 96.06 204 PRO B C 1
ATOM 3238 O O . PRO B 1 204 ? 14.5 15.742 13.398 1 96.06 204 PRO B O 1
ATOM 3241 N N . LEU B 1 205 ? 15.305 15.547 11.273 1 97.25 205 LEU B N 1
ATOM 3242 C CA . LEU B 1 205 ? 14.055 14.977 10.773 1 97.25 205 LEU B CA 1
ATOM 3243 C C . LEU B 1 205 ? 13.789 13.609 11.398 1 97.25 205 LEU B C 1
ATOM 3245 O O . LEU B 1 205 ? 14.727 12.867 11.695 1 97.25 205 LEU B O 1
ATOM 3249 N N . ARG B 1 206 ? 12.555 13.406 11.625 1 97.31 206 ARG B N 1
ATOM 3250 C CA . ARG B 1 206 ? 12.148 12.109 12.164 1 97.31 206 ARG B CA 1
ATOM 3251 C C . ARG B 1 206 ? 11.25 11.367 11.18 1 97.31 206 ARG B C 1
ATOM 3253 O O . ARG B 1 206 ? 10.617 11.984 10.32 1 97.31 206 ARG B O 1
ATOM 3260 N N . ARG B 1 207 ? 11.281 10.031 11.336 1 98.5 207 ARG B N 1
ATOM 3261 C CA . ARG B 1 207 ? 10.398 9.164 10.562 1 98.5 207 ARG B CA 1
ATOM 3262 C C . ARG B 1 207 ? 9.422 8.422 11.469 1 98.5 207 ARG B C 1
ATOM 3264 O O . ARG B 1 207 ? 9.727 8.172 12.641 1 98.5 207 ARG B O 1
ATOM 3271 N N . PHE B 1 208 ? 8.258 8.094 10.859 1 98.62 208 PHE B N 1
ATOM 3272 C CA . PHE B 1 208 ? 7.277 7.344 11.633 1 98.62 208 PHE B CA 1
ATOM 3273 C C . PHE B 1 208 ? 7.859 6.02 12.117 1 98.62 208 PHE B C 1
ATOM 3275 O O . PHE B 1 208 ? 8.344 5.223 11.312 1 98.62 208 PHE B O 1
ATOM 3282 N N . GLU B 1 209 ? 7.781 5.801 13.391 1 98.06 209 GLU B N 1
ATOM 3283 C CA . GLU B 1 209 ? 7.938 4.492 14.008 1 98.06 209 GLU B CA 1
ATOM 3284 C C . GLU B 1 209 ? 6.582 3.844 14.289 1 98.06 209 GLU B C 1
ATOM 3286 O O . GLU B 1 209 ? 5.562 4.531 14.352 1 98.06 209 GLU B O 1
ATOM 3291 N N . PRO B 1 210 ? 6.586 2.561 14.422 1 97.5 210 PRO B N 1
ATOM 3292 C CA . PRO B 1 210 ? 5.316 1.858 14.602 1 97.5 210 PRO B CA 1
ATOM 3293 C C . PRO B 1 210 ? 4.457 2.467 15.711 1 97.5 210 PRO B C 1
ATOM 3295 O O . PRO B 1 210 ? 3.252 2.656 15.531 1 97.5 210 PRO B O 1
ATOM 3298 N N . THR B 1 211 ? 5.004 2.943 16.828 1 97.56 211 THR B N 1
ATOM 3299 C CA . THR B 1 211 ? 4.242 3.438 17.969 1 97.56 211 THR B CA 1
ATOM 3300 C C . THR B 1 211 ? 3.613 4.793 17.656 1 97.56 211 THR B C 1
ATOM 3302 O O . THR B 1 211 ? 2.619 5.176 18.281 1 97.56 211 THR B O 1
ATOM 3305 N N . ASP B 1 212 ? 4.129 5.496 16.703 1 98.25 212 ASP B N 1
ATOM 3306 C CA . ASP B 1 212 ? 3.572 6.785 16.312 1 98.25 212 ASP B CA 1
ATOM 3307 C C . ASP B 1 212 ? 2.178 6.625 15.719 1 98.25 212 ASP B C 1
ATOM 3309 O O . ASP B 1 212 ? 1.377 7.562 15.742 1 98.25 212 ASP B O 1
ATOM 3313 N N . LEU B 1 213 ? 1.965 5.418 15.148 1 98.12 213 LEU B N 1
ATOM 3314 C CA . LEU B 1 213 ? 0.686 5.156 14.492 1 98.12 213 LEU B CA 1
ATOM 3315 C C . LEU B 1 213 ? -0.02 3.969 15.141 1 98.12 213 LEU B C 1
ATOM 3317 O O . LEU B 1 213 ? -0.761 3.244 14.469 1 98.12 213 LEU B O 1
ATOM 3321 N N . ASN B 1 214 ? 0.318 3.742 16.391 1 96.69 214 ASN B N 1
ATOM 3322 C CA . ASN B 1 214 ? -0.346 2.771 17.25 1 96.69 214 ASN B CA 1
ATOM 3323 C C . ASN B 1 214 ? -0.247 1.357 16.688 1 96.69 214 ASN B C 1
ATOM 3325 O O . ASN B 1 214 ? -1.236 0.623 16.656 1 96.69 214 ASN B O 1
ATOM 3329 N N . LEU B 1 215 ? 0.827 1.166 16.109 1 93.94 215 LEU B N 1
ATOM 3330 C CA . LEU B 1 215 ? 1.184 -0.183 15.688 1 93.94 215 LEU B CA 1
ATOM 3331 C C . LEU B 1 215 ? 2.004 -0.893 16.766 1 93.94 215 LEU B C 1
ATOM 3333 O O . LEU B 1 215 ? 2.883 -0.287 17.375 1 93.94 215 LEU B O 1
#

Nearest PDB structures (foldseek):
  1e9d-assembly1_A  TM=9.352E-01  e=1.020E-20  Homo sapiens
  1e98-assembly1_A-2  TM=9.335E-01  e=1.211E-20  Homo sapiens
  2wwf-assembly1_A  TM=8.912E-01  e=1.103E-18  Plasmodium falciparum 3D7
  7fgq-assembly1_A-2  TM=9.157E-01  e=1.811E-17  Brugia malayi
  2v54-assembly1_B  TM=9.317E-01  e=2.409E-17  Vaccinia virus Copenhagen

InterPro domains:
  IPR018094 Thymidylate kinase [MF_00165] (5-197)
  IPR018094 Thymidylate kinase [TIGR00041] (1-189)
  IPR027417 P-loop containing nucleoside triphosphate hydrolase [G3DSA:3.40.50.300] (1-208)
  IPR027417 P-loop containing nucleoside triphosphate hydrolase [SSF52540] (1-197)
  IPR039430 Thymidylate kinase-like domain [PF02223] (9-188)

pLDDT: mean 94.19, std 8.96, range [56.0, 98.94]

Solvent-accessible surface area (backbone atoms only — not comparable to full-atom values): 22902 Å² total; per-residue (Å²): 128,59,33,24,37,39,39,31,32,40,61,59,88,79,33,50,54,72,62,47,49,54,51,49,34,53,49,37,40,74,75,71,41,50,46,44,79,44,56,50,81,44,51,78,44,84,77,42,9,57,53,52,45,49,43,59,72,61,51,89,48,78,55,62,60,44,67,23,51,48,30,42,56,44,21,45,52,48,71,45,42,63,61,51,51,53,38,19,65,72,35,27,24,37,39,24,45,34,52,68,63,54,55,28,15,50,36,43,59,57,69,43,53,65,61,55,45,33,40,69,50,51,64,40,77,39,59,70,33,31,42,33,31,47,54,53,69,70,59,40,67,70,47,73,82,73,62,79,36,68,73,51,41,65,72,56,46,53,42,26,52,58,49,45,52,75,48,62,80,41,92,40,44,40,82,37,72,41,75,56,54,72,67,59,37,44,54,54,50,49,54,52,49,53,51,46,43,70,60,47,16,80,50,78,89,48,54,33,46,53,67,78,58,76,86,127,58,32,23,35,41,39,30,34,40,62,57,89,79,32,49,55,71,62,48,51,53,52,49,33,52,48,38,41,74,73,70,42,50,45,45,82,42,55,50,82,44,52,78,43,84,75,43,8,57,53,53,44,51,44,59,73,60,51,91,49,76,57,61,60,45,70,22,50,50,29,41,55,44,19,45,52,47,70,45,42,64,61,51,51,52,37,20,64,72,36,27,23,37,39,24,45,34,54,68,63,54,54,28,15,49,38,41,59,58,69,43,51,66,60,56,45,34,39,70,50,51,64,40,75,39,59,69,32,32,42,33,31,48,53,55,69,72,60,40,67,70,48,73,82,73,62,79,36,67,72,50,40,65,73,56,45,52,41,25,53,58,49,45,53,76,47,62,80,42,92,41,46,40,82,37,72,39,75,57,54,73,67,59,37,45,54,53,50,50,53,54,49,53,53,45,43,71,60,45,18,79,50,78,90,49,52,34,47,54,67,78,60,75,86

Foldseek 3Di:
DFFAAEEEEAEFPPLCLVVLLVLLCVVCVVVPQAEDEAEFPPLPPPPLNVVLVCCQQPPPALLVVLLVSLLSRLVSLVSCQVVQVVCRRVRYYYYYYDDLLLSQLSSVLSVHDLCSSNVSQFFGWDGLAYEYRDDDPVQSVVVDDQDRGNCSDPVSRVSSVVSSCVQCPPPRYDYQDSHDDSVVSSVVVNVVSVVSRVPPSRPDIDTDDCVNSPD/DFFAAEEEEAEFPPLCLVVLLVLLCVVCVVVPQAEDEAEFPPLVPPPLNVVLVCCQQPPPALLVVLLVSLLSRLVSLVSCQVVQVVCRRVRYYYYYYDDLLLSQLSSVLSVHDLCSSNVSQFFGWDGLAYEYRDDDPVQSVVVDDQDRGNCSDPVSRVSSVVSSCVQVPPPRYDYQHSHDDSVVSSVVVNVVVVVSRVPPSRPDIDTDDCVNSPD

Sequence (430 aa):
MPRGVFIVFEGLDRSGKTTQTEKLTDYLNSIGKKTILQRFPDRAEPVTGPAINNYLLNAKSIGEQKEGMHLLFAANRWFLAEGIEAALAAGTNVVADRYSFSGVSYSLSKGVPQAFAASPEIGLLRPDIVLFFDVDAATVAQRGGFGDEVMEKAEFQALVKQNMSQFADKDFWTPIDANKTIDEVHENVKIIAEKAIATASELPLRRFEPTDLNLMPRGVFIVFEGLDRSGKTTQTEKLTDYLNSIGKKTILQRFPDRAEPVTGPAINNYLLNAKSIGEQKEGMHLLFAANRWFLAEGIEAALAAGTNVVADRYSFSGVSYSLSKGVPQAFAASPEIGLLRPDIVLFFDVDAATVAQRGGFGDEVMEKAEFQALVKQNMSQFADKDFWTPIDANKTIDEVHENVKIIAEKAIATASELPLRRFEPTDLNL